Protein AF-0000000083134900 (afdb_homodimer)

InterPro domains:
  IPR003313 AraC-type arabinose-binding/dimerisation domain [PF02311] (45-95)
  IPR009057 Homedomain-like superfamily [SSF46689] (193-243)
  IPR009057 Homedomain-like superfamily [SSF46689] (245-295)
  IPR011051 RmlC-like cupin domain superfamily [SSF51182] (44-97)
  IPR014710 RmlC-like jelly roll fold [G3DSA:2.60.120.10] (5-107)
  IPR018060 AraC-like, DNA binding HTH domain [PF12833] (215-294)
  IPR018060 AraC-like, DNA binding HTH domain [PS01124] (196-294)
  IPR018060 AraC-like, DNA binding HTH domain [SM00342] (209-292)
  IPR018062 HTH domain AraC-type, conserved site [PS00041] (246-288)
  IPR020449 Transcription regulator HTH, AraC- type, HTH domain [PR00032] (261-276)
  IPR020449 Transcription regulator HTH, AraC- type, HTH domain [PR00032] (276-292)

Nearest PDB structures (foldseek):
  3oio-assembly1_A  TM=9.119E-01  e=5.820E-06  Chromobacterium violaceum
  6swi-assembly1_A  TM=9.126E-01  e=2.829E-05  Geobacillus stearothermophilus
  3w6v-assembly1_A  TM=9.199E-01  e=1.114E-04  Streptomyces griseus
  4fe7-assembly1_A-2  TM=6.561E-01  e=9.859E-06  Escherichia coli
  5u9e-assembly1_B  TM=6.621E-01  e=3.092E-06  Bacteria Latreille et al. 1825

Radius of gyration: 32.57 Å; Cα contacts (8 Å, |Δi|>4): 1014; chains: 2; bounding box: 52×99×67 Å

Sequence (600 aa):
MSFQNQFTKTTTDANLMETVHHGSAEYPFRYYYENIALFDFKCIDWHWHSELEFIYIESGNVVFDIGTVHFELNEGNGIMINSKILHRLQSSSDAIIPNFLFQPSFIAPQDSLIYKKYINPVISSSLEYLVFQPDIPWQKKALEIIKTIIAVQETEFNREIIVSMSVQQLWILLLENLTFDQFENMGAVISRTRLQLMMQYVHAHYSENITLEDIARTANISKSTALHLFQNNLKLTPVKYLINYRLKQAALLLINTEEKIATISNNTGFNNVDHFCRTFKKAYKMTPTDYRNQERAPVSMSFQNQFTKTTTDANLMETVHHGSAEYPFRYYYENIALFDFKCIDWHWHSELEFIYIESGNVVFDIGTVHFELNEGNGIMINSKILHRLQSSSDAIIPNFLFQPSFIAPQDSLIYKKYINPVISSSLEYLVFQPDIPWQKKALEIIKTIIAVQETEFNREIIVSMSVQQLWILLLENLTFDQFENMGAVISRTRLQLMMQYVHAHYSENITLEDIARTANISKSTALHLFQNNLKLTPVKYLINYRLKQAALLLINTEEKIATISNNTGFNNVDHFCRTFKKAYKMTPTDYRNQERAPVS

Organism: NCBI:txid40520

Structure (mmCIF, N/CA/C/O backbone):
data_AF-0000000083134900-model_v1
#
loop_
_entity.id
_entity.type
_entity.pdbx_description
1 polymer 'Arabinose operon regulatory protein'
#
loop_
_atom_site.group_PDB
_atom_site.id
_atom_site.type_symbol
_atom_site.label_atom_id
_atom_site.label_alt_id
_atom_site.label_comp_id
_atom_site.label_asym_id
_atom_site.label_entity_id
_atom_site.label_seq_id
_atom_site.pdbx_PDB_ins_code
_atom_site.Cartn_x
_atom_site.Cartn_y
_atom_site.Cartn_z
_atom_site.occupancy
_atom_site.B_iso_or_equiv
_atom_site.auth_seq_id
_atom_site.auth_comp_id
_atom_site.auth_asym_id
_atom_site.auth_atom_id
_atom_site.pdbx_PDB_model_num
ATOM 1 N N . MET A 1 1 ? 28.688 10.5 18.531 1 25.41 1 MET A N 1
ATOM 2 C CA . MET A 1 1 ? 28.375 11.492 17.5 1 25.41 1 MET A CA 1
ATOM 3 C C . MET A 1 1 ? 26.984 12.055 17.688 1 25.41 1 MET A C 1
ATOM 5 O O . MET A 1 1 ? 26 11.305 17.766 1 25.41 1 MET A O 1
ATOM 9 N N . SER A 1 2 ? 26.766 13.227 18.266 1 26.97 2 SER A N 1
ATOM 10 C CA . SER A 1 2 ? 25.609 13.992 18.703 1 26.97 2 SER A CA 1
ATOM 11 C C . SER A 1 2 ? 24.625 14.195 17.547 1 26.97 2 SER A C 1
ATOM 13 O O . SER A 1 2 ? 24.953 14.828 16.547 1 26.97 2 SER A O 1
ATOM 15 N N . PHE A 1 3 ? 23.859 13.234 17.156 1 31.75 3 PHE A N 1
ATOM 16 C CA . PHE A 1 3 ? 22.844 13.391 16.125 1 31.75 3 PHE A CA 1
ATOM 17 C C . PHE A 1 3 ? 22.062 14.68 16.312 1 31.75 3 PHE A C 1
ATOM 19 O O . PHE A 1 3 ? 21.297 14.812 17.281 1 31.75 3 PHE A O 1
ATOM 26 N N . GLN A 1 4 ? 22.641 15.773 16.094 1 31.69 4 GLN A N 1
ATOM 27 C CA . GLN A 1 4 ? 21.984 17.062 16.094 1 31.69 4 GLN A CA 1
ATOM 28 C C . GLN A 1 4 ? 20.703 17.031 15.25 1 31.69 4 GLN A C 1
ATOM 30 O O . GLN A 1 4 ? 20.766 16.891 14.023 1 31.69 4 GLN A O 1
ATOM 35 N N . ASN A 1 5 ? 19.672 16.422 15.664 1 36.53 5 ASN A N 1
ATOM 36 C CA . ASN A 1 5 ? 18.344 16.422 15.047 1 36.53 5 ASN A CA 1
ATOM 37 C C . ASN A 1 5 ? 17.984 17.797 14.484 1 36.53 5 ASN A C 1
ATOM 39 O O . ASN A 1 5 ? 17.844 18.75 15.234 1 36.53 5 ASN A O 1
ATOM 43 N N . GLN A 1 6 ? 18.5 18.188 13.375 1 36.44 6 GLN A N 1
ATOM 44 C CA . GLN A 1 6 ? 18.188 19.469 12.758 1 36.44 6 GLN A CA 1
ATOM 45 C C . GLN A 1 6 ? 16.688 19.672 12.648 1 36.44 6 GLN A C 1
ATOM 47 O O . GLN A 1 6 ? 15.969 18.797 12.172 1 36.44 6 GLN A O 1
ATOM 52 N N . PHE A 1 7 ? 16.156 20.594 13.422 1 41.47 7 PHE A N 1
ATOM 53 C CA . PHE A 1 7 ? 14.766 21.031 13.422 1 41.47 7 PHE A CA 1
ATOM 54 C C . PHE A 1 7 ? 14.328 21.422 12.016 1 41.47 7 PHE A C 1
ATOM 56 O O . PHE A 1 7 ? 15.07 22.078 11.289 1 41.47 7 PHE A O 1
ATOM 63 N N . THR A 1 8 ? 13.594 20.672 11.312 1 40.22 8 THR A N 1
ATOM 64 C CA . THR A 1 8 ? 13.016 21.062 10.031 1 40.22 8 THR A CA 1
ATOM 65 C C . THR A 1 8 ? 11.789 21.938 10.234 1 40.22 8 THR A C 1
ATOM 67 O O . THR A 1 8 ? 10.992 21.703 11.148 1 40.22 8 THR A O 1
ATOM 70 N N . LYS A 1 9 ? 11.914 23.266 9.867 1 43.84 9 LYS A N 1
ATOM 71 C CA . LYS A 1 9 ? 10.766 24.172 9.922 1 43.84 9 LYS A CA 1
ATOM 72 C C . LYS A 1 9 ? 9.852 23.953 8.719 1 43.84 9 LYS A C 1
ATOM 74 O O . LYS A 1 9 ? 10.305 23.984 7.574 1 43.84 9 LYS A O 1
ATOM 79 N N . THR A 1 10 ? 8.781 23.312 8.859 1 41.12 10 THR A N 1
ATOM 80 C CA . THR A 1 10 ? 7.781 23.266 7.801 1 41.12 10 THR A CA 1
ATOM 81 C C . THR A 1 10 ? 7.395 24.672 7.359 1 41.12 10 THR A C 1
ATOM 83 O O . THR A 1 10 ? 6.93 25.484 8.164 1 41.12 10 THR A O 1
ATOM 86 N N . THR A 1 11 ? 8.141 25.172 6.453 1 41.19 11 THR A N 1
ATOM 87 C CA . THR A 1 11 ? 7.727 26.469 5.961 1 41.19 11 THR A CA 1
ATOM 88 C C . THR A 1 11 ? 6.367 26.391 5.273 1 41.19 11 THR A C 1
ATOM 90 O O . THR A 1 11 ? 6.148 25.516 4.43 1 41.19 11 THR A O 1
ATOM 93 N N . THR A 1 12 ? 5.363 26.75 5.965 1 40.34 12 THR A N 1
ATOM 94 C CA . THR A 1 12 ? 4.078 26.953 5.309 1 40.34 12 THR A CA 1
ATOM 95 C C . THR A 1 12 ? 4.219 27.891 4.117 1 40.34 12 THR A C 1
ATOM 97 O O . THR A 1 12 ? 4.793 28.984 4.238 1 40.34 12 THR A O 1
ATOM 100 N N . ASP A 1 13 ? 4.273 27.422 2.959 1 39.12 13 ASP A N 1
ATOM 101 C CA . ASP A 1 13 ? 4.266 28.391 1.863 1 39.12 13 ASP A CA 1
ATOM 102 C C . ASP A 1 13 ? 3.16 29.422 2.049 1 39.12 13 ASP A C 1
ATOM 104 O O . ASP A 1 13 ? 2.223 29.203 2.82 1 39.12 13 ASP A O 1
ATOM 108 N N . ALA A 1 14 ? 3.189 30.5 1.349 1 38.66 14 ALA A N 1
ATOM 109 C CA . ALA A 1 14 ? 2.373 31.719 1.311 1 38.66 14 ALA A CA 1
ATOM 110 C C . ALA A 1 14 ? 0.886 31.375 1.331 1 38.66 14 ALA A C 1
ATOM 112 O O . ALA A 1 14 ? 0.051 32.219 1.646 1 38.66 14 ALA A O 1
ATOM 113 N N . ASN A 1 15 ? 0.392 30.391 0.705 1 39.44 15 ASN A N 1
ATOM 114 C CA . ASN A 1 15 ? -1.044 30.266 0.48 1 39.44 15 ASN A CA 1
ATOM 115 C C . ASN A 1 15 ? -1.718 29.469 1.597 1 39.44 15 ASN A C 1
ATOM 117 O O . ASN A 1 15 ? -2.828 28.969 1.422 1 39.44 15 ASN A O 1
ATOM 121 N N . LEU A 1 16 ? -1.245 29.391 2.734 1 43.44 16 LEU A N 1
ATOM 122 C CA . LEU A 1 16 ? -1.793 28.812 3.955 1 43.44 16 LEU A CA 1
ATOM 123 C C . LEU A 1 16 ? -2.334 27.406 3.693 1 43.44 16 LEU A C 1
ATOM 125 O O . LEU A 1 16 ? -3.07 26.859 4.516 1 43.44 16 LEU A O 1
ATOM 129 N N . MET A 1 17 ? -2.648 26.859 2.508 1 42.56 17 MET A N 1
ATOM 130 C CA . MET A 1 17 ? -2.447 25.484 2.074 1 42.56 17 MET A CA 1
ATOM 131 C C . MET A 1 17 ? -0.992 25.062 2.246 1 42.56 17 MET A C 1
ATOM 133 O O . MET A 1 17 ? -0.08 25.797 1.866 1 42.56 17 MET A O 1
ATOM 137 N N . GLU A 1 18 ? -0.617 24.469 3.184 1 48.31 18 GLU A N 1
ATOM 138 C CA . GLU A 1 18 ? 0.766 24.031 3.018 1 48.31 18 GLU A CA 1
ATOM 139 C C . GLU A 1 18 ? 1.054 23.656 1.568 1 48.31 18 GLU A C 1
ATOM 141 O O . GLU A 1 18 ? 0.483 22.703 1.048 1 48.31 18 GLU A O 1
ATOM 146 N N . THR A 1 19 ? 1.038 24.547 0.59 1 44.75 19 THR A N 1
ATOM 147 C CA . THR A 1 19 ? 1.377 24.266 -0.799 1 44.75 19 THR A CA 1
ATOM 148 C C . THR A 1 19 ? 2.531 23.266 -0.877 1 44.75 19 THR A C 1
ATOM 150 O O . THR A 1 19 ? 2.988 22.922 -1.969 1 44.75 19 THR A O 1
ATOM 153 N N . VAL A 1 20 ? 3.027 23.047 0.228 1 46.09 20 VAL A N 1
ATOM 154 C CA . VAL A 1 20 ? 4.141 22.109 0.057 1 46.09 20 VAL A CA 1
ATOM 155 C C . VAL A 1 20 ? 3.611 20.688 -0.121 1 46.09 20 VAL A C 1
ATOM 157 O O . VAL A 1 20 ? 2.871 20.188 0.728 1 46.09 20 VAL A O 1
ATOM 160 N N . HIS A 1 21 ? 3.416 20.453 -1.319 1 53.03 21 HIS A N 1
ATOM 161 C CA . HIS A 1 21 ? 3.242 19.031 -1.527 1 53.03 21 HIS A CA 1
ATOM 162 C C . HIS A 1 21 ? 4.223 18.219 -0.678 1 53.03 21 HIS A C 1
ATOM 164 O O . HIS A 1 21 ? 5.438 18.375 -0.817 1 53.03 21 HIS A O 1
ATOM 170 N N . HIS A 1 22 ? 3.605 17.781 0.464 1 66.69 22 HIS A N 1
ATOM 171 C CA . HIS A 1 22 ? 4.449 16.938 1.315 1 66.69 22 HIS A CA 1
ATOM 172 C C . HIS A 1 22 ? 4.781 15.617 0.636 1 66.69 22 HIS A C 1
ATOM 174 O O . HIS A 1 22 ? 3.893 14.797 0.391 1 66.69 22 HIS A O 1
ATOM 180 N N . GLY A 1 23 ? 6.008 15.531 0.423 1 74.19 23 GLY A N 1
ATOM 181 C CA . GLY A 1 23 ? 6.512 14.344 -0.257 1 74.19 23 GLY A CA 1
ATOM 182 C C . GLY A 1 23 ? 6.523 14.484 -1.768 1 74.19 23 GLY A C 1
ATOM 183 O O . GLY A 1 23 ? 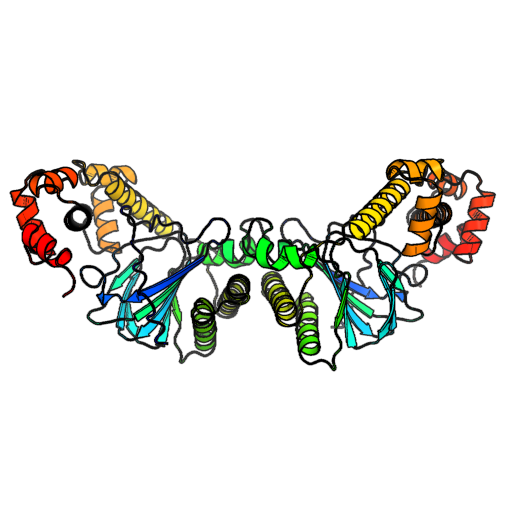6.406 15.594 -2.295 1 74.19 23 GLY A O 1
ATOM 184 N N . SER A 1 24 ? 6.855 13.531 -2.391 1 78.44 24 SER A N 1
ATOM 185 C CA . SER A 1 24 ? 6.883 13.453 -3.848 1 78.44 24 SER A CA 1
ATOM 186 C C . SER A 1 24 ? 5.75 12.586 -4.379 1 78.44 24 SER A C 1
ATOM 188 O O . SER A 1 24 ? 5.066 11.906 -3.609 1 78.44 24 SER A O 1
ATOM 190 N N . ALA A 1 25 ? 5.543 12.734 -5.617 1 82.56 25 ALA A N 1
ATOM 191 C CA . ALA A 1 25 ? 4.531 11.891 -6.25 1 82.56 25 ALA A CA 1
ATOM 192 C C . ALA A 1 25 ? 4.848 10.414 -6.055 1 82.56 25 ALA A C 1
ATOM 194 O O . ALA A 1 25 ? 3.943 9.594 -5.871 1 82.56 25 ALA A O 1
ATOM 195 N N . GLU A 1 26 ? 6.133 10.117 -5.945 1 91.38 26 GLU A N 1
ATOM 196 C CA . GLU A 1 26 ? 6.562 8.727 -5.828 1 91.38 26 GLU A CA 1
ATOM 197 C C . GLU A 1 26 ? 6.602 8.281 -4.367 1 91.38 26 GLU A C 1
ATOM 199 O O . GLU A 1 26 ? 6.676 7.09 -4.078 1 91.38 26 GLU A O 1
ATOM 204 N N . TYR A 1 27 ? 6.605 9.211 -3.514 1 95 27 TYR A N 1
ATOM 205 C CA . TYR A 1 27 ? 6.617 8.945 -2.08 1 95 27 TYR A CA 1
ATOM 206 C C . TYR A 1 27 ? 5.879 10.039 -1.317 1 95 27 TYR A C 1
ATOM 208 O O . TYR A 1 27 ? 6.504 10.898 -0.692 1 95 27 TYR A O 1
ATOM 216 N N . PRO A 1 28 ? 4.547 10.047 -1.315 1 94.94 28 PRO A N 1
ATOM 217 C CA . PRO A 1 28 ? 3.74 11.125 -0.75 1 94.94 28 PRO A CA 1
ATOM 218 C C . PRO A 1 28 ? 3.658 11.062 0.774 1 94.94 28 PRO A C 1
ATOM 220 O O . PRO A 1 28 ? 2.561 10.992 1.334 1 94.94 28 PRO A O 1
ATOM 223 N N . PHE A 1 29 ? 4.773 11.07 1.374 1 96.06 29 PHE A N 1
ATOM 224 C CA . PHE A 1 29 ? 4.992 11.07 2.814 1 96.06 29 PHE A CA 1
ATOM 225 C C . PHE A 1 29 ? 6.105 12.039 3.197 1 96.06 29 PHE A C 1
ATOM 227 O O . PHE A 1 29 ? 7.129 12.117 2.516 1 96.06 29 PHE A O 1
ATOM 234 N N . ARG A 1 30 ? 5.891 12.797 4.285 1 95.5 30 ARG A N 1
ATOM 235 C CA . ARG A 1 30 ? 6.922 13.727 4.75 1 95.5 30 ARG A CA 1
ATOM 236 C C . ARG A 1 30 ? 6.961 13.773 6.273 1 95.5 30 ARG A C 1
ATOM 238 O O . ARG A 1 30 ? 5.922 13.852 6.926 1 95.5 30 ARG A O 1
ATOM 245 N N . TYR A 1 31 ? 8.156 13.633 6.809 1 95.06 31 TYR A N 1
ATOM 246 C CA . TYR A 1 31 ? 8.391 13.695 8.242 1 95.06 31 TYR A CA 1
ATOM 247 C C . TYR A 1 31 ? 8.984 15.039 8.648 1 95.06 31 TYR A C 1
ATOM 249 O O . TYR A 1 31 ? 9.828 15.586 7.941 1 95.06 31 TYR A O 1
ATOM 257 N N . TYR A 1 32 ? 8.539 15.578 9.812 1 93.69 32 TYR A N 1
ATOM 258 C CA . TYR A 1 32 ? 9.062 16.812 10.383 1 93.69 32 TYR A CA 1
ATOM 259 C C . TYR A 1 32 ? 9.398 16.625 11.852 1 93.69 32 TYR A C 1
ATOM 261 O O . TYR A 1 32 ? 8.656 15.969 12.586 1 93.69 32 TYR A O 1
ATOM 269 N N . TYR A 1 33 ? 10.523 17.078 12.211 1 94.12 33 TYR A N 1
ATOM 270 C CA . TYR A 1 33 ? 10.883 17.234 13.617 1 94.12 33 TYR A CA 1
ATOM 271 C C . TYR A 1 33 ? 10.914 18.703 14.023 1 94.12 33 TYR A C 1
ATOM 273 O O . TYR A 1 33 ? 11.914 19.391 13.805 1 94.12 33 TYR A O 1
ATOM 281 N N . GLU A 1 34 ? 9.82 19.172 14.711 1 92.69 34 GLU A N 1
ATOM 282 C CA . GLU A 1 34 ? 9.625 20.625 14.844 1 92.69 34 GLU A CA 1
ATOM 283 C C . GLU A 1 34 ? 9.508 21.031 16.312 1 92.69 34 GLU A C 1
ATOM 285 O O . GLU A 1 34 ? 9.062 20.234 17.141 1 92.69 34 GLU A O 1
ATOM 290 N N . ASN A 1 35 ? 9.953 22.156 16.547 1 93.25 35 ASN A N 1
ATOM 291 C CA . ASN A 1 35 ? 9.742 22.875 17.797 1 93.25 35 ASN A CA 1
ATOM 292 C C . ASN A 1 35 ? 8.867 24.109 17.578 1 93.25 35 ASN A C 1
ATOM 294 O O . ASN A 1 35 ? 9.297 25.078 16.938 1 93.25 35 ASN A O 1
ATOM 298 N N . ILE A 1 36 ? 7.707 24.156 18.203 1 92.19 36 ILE A N 1
ATOM 299 C CA . ILE A 1 36 ? 6.727 25.203 17.953 1 92.19 36 ILE A CA 1
ATOM 300 C C . ILE A 1 36 ? 7.312 26.562 18.359 1 92.19 36 ILE A C 1
ATOM 302 O O . ILE A 1 36 ? 7.031 27.578 17.719 1 92.19 36 ILE A O 1
ATOM 306 N N . ALA A 1 37 ? 8.141 26.594 19.344 1 86.75 37 ALA A N 1
ATOM 307 C CA . ALA A 1 37 ? 8.734 27.812 19.875 1 86.75 37 ALA A CA 1
ATOM 308 C C . ALA A 1 37 ? 9.555 28.531 18.797 1 86.75 37 ALA A C 1
ATOM 310 O O . ALA A 1 37 ? 9.797 29.734 18.906 1 86.75 37 ALA A O 1
ATOM 311 N N . LEU A 1 38 ? 9.906 27.781 17.828 1 82.62 38 LEU A N 1
ATOM 312 C CA . LEU A 1 38 ? 10.797 28.344 16.812 1 82.62 38 LEU A CA 1
ATOM 313 C C . LEU A 1 38 ? 10 29.016 15.711 1 82.62 38 LEU A C 1
ATOM 315 O O . LEU A 1 38 ? 10.562 29.734 14.875 1 82.62 38 LEU A O 1
ATOM 319 N N . PHE A 1 39 ? 8.719 28.906 15.758 1 83 39 PHE A N 1
ATOM 320 C CA . PHE A 1 39 ? 7.855 29.578 14.789 1 83 39 PHE A CA 1
ATOM 321 C C . PHE A 1 39 ? 7.508 30.984 15.258 1 83 39 PHE A C 1
ATOM 323 O O . PHE A 1 39 ? 7.523 31.266 16.453 1 83 39 PHE A O 1
ATOM 330 N N . ASP A 1 40 ? 7.203 31.812 14.273 1 77.62 40 ASP A N 1
ATOM 331 C CA . ASP A 1 40 ? 6.742 33.156 14.625 1 77.62 40 ASP A CA 1
ATOM 332 C C . ASP A 1 40 ? 5.543 33.094 15.57 1 77.62 40 ASP A C 1
ATOM 334 O O . ASP A 1 40 ? 4.594 32.344 15.328 1 77.62 40 ASP A O 1
ATOM 338 N N . PHE A 1 41 ? 5.688 33.812 16.656 1 79.94 41 PHE A N 1
ATOM 339 C CA . PHE A 1 41 ? 4.633 33.938 17.656 1 79.94 41 PHE A CA 1
ATOM 340 C C . PHE A 1 41 ? 4.379 32.594 18.344 1 79.94 41 PHE A C 1
ATOM 342 O O . PHE A 1 41 ? 3.285 32.375 18.859 1 79.94 41 PHE A O 1
ATOM 349 N N . LYS A 1 42 ? 5.375 31.594 18.125 1 88.88 42 LYS A N 1
ATOM 350 C CA . LYS A 1 42 ? 5.262 30.25 18.719 1 88.88 42 LYS A CA 1
ATOM 351 C C . LYS A 1 42 ? 3.982 29.562 18.266 1 88.88 42 LYS A C 1
ATOM 353 O O . LYS A 1 42 ? 3.264 28.969 19.078 1 88.88 42 LYS A O 1
ATOM 358 N N . CYS A 1 43 ? 3.746 29.812 16.938 1 89.31 43 CYS A N 1
ATOM 359 C CA . CYS A 1 43 ? 2.461 29.359 16.422 1 89.31 43 CYS A CA 1
ATOM 360 C C . CYS A 1 43 ? 2.604 28.859 14.984 1 89.31 43 CYS A C 1
ATOM 362 O O . CYS A 1 43 ? 3.32 29.453 14.18 1 89.31 43 CYS A O 1
ATOM 364 N N . ILE A 1 44 ? 2.053 27.672 14.75 1 90.38 44 ILE A N 1
ATOM 365 C CA . ILE A 1 44 ? 1.763 27.266 13.383 1 90.38 44 ILE A CA 1
ATOM 366 C C . ILE A 1 44 ? 0.35 27.703 13 1 90.38 44 ILE A C 1
ATOM 368 O O . ILE A 1 44 ? -0.631 27.062 13.398 1 90.38 44 ILE A O 1
ATOM 372 N N . ASP A 1 45 ? 0.289 28.703 12.219 1 88.94 45 ASP A N 1
ATOM 373 C CA . ASP A 1 45 ? -0.953 29.438 12.023 1 88.94 45 ASP A CA 1
ATOM 374 C C . ASP A 1 45 ? -1.964 28.625 11.227 1 88.94 45 ASP A C 1
ATOM 376 O O . ASP A 1 45 ? -1.633 27.547 10.703 1 88.94 45 ASP A O 1
ATOM 380 N N . TRP A 1 46 ? -3.176 29.156 11.117 1 88.56 46 TRP A N 1
ATOM 381 C CA . TRP A 1 46 ? -4.297 28.484 10.453 1 88.56 46 TRP A CA 1
ATOM 382 C C . TRP A 1 46 ? -3.904 28.016 9.062 1 88.56 46 TRP A C 1
ATOM 384 O O . TRP A 1 46 ? -3.357 28.781 8.266 1 88.56 46 TRP A O 1
ATOM 394 N N . HIS A 1 47 ? -4.117 26.734 8.875 1 88.56 47 HIS A N 1
ATOM 395 C CA . HIS A 1 47 ? -3.842 26.141 7.57 1 88.56 47 HIS A CA 1
ATOM 396 C C . HIS A 1 47 ? -4.602 24.828 7.383 1 88.56 47 HIS A C 1
ATOM 398 O O . HIS A 1 47 ? -5.215 24.328 8.328 1 88.56 47 HIS A O 1
ATOM 404 N N . TRP A 1 48 ? -4.656 24.438 6.16 1 87.56 48 TRP A N 1
ATOM 405 C CA . TRP A 1 48 ? -5.219 23.141 5.824 1 87.56 48 TRP A CA 1
ATOM 406 C C . TRP A 1 48 ? -4.441 22.484 4.684 1 87.56 48 TRP A C 1
ATOM 408 O O . TRP A 1 48 ? -3.668 23.156 3.992 1 87.56 48 TRP A O 1
ATOM 418 N N . HIS A 1 49 ? -4.559 21.234 4.629 1 89.19 49 HIS A N 1
ATOM 419 C CA . HIS A 1 49 ? -3.938 20.453 3.559 1 89.19 49 HIS A CA 1
ATOM 420 C C . HIS A 1 49 ? -4.68 19.141 3.324 1 89.19 49 HIS A C 1
ATOM 422 O O . HIS A 1 49 ? -5.523 18.75 4.133 1 89.19 49 HIS A O 1
ATOM 428 N N . SER A 1 50 ? -4.398 18.562 2.152 1 91.56 50 SER A N 1
ATOM 429 C CA . SER A 1 50 ? -5.094 17.344 1.763 1 91.56 50 SER A CA 1
ATOM 430 C C . SER A 1 50 ? -4.496 16.125 2.451 1 91.56 50 SER A C 1
ATOM 432 O O . SER A 1 50 ? -5.113 15.055 2.486 1 91.56 50 SER A O 1
ATOM 434 N N . GLU A 1 51 ? -3.357 16.281 2.975 1 95.62 51 GLU A N 1
ATOM 435 C CA . GLU A 1 51 ? -2.689 15.172 3.654 1 95.62 51 GLU A CA 1
ATOM 436 C C . GLU A 1 51 ? -3.301 14.914 5.027 1 95.62 51 GLU A C 1
ATOM 438 O O . GLU A 1 51 ? -3.875 15.82 5.637 1 95.62 51 GLU A O 1
ATOM 443 N N . LEU A 1 52 ? -3.225 13.719 5.438 1 97.44 52 LEU A N 1
ATOM 444 C CA . LEU A 1 52 ? -3.426 13.383 6.844 1 97.44 52 LEU A CA 1
ATOM 445 C C . LEU A 1 52 ? -2.197 13.75 7.668 1 97.44 52 LEU A C 1
ATOM 447 O O . LEU A 1 52 ? -1.065 13.609 7.203 1 97.44 52 LEU A O 1
ATOM 451 N N . GLU A 1 53 ? -2.449 14.227 8.859 1 97.75 53 GLU A N 1
ATOM 452 C CA . GLU A 1 53 ? -1.329 14.633 9.703 1 97.75 53 GLU A CA 1
ATOM 453 C C . GLU A 1 53 ? -1.377 13.93 11.055 1 97.75 53 GLU A C 1
ATOM 455 O O . GLU A 1 53 ? -2.42 13.906 11.711 1 97.75 53 GLU A O 1
ATOM 460 N N . PHE A 1 54 ? -0.3 13.273 11.414 1 98.69 54 PHE A N 1
ATOM 461 C CA . PHE A 1 54 ? -0.116 12.695 12.734 1 98.69 54 PHE A CA 1
ATOM 462 C C . PHE A 1 54 ? 0.961 13.445 13.508 1 98.69 54 PHE A C 1
ATOM 464 O O . PHE A 1 54 ? 2.061 13.664 13 1 98.69 54 PHE A O 1
ATOM 471 N N . ILE A 1 55 ? 0.639 13.836 14.742 1 98.56 55 ILE A N 1
ATOM 472 C CA . ILE A 1 55 ? 1.547 14.609 15.578 1 98.56 55 ILE A CA 1
ATOM 473 C C . ILE A 1 55 ? 1.753 13.898 16.906 1 98.56 55 ILE A C 1
ATOM 475 O O . ILE A 1 55 ? 0.791 13.445 17.531 1 98.56 55 ILE A O 1
ATOM 479 N N . TYR A 1 56 ? 2.979 13.695 17.281 1 98.81 56 TYR A N 1
ATOM 480 C CA . TYR A 1 56 ? 3.34 13.203 18.609 1 98.81 56 TYR A CA 1
ATOM 481 C C . TYR A 1 56 ? 3.939 14.312 19.469 1 98.81 56 TYR A C 1
ATOM 483 O O . TYR A 1 56 ? 4.832 15.039 19.016 1 98.81 56 TYR A O 1
ATOM 491 N N . ILE A 1 57 ? 3.414 14.516 20.703 1 98.56 57 ILE A N 1
ATOM 492 C CA . ILE A 1 57 ? 3.975 15.516 21.594 1 98.56 57 ILE A CA 1
ATOM 493 C C . ILE A 1 57 ? 5.105 14.906 22.422 1 98.56 57 ILE A C 1
ATOM 495 O O . ILE A 1 57 ? 4.871 14.352 23.5 1 98.56 57 ILE A O 1
ATOM 499 N N . GLU A 1 58 ? 6.262 15.078 21.969 1 98.06 58 GLU A N 1
ATOM 500 C CA . GLU A 1 58 ? 7.434 14.5 22.625 1 98.06 58 GLU A CA 1
ATOM 501 C C . GLU A 1 58 ? 7.777 15.242 23.906 1 98.06 58 GLU A C 1
ATOM 503 O O . GLU A 1 58 ? 8.172 14.633 24.891 1 98.06 58 GLU A O 1
ATOM 508 N N . SER A 1 59 ? 7.629 16.578 23.812 1 97.75 59 SER A N 1
ATOM 509 C CA . SER A 1 59 ? 7.844 17.406 24.984 1 97.75 59 SER A CA 1
ATOM 510 C C . SER A 1 59 ? 7.02 18.688 24.922 1 97.75 59 SER A C 1
ATOM 512 O O . SER A 1 59 ? 6.762 19.219 23.844 1 97.75 59 SER A O 1
ATOM 514 N N . GLY A 1 60 ? 6.559 19.125 26.125 1 96.81 60 GLY A N 1
ATOM 515 C CA . GLY A 1 60 ? 5.844 20.391 26.234 1 96.81 60 GLY A CA 1
ATOM 516 C C . GLY A 1 60 ? 4.336 20.234 26.141 1 96.81 60 GLY A C 1
ATOM 517 O O . GLY A 1 60 ? 3.809 19.141 26.375 1 96.81 60 GLY A O 1
ATOM 518 N N . ASN A 1 61 ? 3.67 21.406 26.016 1 96.75 61 ASN A N 1
ATOM 519 C CA . ASN A 1 61 ? 2.223 21.484 25.859 1 96.75 61 ASN A CA 1
ATOM 520 C C . ASN A 1 61 ? 1.835 22.219 24.578 1 96.75 61 ASN A C 1
ATOM 522 O O . ASN A 1 61 ? 2.461 23.219 24.219 1 96.75 61 ASN A O 1
ATOM 526 N N . VAL A 1 62 ? 0.846 21.641 23.938 1 97.88 62 VAL A N 1
ATOM 527 C CA . VAL A 1 62 ? 0.441 22.219 22.656 1 97.88 62 VAL A CA 1
ATOM 528 C C . VAL A 1 62 ? -1.053 22.531 22.688 1 97.88 62 VAL A C 1
ATOM 530 O O . VAL A 1 62 ? -1.862 21.703 23.109 1 97.88 62 VAL A O 1
ATOM 533 N N . VAL A 1 63 ? -1.393 23.719 22.281 1 97.44 63 VAL A N 1
ATOM 534 C CA . VAL A 1 63 ? -2.787 24.125 22.141 1 97.44 63 VAL A CA 1
ATOM 535 C C . VAL A 1 63 ? -3.223 23.953 20.688 1 97.44 63 VAL A C 1
ATOM 537 O O . VAL A 1 63 ? -2.551 24.422 19.766 1 97.44 63 VAL A O 1
ATOM 540 N N . PHE A 1 64 ? -4.344 23.266 20.547 1 97.12 64 PHE A N 1
ATOM 541 C CA . PHE A 1 64 ? -4.879 23.016 19.219 1 97.12 64 PHE A CA 1
ATOM 542 C C . PHE A 1 64 ? -6.164 23.797 18.984 1 97.12 64 PHE A C 1
ATOM 544 O O . PHE A 1 64 ? -7.051 23.812 19.844 1 97.12 64 PHE A O 1
ATOM 551 N N . ASP A 1 65 ? -6.195 24.469 17.922 1 94.94 65 ASP A N 1
ATOM 552 C CA . ASP A 1 65 ? -7.441 24.969 17.344 1 94.94 65 ASP A CA 1
ATOM 553 C C . ASP A 1 65 ? -7.82 24.188 16.094 1 94.94 65 ASP A C 1
ATOM 555 O O . ASP A 1 65 ? -7.129 24.281 15.07 1 94.94 65 ASP A O 1
ATOM 559 N N . ILE A 1 66 ? -8.859 23.422 16.188 1 93.44 66 ILE A N 1
ATOM 560 C CA . ILE A 1 66 ? -9.328 22.625 15.055 1 93.44 66 ILE A CA 1
ATOM 561 C C . ILE A 1 66 ? -10.797 22.922 14.781 1 93.44 66 ILE A C 1
ATOM 563 O O . ILE A 1 66 ? -11.664 22.562 15.57 1 93.44 66 ILE A O 1
ATOM 567 N N . GLY A 1 67 ? -11.016 23.469 13.641 1 80.12 67 GLY A N 1
ATOM 568 C CA . GLY A 1 67 ? -12.367 23.969 13.445 1 80.12 67 GLY A CA 1
ATOM 569 C C . GLY A 1 67 ? -12.828 24.906 14.539 1 80.12 67 GLY A C 1
ATOM 570 O O . GLY A 1 67 ? -12.211 25.953 14.766 1 80.12 67 GLY A O 1
ATOM 571 N N . THR A 1 68 ? -13.883 24.406 15.305 1 81.88 68 THR A N 1
ATOM 572 C CA . THR A 1 68 ? -14.445 25.25 16.344 1 81.88 68 THR A CA 1
ATOM 573 C C . THR A 1 68 ? -13.977 24.812 17.719 1 81.88 68 THR A C 1
ATOM 575 O O . THR A 1 68 ? -14.359 25.406 18.734 1 81.88 68 THR A O 1
ATOM 578 N N . VAL A 1 69 ? -13.125 23.875 17.672 1 90.62 69 VAL A N 1
ATOM 579 C CA . VAL A 1 69 ? -12.719 23.297 18.953 1 90.62 69 VAL A CA 1
ATOM 580 C C . VAL A 1 69 ? -11.352 23.844 19.359 1 90.62 69 VAL A C 1
ATOM 582 O O . VAL A 1 69 ? -10.5 24.094 18.5 1 90.62 69 VAL A O 1
ATOM 585 N N . HIS A 1 70 ? -11.203 24.016 20.703 1 94.62 70 HIS A N 1
ATOM 586 C CA . HIS A 1 70 ? -9.984 24.531 21.328 1 94.62 70 HIS A CA 1
ATOM 587 C C . HIS A 1 70 ? -9.594 23.703 22.547 1 94.62 70 HIS A C 1
ATOM 589 O O . HIS A 1 70 ? -10.352 23.625 23.516 1 94.62 70 HIS A O 1
ATOM 595 N N . PHE A 1 71 ? -8.383 23.094 22.469 1 96.94 71 PHE A N 1
ATOM 596 C CA . PHE A 1 71 ? -7.984 22.25 23.594 1 96.94 71 PHE A CA 1
ATOM 597 C C . PHE A 1 71 ? -6.465 22.125 23.656 1 96.94 71 PHE A C 1
ATOM 599 O O . PHE A 1 71 ? -5.762 22.531 22.719 1 96.94 71 PHE A O 1
ATOM 606 N N . GLU A 1 72 ? -6.023 21.562 24.734 1 97.44 72 GLU A N 1
ATOM 607 C CA . GLU A 1 72 ? -4.59 21.406 24.969 1 97.44 72 GLU A CA 1
ATOM 608 C C . GLU A 1 72 ? -4.211 19.938 25.141 1 97.44 72 GLU A C 1
ATOM 610 O O . GLU A 1 72 ? -4.957 19.172 25.75 1 97.44 72 GLU A O 1
ATOM 615 N N . LEU A 1 73 ? -3.053 19.562 24.594 1 97.88 73 LEU A N 1
ATOM 616 C CA . LEU A 1 73 ? -2.475 18.234 24.812 1 97.88 73 LEU A CA 1
ATOM 617 C C . LEU A 1 73 ? -1.071 18.344 25.391 1 97.88 73 LEU A C 1
ATOM 619 O O . LEU A 1 73 ? -0.302 19.234 25.016 1 97.88 73 LEU A O 1
ATOM 623 N N . ASN A 1 74 ? -0.76 17.391 26.25 1 97.25 74 ASN A N 1
ATOM 624 C CA . ASN A 1 74 ? 0.536 17.391 26.922 1 97.25 74 ASN A CA 1
ATOM 625 C C . ASN A 1 74 ? 1.449 16.297 26.375 1 97.25 74 ASN A C 1
ATOM 627 O O . ASN A 1 74 ? 1.018 15.469 25.578 1 97.25 74 ASN A O 1
ATOM 631 N N . GLU A 1 75 ? 2.668 16.344 26.906 1 97.94 75 GLU A N 1
ATOM 632 C CA . GLU A 1 75 ? 3.689 15.367 26.547 1 97.94 75 GLU A CA 1
ATOM 633 C C . GLU A 1 75 ? 3.156 13.945 26.656 1 97.94 75 GLU A C 1
ATOM 635 O O . GLU A 1 75 ? 2.457 13.609 27.609 1 97.94 75 GLU A O 1
ATOM 640 N N . GLY A 1 76 ? 3.461 13.148 25.594 1 98.25 76 GLY A N 1
ATOM 641 C CA . GLY A 1 76 ? 3.08 11.742 25.609 1 98.25 76 GLY A CA 1
ATOM 642 C C . GLY A 1 76 ? 1.819 11.453 24.828 1 98.25 76 GLY A C 1
ATOM 643 O O . GLY A 1 76 ? 1.545 10.305 24.484 1 98.25 76 GLY A O 1
ATOM 644 N N . ASN A 1 77 ? 1.042 12.477 24.531 1 98.62 77 ASN A N 1
ATOM 645 C CA . ASN A 1 77 ? -0.161 12.312 23.734 1 98.62 77 ASN A CA 1
ATOM 646 C C . ASN A 1 77 ? 0.137 12.469 22.234 1 98.62 77 ASN A C 1
ATOM 648 O O . ASN A 1 77 ? 1.214 12.945 21.859 1 98.62 77 ASN A O 1
ATOM 652 N N . GLY A 1 78 ? -0.72 11.977 21.406 1 98.75 78 GLY A N 1
ATOM 653 C CA . GLY A 1 78 ? -0.678 12.188 19.969 1 98.75 78 GLY A CA 1
ATOM 654 C C . GLY A 1 78 ? -2.021 12.586 19.391 1 98.75 78 GLY A C 1
ATOM 655 O O . GLY A 1 78 ? -3.041 12.539 20.078 1 98.75 78 GLY A O 1
ATOM 656 N N . ILE A 1 79 ? -1.979 13.008 18.156 1 98.75 79 ILE A N 1
ATOM 657 C CA . ILE A 1 79 ? -3.229 13.414 17.516 1 98.75 79 ILE A CA 1
ATOM 658 C C . ILE A 1 79 ? -3.145 13.172 16.016 1 98.75 79 ILE A C 1
ATOM 660 O O . ILE A 1 79 ? -2.076 13.312 15.414 1 98.75 79 ILE A O 1
ATOM 664 N N . MET A 1 80 ? -4.207 12.719 15.414 1 98.75 80 MET A N 1
ATOM 665 C CA . MET A 1 80 ? -4.387 12.688 13.969 1 98.75 80 MET A CA 1
ATOM 666 C C . MET A 1 80 ? -5.34 13.789 13.516 1 98.75 80 MET A C 1
ATOM 668 O O . MET A 1 80 ? -6.434 13.93 14.055 1 98.75 80 MET A O 1
ATOM 672 N N . ILE A 1 81 ? -4.938 14.594 12.641 1 97.5 81 ILE A N 1
ATOM 673 C CA . ILE A 1 81 ? -5.805 15.586 12.008 1 97.5 81 ILE A CA 1
ATOM 674 C C . ILE A 1 81 ? -6.203 15.094 10.617 1 97.5 81 ILE A C 1
ATOM 676 O O . ILE A 1 81 ? -5.344 14.781 9.789 1 97.5 81 ILE A O 1
ATOM 680 N N . ASN A 1 82 ? -7.43 15 10.336 1 95.75 82 ASN A N 1
ATOM 681 C CA . ASN A 1 82 ? -7.961 14.461 9.094 1 95.75 82 ASN A CA 1
ATOM 682 C C . ASN A 1 82 ? -7.672 15.383 7.91 1 95.75 82 ASN A C 1
ATOM 684 O O . ASN A 1 82 ? -7.16 16.484 8.086 1 95.75 82 ASN A O 1
ATOM 688 N N . SER A 1 83 ? -7.863 14.883 6.75 1 93 83 SER A N 1
ATOM 689 C CA . SER A 1 83 ? -7.617 15.594 5.496 1 93 83 SER A CA 1
ATOM 690 C C . SER A 1 83 ? -8.516 16.812 5.367 1 93 83 SER A C 1
ATOM 692 O O . SER A 1 83 ? -9.695 16.766 5.73 1 93 83 SER A O 1
ATOM 694 N N . LYS A 1 84 ? -7.945 17.938 4.988 1 88.75 84 LYS A N 1
ATOM 695 C CA . LYS A 1 84 ? -8.625 19.172 4.617 1 88.75 84 LYS A CA 1
ATOM 696 C C . LYS A 1 84 ? -9.25 19.844 5.836 1 88.75 84 LYS A C 1
ATOM 698 O O . LYS A 1 84 ? -10.234 20.578 5.707 1 88.75 84 LYS A O 1
ATOM 703 N N . ILE A 1 85 ? -8.742 19.531 6.953 1 91.75 85 ILE A N 1
ATOM 704 C CA . ILE A 1 85 ? -9.25 20.125 8.188 1 91.75 85 ILE A CA 1
ATOM 705 C C . ILE A 1 85 ? -8.422 21.359 8.547 1 91.75 85 ILE A C 1
ATOM 707 O O . ILE A 1 85 ? -7.191 21.281 8.602 1 91.75 85 ILE A O 1
ATOM 711 N N . LEU A 1 86 ? -9.141 22.469 8.766 1 91.5 86 LEU A N 1
ATOM 712 C CA . LEU A 1 86 ? -8.492 23.703 9.195 1 91.5 86 LEU A CA 1
ATOM 713 C C . LEU A 1 86 ? -8.016 23.578 10.641 1 91.5 86 LEU A C 1
ATOM 715 O O . LEU A 1 86 ? -8.766 23.141 11.516 1 91.5 86 LEU A O 1
ATOM 719 N N . HIS A 1 87 ? -6.676 23.938 10.867 1 94 87 HIS A N 1
ATOM 720 C CA . HIS A 1 87 ? -6.168 23.797 12.227 1 94 87 HIS A CA 1
ATOM 721 C C . HIS A 1 87 ? -4.973 24.719 12.461 1 94 87 HIS A C 1
ATOM 723 O O . HIS A 1 87 ? -4.359 25.203 11.508 1 94 87 HIS A O 1
ATOM 729 N N . ARG A 1 88 ? -4.758 25.016 13.68 1 93.81 88 ARG A N 1
ATOM 730 C CA . ARG A 1 88 ? -3.682 25.859 14.188 1 93.81 88 ARG A CA 1
ATOM 731 C C . ARG A 1 88 ? -3.098 25.281 15.477 1 93.81 88 ARG A C 1
ATOM 733 O O . ARG A 1 88 ? -3.826 24.719 16.297 1 93.81 88 ARG A O 1
ATOM 740 N N . LEU A 1 89 ? -1.769 25.328 15.578 1 95.69 89 LEU A N 1
ATOM 741 C CA . LEU A 1 89 ? -1.067 24.875 16.766 1 95.69 89 LEU A CA 1
ATOM 742 C C . LEU A 1 89 ? -0.294 26.016 17.422 1 95.69 89 LEU A C 1
ATOM 744 O O . LEU A 1 89 ? 0.335 26.812 16.734 1 95.69 89 LEU A O 1
ATOM 748 N N . GLN A 1 90 ? -0.339 26.031 18.703 1 95.31 90 GLN A N 1
ATOM 749 C CA . GLN A 1 90 ? 0.414 27.031 19.453 1 95.31 90 GLN A CA 1
ATOM 750 C C . GLN A 1 90 ? 0.963 26.453 20.75 1 95.31 90 GLN A C 1
ATOM 752 O O . GLN A 1 90 ? 0.426 25.469 21.281 1 95.31 90 GLN A O 1
ATOM 757 N N . SER A 1 91 ? 2.008 26.984 21.188 1 95.06 91 SER A N 1
ATOM 758 C CA . SER A 1 91 ? 2.566 26.625 22.484 1 95.06 91 SER A CA 1
ATOM 759 C C . SER A 1 91 ? 3.201 27.828 23.156 1 95.06 91 SER A C 1
ATOM 761 O O . SER A 1 91 ? 3.846 28.656 22.5 1 95.06 91 SER A O 1
ATOM 763 N N . SER A 1 92 ? 3.006 27.953 24.484 1 90.06 92 SER A N 1
ATOM 764 C CA . SER A 1 92 ? 3.58 29.062 25.234 1 90.06 92 SER A CA 1
ATOM 765 C C . SER A 1 92 ? 5.039 28.797 25.594 1 90.06 92 SER A C 1
ATOM 767 O O . SER A 1 92 ? 5.773 29.703 25.969 1 90.06 92 SER A O 1
ATOM 769 N N . SER A 1 93 ? 5.395 27.594 25.484 1 89.5 93 SER A N 1
ATOM 770 C CA . SER A 1 93 ? 6.754 27.156 25.797 1 89.5 93 SER A CA 1
ATOM 771 C C . SER A 1 93 ? 7.305 26.234 24.719 1 89.5 93 SER A C 1
ATOM 773 O O . SER A 1 93 ? 6.664 26.031 23.688 1 89.5 93 SER A O 1
ATOM 775 N N . ASP A 1 94 ? 8.5 25.812 25 1 92 94 ASP A N 1
ATOM 776 C CA . ASP A 1 94 ? 9.086 24.844 24.078 1 92 94 ASP A CA 1
ATOM 777 C C . ASP A 1 94 ? 8.211 23.594 23.969 1 92 94 ASP A C 1
ATOM 779 O O . ASP A 1 94 ? 7.754 23.062 24.984 1 92 94 ASP A O 1
ATOM 783 N N . ALA A 1 95 ? 7.895 23.281 22.781 1 96.12 95 ALA A N 1
ATOM 784 C CA . ALA A 1 95 ? 7.145 22.062 22.484 1 96.12 95 ALA A CA 1
ATOM 785 C C . ALA A 1 95 ? 7.715 21.344 21.266 1 96.12 95 ALA A C 1
ATOM 787 O O . ALA A 1 95 ? 7.645 21.859 20.141 1 96.12 95 ALA A O 1
ATOM 788 N N . ILE A 1 96 ? 8.273 20.172 21.531 1 97.19 96 ILE A N 1
ATOM 789 C CA . ILE A 1 96 ? 8.836 19.375 20.453 1 97.19 96 ILE A CA 1
ATOM 790 C C . ILE A 1 96 ? 7.773 18.406 19.938 1 97.19 96 ILE A C 1
ATOM 792 O O . ILE A 1 96 ? 7.289 17.547 20.672 1 97.19 96 ILE A O 1
ATOM 796 N N . ILE A 1 97 ? 7.52 18.516 18.578 1 97.38 97 ILE A N 1
ATOM 797 C CA . ILE A 1 97 ? 6.398 17.75 18.047 1 97.38 97 ILE A CA 1
ATOM 798 C C . ILE A 1 97 ? 6.816 17.078 16.734 1 97.38 97 ILE A C 1
ATOM 800 O O . ILE A 1 97 ? 6.469 17.547 15.648 1 97.38 97 ILE A O 1
ATOM 804 N N . PRO A 1 98 ? 7.527 15.906 16.844 1 97.62 98 PRO A N 1
ATOM 805 C CA . PRO A 1 98 ? 7.645 15.141 15.609 1 97.62 98 PRO A CA 1
ATOM 806 C C . PRO A 1 98 ? 6.293 14.836 14.969 1 97.62 98 PRO A C 1
ATOM 808 O O . PRO A 1 98 ? 5.332 14.523 15.672 1 97.62 98 PRO A O 1
ATOM 811 N N . ASN A 1 99 ? 6.199 15.078 13.672 1 97.06 99 ASN A N 1
ATOM 812 C CA . ASN A 1 99 ? 4.945 14.844 12.969 1 97.06 99 ASN A CA 1
ATOM 813 C C . ASN A 1 99 ? 5.191 14.391 11.523 1 97.06 99 ASN A C 1
ATOM 815 O O . ASN A 1 99 ? 6.293 14.555 11 1 97.06 99 ASN A O 1
ATOM 819 N N . PHE A 1 100 ? 4.25 13.711 11.008 1 97.19 100 PHE A N 1
ATOM 820 C CA . PHE A 1 100 ? 4.359 13.281 9.617 1 97.19 100 PHE A CA 1
ATOM 821 C C . PHE A 1 100 ? 3.023 13.438 8.891 1 97.19 100 PHE A C 1
ATOM 823 O O . PHE A 1 100 ? 1.962 13.328 9.508 1 97.19 100 PHE A O 1
ATOM 830 N N . LEU A 1 101 ? 3.123 13.773 7.625 1 96.94 101 LEU A N 1
ATOM 831 C CA . LEU A 1 101 ? 1.989 13.969 6.73 1 96.94 101 LEU A CA 1
ATOM 832 C C . LEU A 1 101 ? 2.074 13.031 5.531 1 96.94 101 LEU A C 1
ATOM 834 O O . LEU A 1 101 ? 3.166 12.75 5.031 1 96.94 101 LEU A O 1
ATOM 838 N N . PHE A 1 102 ? 0.955 12.602 5.102 1 96.75 102 PHE A N 1
ATOM 839 C CA . PHE A 1 102 ? 0.917 11.805 3.879 1 96.75 102 PHE A CA 1
ATOM 840 C C . PHE A 1 102 ? -0.454 11.891 3.219 1 96.75 102 PHE A C 1
ATOM 842 O O . PHE A 1 102 ? -1.459 12.125 3.893 1 96.75 102 PHE A O 1
ATOM 849 N N . GLN A 1 103 ? -0.439 11.711 1.936 1 96.12 103 GLN A N 1
ATOM 850 C CA . GLN A 1 103 ? -1.704 11.625 1.213 1 96.12 103 GLN A CA 1
ATOM 851 C C . GLN A 1 103 ? -2.465 10.359 1.584 1 96.12 103 GLN A C 1
ATOM 853 O O . GLN A 1 103 ? -1.864 9.297 1.763 1 96.12 103 GLN A O 1
ATOM 858 N N . PRO A 1 104 ? -3.789 10.469 1.614 1 96.81 104 PRO A N 1
ATOM 859 C CA . PRO A 1 104 ? -4.559 9.25 1.871 1 96.81 104 PRO A CA 1
ATOM 860 C C . PRO A 1 104 ? -4.199 8.117 0.916 1 96.81 104 PRO A C 1
ATOM 862 O O . PRO A 1 104 ? -4.219 6.945 1.306 1 96.81 104 PRO A O 1
ATOM 865 N N . SER A 1 105 ? -3.789 8.43 -0.285 1 95.56 105 SER A N 1
ATOM 866 C CA . SER A 1 105 ? -3.457 7.426 -1.296 1 95.56 105 SER A CA 1
ATOM 867 C C . SER A 1 105 ? -2.158 6.703 -0.953 1 95.56 105 SER A C 1
ATOM 869 O O . SER A 1 105 ? -1.834 5.68 -1.559 1 95.56 105 SER A O 1
ATOM 871 N N . PHE A 1 106 ? -1.381 7.242 -0.037 1 97 106 PHE A N 1
ATOM 872 C CA . PHE A 1 106 ? -0.184 6.566 0.448 1 97 106 PHE A CA 1
ATOM 873 C C . PHE A 1 106 ? -0.549 5.289 1.197 1 97 106 PHE A C 1
ATOM 875 O O . PHE A 1 106 ? 0.239 4.344 1.243 1 97 106 PHE A O 1
ATOM 882 N N . ILE A 1 107 ? -1.769 5.27 1.825 1 97.69 107 ILE A N 1
ATOM 883 C CA . ILE A 1 107 ? -2.248 4.07 2.506 1 97.69 107 ILE A CA 1
ATOM 884 C C . ILE A 1 107 ? -2.582 2.992 1.478 1 97.69 107 ILE A C 1
ATOM 886 O O . ILE A 1 107 ? -2.193 1.832 1.639 1 97.69 107 ILE A O 1
ATOM 890 N N . ALA A 1 108 ? -3.281 3.365 0.517 1 96.88 108 ALA A N 1
ATOM 891 C CA . ALA A 1 108 ? -3.645 2.527 -0.623 1 96.88 108 ALA A CA 1
ATOM 892 C C . ALA A 1 108 ? -4.031 3.377 -1.829 1 96.88 108 ALA A C 1
ATOM 894 O O . ALA A 1 108 ? -4.555 4.484 -1.675 1 96.88 108 ALA A O 1
ATOM 895 N N . PRO A 1 109 ? -3.854 2.838 -3.012 1 94.44 109 PRO A N 1
ATOM 896 C CA . PRO A 1 109 ? -4.172 3.613 -4.215 1 94.44 109 PRO A CA 1
ATOM 897 C C . PRO A 1 109 ? -5.641 4.027 -4.277 1 94.44 109 PRO A C 1
ATOM 899 O O . PRO A 1 109 ? -6.523 3.248 -3.906 1 94.44 109 PRO A O 1
ATOM 902 N N . GLN A 1 110 ? -5.902 5.18 -4.785 1 93.56 110 GLN A N 1
ATOM 903 C CA . GLN A 1 110 ? -7.223 5.801 -4.773 1 93.56 110 GLN A CA 1
ATOM 904 C C . GLN A 1 110 ? -8.242 4.93 -5.504 1 93.56 110 GLN A C 1
ATOM 906 O O . GLN A 1 110 ? -9.414 4.883 -5.121 1 93.56 110 GLN A O 1
ATOM 911 N N . ASP A 1 111 ? -7.863 4.25 -6.512 1 93.38 111 ASP A N 1
ATOM 912 C CA . ASP A 1 111 ? -8.789 3.459 -7.32 1 93.38 111 ASP A CA 1
ATOM 913 C C . ASP A 1 111 ? -8.875 2.025 -6.805 1 93.38 111 ASP A C 1
ATOM 915 O O . ASP A 1 111 ? -9.555 1.187 -7.402 1 93.38 111 ASP A O 1
ATOM 919 N N . SER A 1 112 ? -8.289 1.749 -5.738 1 95.88 112 SER A N 1
ATOM 920 C CA . SER A 1 112 ? -8.273 0.393 -5.199 1 95.88 112 SER A CA 1
ATOM 921 C C . SER A 1 112 ? -9.5 0.127 -4.336 1 95.88 112 SER A C 1
ATOM 923 O O . SER A 1 112 ? -10.133 1.062 -3.838 1 95.88 112 SER A O 1
ATOM 925 N N . LEU A 1 113 ? -9.828 -1.119 -4.18 1 95.94 113 LEU A N 1
ATOM 926 C CA . LEU A 1 113 ? -10.891 -1.555 -3.283 1 95.94 113 LEU A CA 1
ATOM 927 C C . LEU A 1 113 ? -10.602 -1.124 -1.849 1 95.94 113 LEU A C 1
ATOM 929 O O . LEU A 1 113 ? -11.508 -0.688 -1.133 1 95.94 113 LEU A O 1
ATOM 933 N N . ILE A 1 114 ? -9.406 -1.209 -1.479 1 97.25 114 ILE A N 1
ATOM 934 C CA . ILE A 1 114 ? -9 -0.876 -0.119 1 97.25 114 ILE A CA 1
ATOM 935 C C . ILE A 1 114 ? -9.289 0.597 0.161 1 97.25 114 ILE A C 1
ATOM 937 O O . ILE A 1 114 ? -9.82 0.943 1.219 1 97.25 114 ILE A O 1
ATOM 941 N N . TYR A 1 115 ? -8.961 1.476 -0.76 1 97 115 TYR A N 1
ATOM 942 C CA . TYR A 1 115 ? -9.211 2.902 -0.591 1 97 115 TYR A CA 1
ATOM 943 C C . TYR A 1 115 ? -10.703 3.182 -0.444 1 97 115 TYR A C 1
ATOM 945 O O . TYR A 1 115 ? -11.125 3.875 0.487 1 97 115 TYR A O 1
ATOM 953 N N . LYS A 1 116 ? -11.492 2.604 -1.316 1 95 116 LYS A N 1
ATOM 954 C CA . LYS A 1 116 ? -12.93 2.85 -1.362 1 95 116 LYS A CA 1
ATOM 955 C C . LYS A 1 116 ? -13.617 2.328 -0.104 1 95 116 LYS A C 1
ATOM 957 O O . LYS A 1 116 ? -14.516 2.979 0.433 1 95 116 LYS A O 1
ATOM 962 N N . LYS A 1 117 ? -13.117 1.269 0.355 1 94.69 117 LYS A N 1
ATOM 963 C CA . LYS A 1 117 ? -13.805 0.578 1.44 1 94.69 117 LYS A CA 1
ATOM 964 C C . LYS A 1 117 ? -13.352 1.099 2.801 1 94.69 117 LYS A C 1
ATOM 966 O O . LYS A 1 117 ? -14.141 1.158 3.746 1 94.69 117 LYS A O 1
ATOM 971 N N . TYR A 1 118 ? -12.047 1.506 2.885 1 96.38 118 TYR A N 1
ATOM 972 C CA . TYR A 1 118 ? -11.523 1.687 4.234 1 96.38 118 TYR A CA 1
ATOM 973 C C . TYR A 1 118 ? -10.984 3.1 4.43 1 96.38 118 TYR A C 1
ATOM 975 O O . TYR A 1 118 ? -10.883 3.584 5.559 1 96.38 118 TYR A O 1
ATOM 983 N N . ILE A 1 119 ? -10.531 3.775 3.393 1 96.81 119 ILE A N 1
ATOM 984 C CA . ILE A 1 119 ? -9.867 5.066 3.535 1 96.81 119 ILE A CA 1
ATOM 985 C C . ILE A 1 119 ? -10.875 6.191 3.293 1 96.81 119 ILE A C 1
ATOM 987 O O . ILE A 1 119 ? -11.047 7.07 4.141 1 96.81 119 ILE A O 1
ATOM 991 N N . ASN A 1 120 ? -11.602 6.102 2.24 1 94.19 120 ASN A N 1
ATOM 992 C CA . ASN A 1 120 ? -12.539 7.145 1.837 1 94.19 120 ASN A CA 1
ATOM 993 C C . ASN A 1 120 ? -13.602 7.391 2.906 1 94.19 120 ASN A C 1
ATOM 995 O O . ASN A 1 120 ? -13.93 8.539 3.203 1 94.19 120 ASN A O 1
ATOM 999 N N . PRO A 1 121 ? -14.133 6.352 3.521 1 93.06 121 PRO A N 1
ATOM 1000 C CA . PRO A 1 121 ? -15.164 6.586 4.535 1 93.06 121 PRO A CA 1
ATOM 1001 C C . PRO A 1 121 ? -14.656 7.395 5.723 1 93.06 121 PRO A C 1
ATOM 1003 O O . PRO A 1 121 ? -15.422 8.125 6.355 1 93.06 121 PRO A O 1
ATOM 1006 N N . VAL A 1 122 ? -13.414 7.262 6.016 1 94.62 122 VAL A N 1
ATOM 1007 C CA . VAL A 1 122 ? -12.844 7.977 7.152 1 94.62 122 VAL A CA 1
ATOM 1008 C C . VAL A 1 122 ? -12.562 9.43 6.77 1 94.62 122 VAL A C 1
ATOM 1010 O O . VAL A 1 122 ? -12.961 10.352 7.484 1 94.62 122 VAL A O 1
ATOM 1013 N N . ILE A 1 123 ? -11.93 9.641 5.613 1 93.38 123 ILE A N 1
ATOM 1014 C CA . ILE A 1 123 ? -11.484 10.984 5.254 1 93.38 123 ILE A CA 1
ATOM 1015 C C . ILE A 1 123 ? -12.688 11.836 4.852 1 93.38 123 ILE A C 1
ATOM 1017 O O . ILE A 1 123 ? -12.617 13.07 4.875 1 93.38 123 ILE A O 1
ATOM 1021 N N . SER A 1 124 ? -13.797 11.188 4.488 1 89.81 124 SER A N 1
ATOM 1022 C CA . SER A 1 124 ? -15.008 11.898 4.102 1 89.81 124 SER A CA 1
ATOM 1023 C C . SER A 1 124 ? -15.992 11.992 5.262 1 89.81 124 SER A C 1
ATOM 1025 O O . SER A 1 124 ? -17.109 12.492 5.098 1 89.81 124 SER A O 1
ATOM 1027 N N . SER A 1 125 ? -15.609 11.438 6.348 1 90.81 125 SER A N 1
ATOM 1028 C CA . SER A 1 125 ? -16.5 11.461 7.508 1 90.81 125 SER A CA 1
ATOM 1029 C C . SER A 1 125 ? -16.469 12.82 8.203 1 90.81 125 SER A C 1
ATOM 1031 O O . SER A 1 125 ? -15.766 13.734 7.762 1 90.81 125 SER A O 1
ATOM 1033 N N . SER A 1 126 ? -17.25 12.938 9.32 1 88.44 126 SER A N 1
ATOM 1034 C CA . SER A 1 126 ? -17.281 14.164 10.109 1 88.44 126 SER A CA 1
ATOM 1035 C C . SER A 1 126 ? -16.125 14.211 11.102 1 88.44 126 SER A C 1
ATOM 1037 O O . SER A 1 126 ? -15.969 15.188 11.844 1 88.44 126 SER A O 1
ATOM 1039 N N . LEU A 1 127 ? -15.328 13.156 11.078 1 92 127 LEU A N 1
ATOM 1040 C CA . LEU A 1 127 ? -14.195 13.125 11.992 1 92 127 LEU A CA 1
ATOM 1041 C C . LEU A 1 127 ? -13.148 14.164 11.594 1 92 127 LEU A C 1
ATOM 1043 O O . LEU A 1 127 ? -12.555 14.07 10.516 1 92 127 LEU A O 1
ATOM 1047 N N . GLU A 1 128 ? -12.898 15.078 12.477 1 92.69 128 GLU A N 1
ATOM 1048 C CA . GLU A 1 128 ? -11.93 16.125 12.172 1 92.69 128 GLU A CA 1
ATOM 1049 C C . GLU A 1 128 ? -10.547 15.781 12.734 1 92.69 128 GLU A C 1
ATOM 1051 O O . GLU A 1 128 ? -9.531 16.094 12.117 1 92.69 128 GLU A O 1
ATOM 1056 N N . TYR A 1 129 ? -10.57 15.188 13.891 1 96.5 129 TYR A N 1
ATOM 1057 C CA . TYR A 1 129 ? -9.328 14.82 14.562 1 96.5 129 TYR A CA 1
ATOM 1058 C C . TYR A 1 129 ? -9.547 13.648 15.516 1 96.5 129 TYR A C 1
ATOM 1060 O O . TYR A 1 129 ? -10.688 13.273 15.789 1 96.5 129 TYR A O 1
ATOM 1068 N N . LEU A 1 130 ? -8.508 13.039 15.914 1 97.94 130 LEU A N 1
ATOM 1069 C CA . LEU A 1 130 ? -8.523 11.969 16.906 1 97.94 130 LEU A CA 1
ATOM 1070 C C . LEU A 1 130 ? -7.32 12.086 17.844 1 97.94 130 LEU A C 1
ATOM 1072 O O . LEU A 1 130 ? -6.176 12.133 17.375 1 97.94 130 LEU A O 1
ATOM 1076 N N . VAL A 1 131 ? -7.602 12.109 19.141 1 98.44 131 VAL A N 1
ATOM 1077 C CA . VAL A 1 131 ? -6.531 12.18 20.141 1 98.44 131 VAL A CA 1
ATOM 1078 C C . VAL A 1 131 ? -6.133 10.766 20.562 1 98.44 131 VAL A C 1
ATOM 1080 O O . VAL A 1 131 ? -6.992 9.891 20.734 1 98.44 131 VAL A O 1
ATOM 1083 N N . PHE A 1 132 ? -4.852 10.555 20.703 1 98.69 132 PHE A N 1
ATOM 1084 C CA . PHE A 1 132 ? -4.32 9.312 21.234 1 98.69 132 PHE A CA 1
ATOM 1085 C C . PHE A 1 132 ? -3.74 9.531 22.625 1 98.69 132 PHE A C 1
ATOM 1087 O O . PHE A 1 132 ? -2.779 10.281 22.797 1 98.69 132 PHE A O 1
ATOM 1094 N N . GLN A 1 133 ? -4.277 8.836 23.531 1 98.31 133 GLN A N 1
ATOM 1095 C CA . GLN A 1 133 ? -3.828 8.922 24.922 1 98.31 133 GLN A CA 1
ATOM 1096 C C . GLN A 1 133 ? -3.154 7.629 25.359 1 98.31 133 GLN A C 1
ATOM 1098 O O . GLN A 1 133 ? -3.59 6.535 24.984 1 98.31 133 GLN A O 1
ATOM 1103 N N . PRO A 1 134 ? -2.131 7.695 26.172 1 98 134 PRO A N 1
ATOM 1104 C CA . PRO A 1 134 ? -1.371 6.5 26.547 1 98 134 PRO A CA 1
ATOM 1105 C C . PRO A 1 134 ? -2.141 5.59 27.5 1 98 134 PRO A C 1
ATOM 1107 O O . PRO A 1 134 ? -1.79 4.418 27.656 1 98 134 PRO A O 1
ATOM 1110 N N . ASP A 1 135 ? -3.186 6.09 28.125 1 97.5 135 ASP A N 1
ATOM 1111 C CA . ASP A 1 135 ? -3.896 5.316 29.141 1 97.5 135 ASP A CA 1
ATOM 1112 C C . ASP A 1 135 ? -5.004 4.477 28.516 1 97.5 135 ASP A C 1
ATOM 1114 O O . ASP A 1 135 ? -5.586 3.613 29.172 1 97.5 135 ASP A O 1
ATOM 1118 N N . ILE A 1 136 ? -5.344 4.684 27.312 1 97.81 136 ILE A N 1
ATOM 1119 C CA . ILE A 1 136 ? -6.316 3.877 26.594 1 97.81 136 ILE A CA 1
ATOM 1120 C C . ILE A 1 136 ? -5.598 2.826 25.75 1 97.81 136 ILE A C 1
ATOM 1122 O O . ILE A 1 136 ? -4.816 3.164 24.859 1 97.81 136 ILE A O 1
ATOM 1126 N N . PRO A 1 137 ? -5.891 1.6 25.906 1 98 137 PRO A N 1
ATOM 1127 C CA . PRO A 1 137 ? -5.062 0.51 25.391 1 98 137 PRO A CA 1
ATOM 1128 C C . PRO A 1 137 ? -4.84 0.608 23.875 1 98 137 PRO A C 1
ATOM 1130 O O . PRO A 1 137 ? -3.695 0.575 23.422 1 98 137 PRO A O 1
ATOM 1133 N N . TRP A 1 138 ? -5.914 0.753 23.156 1 97.94 138 TRP A N 1
ATOM 1134 C CA . TRP A 1 138 ? -5.723 0.751 21.703 1 97.94 138 TRP A CA 1
ATOM 1135 C C . TRP A 1 138 ? -5.039 2.035 21.25 1 97.94 138 TRP A C 1
ATOM 1137 O O . TRP A 1 138 ? -4.316 2.037 20.25 1 97.94 138 TRP A O 1
ATOM 1147 N N . GLN A 1 139 ? -5.18 3.107 21.969 1 98.62 139 GLN A N 1
ATOM 1148 C CA . GLN A 1 139 ? -4.52 4.371 21.641 1 98.62 139 GLN A CA 1
ATOM 1149 C C . GLN A 1 139 ? -3.041 4.332 22.016 1 98.62 139 GLN A C 1
ATOM 1151 O O . GLN A 1 139 ? -2.205 4.934 21.344 1 98.62 139 GLN A O 1
ATOM 1156 N N . LYS A 1 140 ? -2.795 3.592 23.078 1 98.69 140 LYS A N 1
ATOM 1157 C CA . LYS A 1 140 ? -1.397 3.35 23.422 1 98.69 140 LYS A CA 1
ATOM 1158 C C . LYS A 1 140 ? -0.672 2.605 22.312 1 98.69 140 LYS A C 1
ATOM 1160 O O . LYS A 1 140 ? 0.469 2.934 21.984 1 98.69 140 LYS A O 1
ATOM 1165 N N . LYS A 1 141 ? -1.342 1.602 21.766 1 98.69 141 LYS A N 1
ATOM 1166 C CA . LYS A 1 141 ? -0.779 0.861 20.641 1 98.69 141 LYS A CA 1
ATOM 1167 C C . LYS A 1 141 ? -0.545 1.775 19.438 1 98.69 141 LYS A C 1
ATOM 1169 O O . LYS A 1 141 ? 0.483 1.676 18.766 1 98.69 141 LYS A O 1
ATOM 1174 N N . ALA A 1 142 ? -1.493 2.66 19.172 1 98.75 142 ALA A N 1
ATOM 1175 C CA . ALA A 1 142 ? -1.341 3.631 18.094 1 98.75 142 ALA A CA 1
ATOM 1176 C C . ALA A 1 142 ? -0.119 4.516 18.312 1 98.75 142 ALA A C 1
ATOM 1178 O O . ALA A 1 142 ? 0.659 4.762 17.391 1 98.75 142 ALA A O 1
ATOM 1179 N N . LEU A 1 143 ? 0.067 4.914 19.547 1 98.88 143 LEU A N 1
ATOM 1180 C CA . LEU A 1 143 ? 1.211 5.75 19.891 1 98.88 143 LEU A CA 1
ATOM 1181 C C . LEU A 1 143 ? 2.52 5 19.672 1 98.88 143 LEU A C 1
ATOM 1183 O O . LEU A 1 143 ? 3.51 5.586 19.234 1 98.88 143 LEU A O 1
ATOM 1187 N N . GLU A 1 144 ? 2.549 3.766 19.953 1 98.56 144 GLU A N 1
ATOM 1188 C CA . GLU A 1 144 ? 3.736 2.951 19.719 1 98.56 144 GLU A CA 1
ATOM 1189 C C . GLU A 1 144 ? 4.066 2.869 18.219 1 98.56 144 GLU A C 1
ATOM 1191 O O . GLU A 1 144 ? 5.234 2.928 17.844 1 98.56 144 GLU A O 1
ATOM 1196 N N . ILE A 1 145 ? 3.039 2.68 17.422 1 98.44 145 ILE A N 1
ATOM 1197 C CA . ILE A 1 145 ? 3.238 2.631 15.984 1 98.44 145 ILE A CA 1
ATOM 1198 C C . ILE A 1 145 ? 3.744 3.982 15.484 1 98.44 145 ILE A C 1
ATOM 1200 O O . ILE A 1 145 ? 4.668 4.047 14.672 1 98.44 145 ILE A O 1
ATOM 1204 N N . ILE A 1 146 ? 3.158 5.082 15.992 1 98.75 146 ILE A N 1
ATOM 1205 C CA . ILE A 1 146 ? 3.584 6.43 15.633 1 98.75 146 ILE A CA 1
ATOM 1206 C C . ILE A 1 146 ? 5.059 6.613 15.984 1 98.75 146 ILE A C 1
ATOM 1208 O O . ILE A 1 146 ? 5.84 7.102 15.164 1 98.75 146 ILE A O 1
ATOM 1212 N N . LYS A 1 147 ? 5.445 6.188 17.141 1 97.81 147 LYS A N 1
ATOM 1213 C CA . LYS A 1 147 ? 6.832 6.309 17.562 1 97.81 147 LYS A CA 1
ATOM 1214 C C . LYS A 1 147 ? 7.758 5.469 16.688 1 97.81 147 LYS A C 1
ATOM 1216 O O . LYS A 1 147 ? 8.898 5.855 16.438 1 97.81 147 LYS A O 1
ATOM 1221 N N . THR A 1 148 ? 7.281 4.344 16.281 1 96.19 148 THR A N 1
ATOM 1222 C CA . THR A 1 148 ? 8.055 3.512 15.367 1 96.19 148 THR A CA 1
ATOM 1223 C C . THR A 1 148 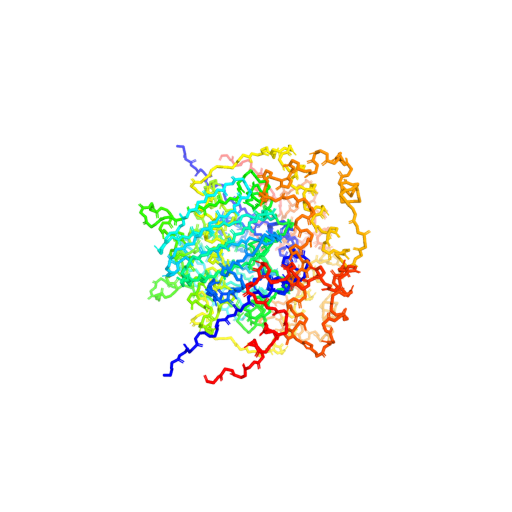? 8.297 4.238 14.047 1 96.19 148 THR A C 1
ATOM 1225 O O . THR A 1 148 ? 9.414 4.234 13.531 1 96.19 148 THR A O 1
ATOM 1228 N N . ILE A 1 149 ? 7.25 4.836 13.492 1 97.56 149 ILE A N 1
ATOM 1229 C CA . ILE A 1 149 ? 7.352 5.578 12.242 1 97.56 149 ILE A CA 1
ATOM 1230 C C . ILE A 1 149 ? 8.359 6.715 12.398 1 97.56 149 ILE A C 1
ATOM 1232 O O . ILE A 1 149 ? 9.18 6.953 11.508 1 97.56 149 ILE A O 1
ATOM 1236 N N . ILE A 1 150 ? 8.359 7.336 13.57 1 97 150 ILE A N 1
ATOM 1237 C CA . ILE A 1 150 ? 9.273 8.43 13.852 1 97 150 ILE A CA 1
ATOM 1238 C C . ILE A 1 150 ? 10.703 7.902 13.961 1 97 150 ILE A C 1
ATOM 1240 O O . ILE A 1 150 ? 11.625 8.453 13.359 1 97 150 ILE A O 1
ATOM 1244 N N . ALA A 1 151 ? 10.883 6.859 14.602 1 95.19 151 ALA A N 1
ATOM 1245 C CA . ALA A 1 151 ? 12.211 6.305 14.875 1 95.19 151 ALA A CA 1
ATOM 1246 C C . ALA A 1 151 ? 12.891 5.84 13.594 1 95.19 151 ALA A C 1
ATOM 1248 O O . ALA A 1 151 ? 14.102 5.996 13.43 1 95.19 151 ALA A O 1
ATOM 1249 N N . VAL A 1 152 ? 12.156 5.289 12.688 1 95 152 VAL A N 1
ATOM 1250 C CA . VAL A 1 152 ? 12.742 4.695 11.492 1 95 152 VAL A CA 1
ATOM 1251 C C . VAL A 1 152 ? 13.227 5.797 10.547 1 95 152 VAL A C 1
ATOM 1253 O O . VAL A 1 152 ? 13.977 5.531 9.609 1 95 152 VAL A O 1
ATOM 1256 N N . GLN A 1 153 ? 12.688 7.02 10.797 1 93.44 153 GLN A N 1
ATOM 1257 C CA . GLN A 1 153 ? 13.117 8.117 9.938 1 93.44 153 GLN A CA 1
ATOM 1258 C C . GLN A 1 153 ? 14.617 8.359 10.062 1 93.44 153 GLN A C 1
ATOM 1260 O O . GLN A 1 153 ? 15.25 8.883 9.133 1 93.44 153 GLN A O 1
ATOM 1265 N N . GLU A 1 154 ? 15.172 7.969 11.164 1 86.06 154 GLU A N 1
ATOM 1266 C CA . GLU A 1 154 ? 16.578 8.203 11.438 1 86.06 154 GLU A CA 1
ATOM 1267 C C . GLU A 1 154 ? 17.438 7.004 11.039 1 86.06 154 GLU A C 1
ATOM 1269 O O . GLU A 1 154 ? 18.656 7.047 11.133 1 86.06 154 GLU A O 1
ATOM 1274 N N . THR A 1 155 ? 16.75 5.953 10.773 1 77.75 155 THR A N 1
ATOM 1275 C CA . THR A 1 155 ? 17.516 4.754 10.453 1 77.75 155 THR A CA 1
ATOM 1276 C C . THR A 1 155 ? 17.328 4.367 8.984 1 77.75 155 THR A C 1
ATOM 1278 O O . THR A 1 155 ? 16.375 4.797 8.344 1 77.75 155 THR A O 1
ATOM 1281 N N . GLU A 1 156 ? 18.344 3.812 8.328 1 66.88 156 GLU A N 1
ATOM 1282 C CA . GLU A 1 156 ? 18.5 3.686 6.883 1 66.88 156 GLU A CA 1
ATOM 1283 C C . GLU A 1 156 ? 17.75 2.475 6.344 1 66.88 156 GLU A C 1
ATOM 1285 O O . GLU A 1 156 ? 17.047 2.57 5.332 1 66.88 156 GLU A O 1
ATOM 1290 N N . PHE A 1 157 ? 17.688 1.324 6.914 1 81.75 157 PHE A N 1
ATOM 1291 C CA . PHE A 1 157 ? 17.438 0.196 6.027 1 81.75 157 PHE A CA 1
ATOM 1292 C C . PHE A 1 157 ? 15.945 -0.08 5.914 1 81.75 157 PHE A C 1
ATOM 1294 O O . PHE A 1 157 ? 15.258 -0.231 6.93 1 81.75 157 PHE A O 1
ATOM 1301 N N . ASN A 1 158 ? 15.336 -0.021 4.809 1 91.19 158 ASN A N 1
ATOM 1302 C CA . ASN A 1 158 ? 13.969 -0.373 4.414 1 91.19 158 ASN A CA 1
ATOM 1303 C C . ASN A 1 158 ? 12.953 0.596 5.004 1 91.19 158 ASN A C 1
ATOM 1305 O O . ASN A 1 158 ? 11.852 0.191 5.379 1 91.19 158 ASN A O 1
ATOM 1309 N N . ARG A 1 159 ? 13.352 1.882 5.234 1 95.12 159 ARG A N 1
ATOM 1310 C CA . ARG A 1 159 ? 12.547 2.891 5.918 1 95.12 159 ARG A CA 1
ATOM 1311 C C . ARG A 1 159 ? 11.203 3.068 5.23 1 95.12 159 ARG A C 1
ATOM 1313 O O . ARG A 1 159 ? 10.156 2.949 5.871 1 95.12 159 ARG A O 1
ATOM 1320 N N . GLU A 1 160 ? 11.188 3.279 3.902 1 95.94 160 GLU A N 1
ATOM 1321 C CA . GLU A 1 160 ? 9.984 3.676 3.186 1 95.94 160 GLU A CA 1
ATOM 1322 C C . GLU A 1 160 ? 8.914 2.584 3.254 1 95.94 160 GLU A C 1
ATOM 1324 O O . GLU A 1 160 ? 7.738 2.873 3.463 1 95.94 160 GLU A O 1
ATOM 1329 N N . ILE A 1 161 ? 9.32 1.334 3.092 1 96.94 161 ILE A N 1
ATOM 1330 C CA . ILE A 1 161 ? 8.336 0.259 3.092 1 96.94 161 ILE A CA 1
ATOM 1331 C C . ILE A 1 161 ? 7.863 -0.006 4.52 1 96.94 161 ILE A C 1
ATOM 1333 O O . ILE A 1 161 ? 6.699 -0.347 4.742 1 96.94 161 ILE A O 1
ATOM 1337 N N . ILE A 1 162 ? 8.711 0.145 5.527 1 97 162 ILE A N 1
ATOM 1338 C CA . ILE A 1 162 ? 8.312 0.001 6.922 1 97 162 ILE A CA 1
ATOM 1339 C C . ILE A 1 162 ? 7.285 1.073 7.277 1 97 162 ILE A C 1
ATOM 1341 O O . ILE A 1 162 ? 6.293 0.792 7.957 1 97 162 ILE A O 1
ATOM 1345 N N . VAL A 1 163 ? 7.543 2.316 6.816 1 97.62 163 VAL A N 1
ATOM 1346 C CA . VAL A 1 163 ? 6.594 3.4 7.047 1 97.62 163 VAL A CA 1
ATOM 1347 C C . VAL A 1 163 ? 5.25 3.051 6.418 1 97.62 163 VAL A C 1
ATOM 1349 O O . VAL A 1 163 ? 4.203 3.197 7.055 1 97.62 163 VAL A O 1
ATOM 1352 N N . SER A 1 164 ? 5.23 2.57 5.188 1 97.69 164 SER A N 1
ATOM 1353 C CA . SER A 1 164 ? 4.008 2.201 4.484 1 97.69 164 SER A CA 1
ATOM 1354 C C . SER A 1 164 ? 3.225 1.144 5.254 1 97.69 164 SER A C 1
ATOM 1356 O O . SER A 1 164 ? 2.02 1.29 5.469 1 97.69 164 SER A O 1
ATOM 1358 N N . MET A 1 165 ? 3.914 0.154 5.684 1 97.44 165 MET A N 1
ATOM 1359 C CA . MET A 1 165 ? 3.293 -0.917 6.457 1 97.44 165 MET A CA 1
ATOM 1360 C C . MET A 1 165 ? 2.736 -0.385 7.773 1 97.44 165 MET A C 1
ATOM 1362 O O . MET A 1 165 ? 1.616 -0.725 8.156 1 97.44 165 MET A O 1
ATOM 1366 N N . SER A 1 166 ? 3.484 0.426 8.469 1 97.94 166 SER A N 1
ATOM 1367 C CA . SER A 1 166 ? 3.092 0.951 9.766 1 97.94 166 SER A CA 1
ATOM 1368 C C . SER A 1 166 ? 1.88 1.869 9.656 1 97.94 166 SER A C 1
ATOM 1370 O O . SER A 1 166 ? 1.025 1.893 10.539 1 97.94 166 SER A O 1
ATOM 1372 N N . VAL A 1 167 ? 1.816 2.639 8.602 1 98.44 167 VAL A N 1
ATOM 1373 C CA . VAL A 1 167 ? 0.669 3.508 8.367 1 98.44 167 VAL A CA 1
ATOM 1374 C C . VAL A 1 167 ? -0.592 2.666 8.195 1 98.44 167 VAL A C 1
ATOM 1376 O O . VAL A 1 167 ? -1.652 3.006 8.727 1 98.44 167 VAL A O 1
ATOM 1379 N N . GLN A 1 168 ? -0.498 1.57 7.445 1 98.31 168 GLN A N 1
ATOM 1380 C CA . GLN A 1 168 ? -1.645 0.677 7.316 1 98.31 168 GLN A CA 1
ATOM 1381 C C . GLN A 1 168 ? -2.021 0.067 8.664 1 98.31 168 GLN A C 1
ATOM 1383 O O . GLN A 1 168 ? -3.205 -0.094 8.969 1 98.31 168 GLN A O 1
ATOM 1388 N N . GLN A 1 169 ? -1.021 -0.274 9.422 1 97.62 169 GLN A N 1
ATOM 1389 C CA . GLN A 1 169 ? -1.274 -0.796 10.758 1 97.62 169 GLN A CA 1
ATOM 1390 C C . GLN A 1 169 ? -2.064 0.204 11.602 1 97.62 169 GLN A C 1
ATOM 1392 O O . GLN A 1 169 ? -3.02 -0.17 12.281 1 97.62 169 GLN A O 1
ATOM 1397 N N . LEU A 1 170 ? -1.682 1.484 11.539 1 98.06 170 LEU A N 1
ATOM 1398 C CA . LEU A 1 170 ? -2.385 2.545 12.258 1 98.06 170 LEU A CA 1
ATOM 1399 C C . LEU A 1 170 ? -3.838 2.635 11.797 1 98.06 170 LEU A C 1
ATOM 1401 O O . LEU A 1 170 ? -4.746 2.742 12.625 1 98.06 170 LEU A O 1
ATOM 1405 N N . TRP A 1 171 ? -4 2.557 10.5 1 98.31 171 TRP A N 1
ATOM 1406 C CA . TRP A 1 171 ? -5.34 2.703 9.938 1 98.31 171 TRP A CA 1
ATOM 1407 C C . TRP A 1 171 ? -6.238 1.547 10.367 1 98.31 171 TRP A C 1
ATOM 1409 O O . TRP A 1 171 ? -7.41 1.751 10.688 1 98.31 171 TRP A O 1
ATOM 1419 N N . ILE A 1 172 ? -5.703 0.359 10.398 1 97 172 ILE A N 1
ATOM 1420 C CA . ILE A 1 172 ? -6.453 -0.821 10.82 1 97 172 ILE A CA 1
ATOM 1421 C C . ILE A 1 172 ? -6.883 -0.668 12.281 1 97 172 ILE A C 1
ATOM 1423 O O . ILE A 1 172 ? -8.023 -0.968 12.625 1 97 172 ILE A O 1
ATOM 1427 N N . LEU A 1 173 ? -5.984 -0.19 13.102 1 97 173 LEU A N 1
ATOM 1428 C CA . LEU A 1 173 ? -6.305 0.042 14.508 1 97 173 LEU A CA 1
ATOM 1429 C C . LEU A 1 173 ? -7.465 1.021 14.641 1 97 173 LEU A C 1
ATOM 1431 O O . LEU A 1 173 ? -8.359 0.819 15.469 1 97 173 LEU A O 1
ATOM 1435 N N . LEU A 1 174 ? -7.461 2.074 13.852 1 96.88 174 LEU A N 1
ATOM 1436 C CA . LEU A 1 174 ? -8.555 3.043 13.852 1 96.88 174 LEU A CA 1
ATOM 1437 C C . LEU A 1 174 ? -9.875 2.377 13.477 1 96.88 174 LEU A C 1
ATOM 1439 O O . LEU A 1 174 ? -10.875 2.545 14.172 1 96.88 174 LEU A O 1
ATOM 1443 N N . LEU A 1 175 ? -9.852 1.595 12.414 1 96.06 175 LEU A N 1
ATOM 1444 C CA . LEU A 1 175 ? -11.055 0.953 11.898 1 96.06 175 LEU A CA 1
ATOM 1445 C C . LEU A 1 175 ? -11.625 -0.024 12.922 1 96.06 175 LEU A C 1
ATOM 1447 O O . LEU A 1 175 ? -12.844 -0.195 13.008 1 96.06 175 LEU A O 1
ATOM 1451 N N . GLU A 1 176 ? -10.797 -0.632 13.695 1 95.31 176 GLU A N 1
ATOM 1452 C CA . GLU A 1 176 ? -11.219 -1.644 14.664 1 95.31 176 GLU A CA 1
ATOM 1453 C C . GLU A 1 176 ? -11.859 -1.001 15.891 1 95.31 176 GLU A C 1
ATOM 1455 O O . GLU A 1 176 ? -12.586 -1.662 16.641 1 95.31 176 GLU A O 1
ATOM 1460 N N . ASN A 1 177 ? -11.594 0.268 16.109 1 96.38 177 ASN A N 1
ATOM 1461 C CA . ASN A 1 177 ? -11.969 0.836 17.406 1 96.38 177 ASN A CA 1
ATOM 1462 C C . ASN A 1 177 ? -12.93 2.01 17.25 1 96.38 177 ASN A C 1
ATOM 1464 O O . ASN A 1 177 ? -13.438 2.541 18.234 1 96.38 177 ASN A O 1
ATOM 1468 N N . LEU A 1 178 ? -13.172 2.393 15.969 1 93.5 178 LEU A N 1
ATOM 1469 C CA . LEU A 1 178 ? -14.039 3.541 15.727 1 93.5 178 LEU A CA 1
ATOM 1470 C C . LEU A 1 178 ? -15.109 3.211 14.688 1 93.5 178 LEU A C 1
ATOM 1472 O O . LEU A 1 178 ? -14.945 2.273 13.906 1 93.5 178 LEU A O 1
ATOM 1476 N N . THR A 1 179 ? -16.156 3.932 14.766 1 90.56 179 THR A N 1
ATOM 1477 C CA . THR A 1 179 ? -17.188 3.922 13.742 1 90.56 179 THR A CA 1
ATOM 1478 C C . THR A 1 179 ? -17.297 5.285 13.07 1 90.56 179 THR A C 1
ATOM 1480 O O . THR A 1 179 ? -17.156 6.32 13.719 1 90.56 179 THR A O 1
ATOM 1483 N N . PHE A 1 180 ? -17.5 5.195 11.828 1 86.5 180 PHE A N 1
ATOM 1484 C CA . PHE A 1 180 ? -17.531 6.445 11.078 1 86.5 180 PHE A CA 1
ATOM 1485 C C . PHE A 1 180 ? -18.891 6.645 10.422 1 86.5 180 PHE A C 1
ATOM 1487 O O . PHE A 1 180 ? -19.531 5.68 9.977 1 86.5 180 PHE A O 1
ATOM 1494 N N . ASP A 1 181 ? -19.375 7.824 10.602 1 79 181 ASP A N 1
ATOM 1495 C CA . ASP A 1 181 ? -20.656 8.148 9.984 1 79 181 ASP A CA 1
ATOM 1496 C C . ASP A 1 181 ? -20.547 8.188 8.461 1 79 181 ASP A C 1
ATOM 1498 O O . ASP A 1 181 ? -19.516 8.594 7.926 1 79 181 ASP A O 1
ATOM 1502 N N . GLN A 1 182 ? -21.453 7.461 7.785 1 67.75 182 GLN A N 1
ATOM 1503 C CA . GLN A 1 182 ? -21.453 7.402 6.324 1 67.75 182 GLN A CA 1
ATOM 1504 C C . GLN A 1 182 ? -21.984 8.703 5.723 1 67.75 182 GLN A C 1
ATOM 1506 O O . GLN A 1 182 ? -21.828 8.945 4.523 1 67.75 182 GLN A O 1
ATOM 1511 N N . PHE A 1 183 ? -22.547 9.555 6.617 1 63.41 183 PHE A N 1
ATOM 1512 C CA . PHE A 1 183 ? -23.172 10.734 6.027 1 63.41 183 PHE A CA 1
ATOM 1513 C C . PHE A 1 183 ? -22.344 11.984 6.301 1 63.41 183 PHE A C 1
ATOM 1515 O O . PHE A 1 183 ? -21.984 12.258 7.449 1 63.41 183 PHE A O 1
ATOM 1522 N N . GLU A 1 184 ? -21.875 12.422 5.219 1 66.06 184 GLU A N 1
ATOM 1523 C CA . GLU A 1 184 ? -21.172 13.695 5.305 1 66.06 184 GLU A CA 1
ATOM 1524 C C . GLU A 1 184 ? -22.109 14.82 5.738 1 66.06 184 GLU A C 1
ATOM 1526 O O . GLU A 1 184 ? -23.234 14.906 5.254 1 66.06 184 GLU A O 1
ATOM 1531 N N . ASN A 1 185 ? -21.812 15.391 6.863 1 74.94 185 ASN A N 1
ATOM 1532 C CA . ASN A 1 185 ? -22.547 16.625 7.145 1 74.94 185 ASN A CA 1
ATOM 1533 C C . ASN A 1 185 ? -22.344 17.656 6.043 1 74.94 185 ASN A C 1
ATOM 1535 O O . ASN A 1 185 ? -21.344 18.391 6.055 1 74.94 185 ASN A O 1
ATOM 1539 N N . MET A 1 186 ? -23.281 17.703 5.176 1 78.56 186 MET A N 1
ATOM 1540 C CA . MET A 1 186 ? -23.156 18.531 3.986 1 78.56 186 MET A CA 1
ATOM 1541 C C . MET A 1 186 ? -23 20 4.371 1 78.56 186 MET A C 1
ATOM 1543 O O . MET A 1 186 ? -22.25 20.75 3.723 1 78.56 186 MET A O 1
ATOM 1547 N N . GLY A 1 187 ? -23.719 20.422 5.379 1 82.19 187 GLY A N 1
ATOM 1548 C CA . GLY A 1 187 ? -23.609 21.797 5.836 1 82.19 187 GLY A CA 1
ATOM 1549 C C . GLY A 1 187 ? -22.203 22.156 6.305 1 82.19 187 GLY A C 1
ATOM 1550 O O . GLY A 1 187 ? -21.672 23.203 5.93 1 82.19 187 GLY A O 1
ATOM 1551 N N . ALA A 1 188 ? -21.719 21.281 6.992 1 82.44 188 ALA A N 1
ATOM 1552 C CA . ALA A 1 188 ? -20.375 21.516 7.508 1 82.44 188 ALA A CA 1
ATOM 1553 C C . ALA A 1 188 ? -19.344 21.5 6.379 1 82.44 188 ALA A C 1
ATOM 1555 O O . ALA A 1 188 ? -18.422 22.312 6.375 1 82.44 188 ALA A O 1
ATOM 1556 N N . VAL A 1 189 ? -19.547 20.672 5.469 1 83.81 189 VAL A N 1
ATOM 1557 C CA . VAL A 1 189 ? -18.641 20.562 4.336 1 83.81 189 VAL A CA 1
ATOM 1558 C C . VAL A 1 189 ? -18.703 21.844 3.496 1 83.81 189 VAL A C 1
ATOM 1560 O O . VAL A 1 189 ? -17.672 22.375 3.078 1 83.81 189 VAL A O 1
ATOM 1563 N N . ILE A 1 190 ? -19.891 22.297 3.34 1 87.88 190 ILE A N 1
ATOM 1564 C CA . ILE A 1 190 ? -20.094 23.5 2.539 1 87.88 190 ILE A CA 1
ATOM 1565 C C . ILE A 1 190 ? -19.438 24.703 3.227 1 87.88 190 ILE A C 1
ATOM 1567 O O . ILE A 1 190 ? -18.734 25.484 2.586 1 87.88 190 ILE A O 1
ATOM 1571 N N . SER A 1 191 ? -19.672 24.828 4.477 1 89.62 191 SER A N 1
ATOM 1572 C CA . SER A 1 191 ? -19.094 25.922 5.242 1 89.62 191 SER A CA 1
ATOM 1573 C C . SER A 1 191 ? -17.578 25.891 5.184 1 89.62 191 SER A C 1
ATOM 1575 O O . SER A 1 191 ? -16.938 26.938 4.984 1 89.62 191 SER A O 1
ATOM 1577 N N . ARG A 1 192 ? -17.047 24.766 5.32 1 88.5 192 ARG A N 1
ATOM 1578 C CA . ARG A 1 192 ? -15.602 24.594 5.281 1 88.5 192 ARG A CA 1
ATOM 1579 C C . ARG A 1 192 ? -15.055 24.953 3.904 1 88.5 192 ARG A C 1
ATOM 1581 O O . ARG A 1 192 ? -14.031 25.641 3.795 1 88.5 192 ARG A O 1
ATOM 1588 N N . THR A 1 193 ? -15.719 24.484 2.955 1 89.75 193 THR A N 1
ATOM 1589 C CA . THR A 1 193 ? -15.289 24.75 1.586 1 89.75 193 THR A CA 1
ATOM 1590 C C . THR A 1 193 ? -15.32 26.234 1.28 1 89.75 193 THR A C 1
ATOM 1592 O O . THR A 1 193 ? -14.406 26.781 0.649 1 89.75 193 THR A O 1
ATOM 1595 N N . ARG A 1 194 ? -16.328 26.844 1.722 1 94 194 ARG A N 1
ATOM 1596 C CA . ARG A 1 194 ? -16.469 28.281 1.501 1 94 194 ARG A CA 1
ATOM 1597 C C . ARG A 1 194 ? -15.359 29.047 2.211 1 94 194 ARG A C 1
ATOM 1599 O O . ARG A 1 194 ? -14.773 29.969 1.64 1 94 194 ARG A O 1
ATOM 1606 N N . LEU A 1 195 ? -15.164 28.688 3.398 1 93.81 195 LEU A N 1
ATOM 1607 C CA . LEU A 1 195 ? -14.094 29.328 4.16 1 93.81 195 LEU A CA 1
ATOM 1608 C C . LEU A 1 195 ? -12.75 29.141 3.473 1 93.81 195 LEU A C 1
ATOM 1610 O O . LEU A 1 195 ? -11.969 30.094 3.348 1 93.81 195 LEU A O 1
ATOM 1614 N N . GLN A 1 196 ? -12.516 27.969 3.029 1 91.06 196 GLN A N 1
ATOM 1615 C CA . GLN A 1 196 ? -11.25 27.656 2.363 1 91.06 196 GLN A CA 1
ATOM 1616 C C . GLN A 1 196 ? -11.102 28.469 1.072 1 91.06 196 GLN A C 1
ATOM 1618 O O . GLN A 1 196 ? -10.008 28.938 0.756 1 91.06 196 GLN A O 1
ATOM 1623 N N . LEU A 1 197 ? -12.148 28.625 0.373 1 93.56 197 LEU A N 1
ATOM 1624 C CA . LEU A 1 197 ? -12.133 29.422 -0.847 1 93.56 197 LEU A CA 1
ATOM 1625 C C . LEU A 1 197 ? -11.766 30.875 -0.541 1 93.56 197 LEU A C 1
ATOM 1627 O O . LEU A 1 197 ? -10.977 31.484 -1.261 1 93.56 197 LEU A O 1
ATOM 1631 N N . MET A 1 198 ? -12.359 31.359 0.442 1 95.25 198 MET A N 1
ATOM 1632 C CA . MET A 1 198 ? -12.094 32.75 0.829 1 95.25 198 MET A CA 1
ATOM 1633 C C . MET A 1 198 ? -10.648 32.906 1.284 1 95.25 198 MET A C 1
ATOM 1635 O O . MET A 1 198 ? -10 33.906 0.923 1 95.25 198 MET A O 1
ATOM 1639 N N . MET A 1 199 ? -10.242 31.984 2.025 1 94 199 MET A N 1
ATOM 1640 C CA . MET A 1 199 ? -8.852 32.031 2.475 1 94 199 MET A CA 1
ATOM 1641 C C . MET A 1 199 ? -7.895 31.984 1.29 1 94 199 MET A C 1
ATOM 1643 O O . MET A 1 199 ? -6.918 32.719 1.24 1 94 199 MET A O 1
ATOM 1647 N N . GLN A 1 200 ? -8.156 31.125 0.373 1 92.69 200 GLN A N 1
ATOM 1648 C CA . GLN A 1 200 ? -7.324 31 -0.821 1 92.69 200 GLN A CA 1
ATOM 1649 C C . GLN A 1 200 ? -7.297 32.312 -1.609 1 92.69 200 GLN A C 1
ATOM 1651 O O . GLN A 1 200 ? -6.254 32.688 -2.143 1 92.69 200 GLN A O 1
ATOM 1656 N N . TYR A 1 201 ? -8.398 32.906 -1.711 1 93.94 201 TYR A N 1
ATOM 1657 C CA . TYR A 1 201 ? -8.477 34.188 -2.391 1 93.94 201 TYR A CA 1
ATOM 1658 C C . TYR A 1 201 ? -7.594 35.219 -1.709 1 93.94 201 TYR A C 1
ATOM 1660 O O . TYR A 1 201 ? -6.867 35.969 -2.377 1 93.94 201 TYR A O 1
ATOM 1668 N N . VAL A 1 202 ? -7.699 35.281 -0.429 1 94.81 202 VAL A N 1
ATOM 1669 C CA . VAL A 1 202 ? -6.887 36.219 0.334 1 94.81 202 VAL A CA 1
ATOM 1670 C C . VAL A 1 202 ? -5.406 35.938 0.065 1 94.81 202 VAL A C 1
ATOM 1672 O O . VAL A 1 202 ? -4.641 36.875 -0.182 1 94.81 202 VAL A O 1
ATOM 1675 N N . HIS A 1 203 ? -5.062 34.75 0.038 1 92.56 203 HIS A N 1
ATOM 1676 C CA . HIS A 1 203 ? -3.66 34.406 -0.161 1 92.56 203 HIS A CA 1
ATOM 1677 C C . HIS A 1 203 ? -3.191 34.781 -1.563 1 92.56 203 HIS A C 1
ATOM 1679 O O . HIS A 1 203 ? -2.053 35.219 -1.745 1 92.56 203 HIS A O 1
ATOM 1685 N N . ALA A 1 204 ? -4.043 34.594 -2.445 1 92.94 204 ALA A N 1
ATOM 1686 C CA . ALA A 1 204 ? -3.699 34.875 -3.842 1 92.94 204 ALA A CA 1
ATOM 1687 C C . ALA A 1 204 ? -3.676 36.344 -4.141 1 92.94 204 ALA A C 1
ATOM 1689 O O . ALA A 1 204 ? -2.957 36.812 -5.035 1 92.94 204 ALA A O 1
ATOM 1690 N N . HIS A 1 205 ? -4.383 37.156 -3.355 1 95.62 205 HIS A N 1
ATOM 1691 C CA . HIS A 1 205 ? -4.594 38.531 -3.73 1 95.62 205 HIS A CA 1
ATOM 1692 C C . HIS A 1 205 ? -4.25 39.469 -2.58 1 95.62 205 HIS A C 1
ATOM 1694 O O . HIS A 1 205 ? -4.691 40.625 -2.559 1 95.62 205 HIS A O 1
ATOM 1700 N N . TYR A 1 206 ? -3.533 38.969 -1.645 1 95.44 206 TYR A N 1
ATOM 1701 C CA . TYR A 1 206 ? -3.277 39.719 -0.422 1 95.44 206 TYR A CA 1
ATOM 1702 C C . TYR A 1 206 ? -2.6 41.031 -0.732 1 95.44 206 TYR A C 1
ATOM 1704 O O . TYR A 1 206 ? -2.701 42 0.045 1 95.44 206 TYR A O 1
ATOM 1712 N N . SER A 1 207 ? -1.853 41.125 -1.83 1 96.12 207 SER A N 1
ATOM 1713 C CA . SER A 1 207 ? -1.075 42.312 -2.154 1 96.12 207 SER A CA 1
ATOM 1714 C C . SER A 1 207 ? -1.931 43.344 -2.865 1 96.12 207 SER A C 1
ATOM 1716 O O . SER A 1 207 ? -1.484 44.469 -3.096 1 96.12 207 SER A O 1
ATOM 1718 N N . GLU A 1 208 ? -3.088 43.031 -3.17 1 96.12 208 GLU A N 1
ATOM 1719 C CA . GLU A 1 208 ? -4.023 43.906 -3.863 1 96.12 208 GLU A CA 1
ATOM 1720 C C . GLU A 1 208 ? -4.988 44.562 -2.885 1 96.12 208 GLU A C 1
ATOM 1722 O O . GLU A 1 208 ? -4.977 44.25 -1.691 1 96.12 208 GLU A O 1
ATOM 1727 N N . ASN A 1 209 ? -5.688 45.625 -3.432 1 94.81 209 ASN A N 1
ATOM 1728 C CA . ASN A 1 209 ? -6.746 46.219 -2.639 1 94.81 209 ASN A CA 1
ATOM 1729 C C . ASN A 1 209 ? -8.031 45.406 -2.691 1 94.81 209 ASN A C 1
ATOM 1731 O O . ASN A 1 209 ? -8.891 45.656 -3.543 1 94.81 209 ASN A O 1
ATOM 1735 N N . ILE A 1 210 ? -8.172 44.531 -1.738 1 95.25 210 ILE A N 1
ATOM 1736 C CA . ILE A 1 210 ? -9.359 43.688 -1.722 1 95.25 210 ILE A CA 1
ATOM 1737 C C . ILE A 1 210 ? -10.227 44.031 -0.513 1 95.25 210 ILE A C 1
ATOM 1739 O O . ILE A 1 210 ? -9.703 44.406 0.542 1 95.25 210 ILE A O 1
ATOM 1743 N N . THR A 1 211 ? -11.539 43.938 -0.688 1 95.38 211 THR A N 1
ATOM 1744 C CA . THR A 1 211 ? -12.508 44.281 0.346 1 95.38 211 THR A CA 1
ATOM 1745 C C . THR A 1 211 ? -13.203 43.031 0.885 1 95.38 211 THR A C 1
ATOM 1747 O O . THR A 1 211 ? -13.031 41.938 0.34 1 95.38 211 THR A O 1
ATOM 1750 N N . LEU A 1 212 ? -13.945 43.25 1.947 1 96.69 212 LEU A N 1
ATOM 1751 C CA . LEU A 1 212 ? -14.781 42.188 2.488 1 96.69 212 LEU A CA 1
ATOM 1752 C C . LEU A 1 212 ? -15.742 41.656 1.43 1 96.69 212 LEU A C 1
ATOM 1754 O O . LEU A 1 212 ? -16.016 40.469 1.376 1 96.69 212 LEU A O 1
ATOM 1758 N N . GLU A 1 213 ? -16.203 42.562 0.618 1 96.56 213 GLU A N 1
ATOM 1759 C CA . GLU A 1 213 ? -17.109 42.156 -0.454 1 96.56 213 GLU A CA 1
ATOM 1760 C C . GLU A 1 213 ? -16.422 41.25 -1.468 1 96.56 213 GLU A C 1
ATOM 1762 O O . GLU A 1 213 ? -17.016 40.281 -1.928 1 96.56 213 GLU A O 1
ATOM 1767 N N . ASP A 1 214 ? -15.25 41.594 -1.804 1 96.81 214 ASP A N 1
ATOM 1768 C CA . ASP A 1 214 ? -14.477 40.781 -2.73 1 96.81 214 ASP A CA 1
ATOM 1769 C C . ASP A 1 214 ? -14.273 39.375 -2.17 1 96.81 214 ASP A C 1
ATOM 1771 O O . ASP A 1 214 ? -14.43 38.375 -2.889 1 96.81 214 ASP A O 1
ATOM 1775 N N . ILE A 1 215 ? -13.953 39.281 -0.909 1 97.12 215 ILE A N 1
ATOM 1776 C CA . ILE A 1 215 ? -13.695 38.031 -0.239 1 97.12 215 ILE A CA 1
ATOM 1777 C C . ILE A 1 215 ? -14.977 37.188 -0.194 1 97.12 215 ILE A C 1
ATOM 1779 O O . ILE A 1 215 ? -14.969 36.031 -0.558 1 97.12 215 ILE A O 1
ATOM 1783 N N . ALA A 1 216 ? -16.062 37.812 0.126 1 97.44 216 ALA A N 1
ATOM 1784 C CA . ALA A 1 216 ? -17.344 37.125 0.237 1 97.44 216 ALA A CA 1
ATOM 1785 C C . ALA A 1 216 ? -17.828 36.625 -1.127 1 97.44 216 ALA A C 1
ATOM 1787 O O . ALA A 1 216 ? -18.406 35.531 -1.235 1 97.44 216 ALA A O 1
ATOM 1788 N N . ARG A 1 217 ? -17.594 37.375 -2.111 1 96.75 217 ARG A N 1
ATOM 1789 C CA . ARG A 1 217 ? -18.031 37.062 -3.467 1 96.75 217 ARG A CA 1
ATOM 1790 C C . ARG A 1 217 ? -17.391 35.75 -3.967 1 96.75 217 ARG A C 1
ATOM 1792 O O . ARG A 1 217 ? -18.031 35 -4.695 1 96.75 217 ARG A O 1
ATOM 1799 N N . THR A 1 218 ? -16.266 35.5 -3.551 1 94.44 218 THR A N 1
ATOM 1800 C CA . THR A 1 218 ? -15.547 34.312 -3.998 1 94.44 218 THR A CA 1
ATOM 1801 C C . THR A 1 218 ? -16.281 33.031 -3.574 1 94.44 218 THR A C 1
ATOM 1803 O O . THR A 1 218 ? -16.25 32.031 -4.273 1 94.44 218 THR A O 1
ATOM 1806 N N . ALA A 1 219 ? -16.953 33.094 -2.479 1 95.94 219 ALA A N 1
ATOM 1807 C CA . ALA A 1 219 ? -17.688 31.953 -1.946 1 95.94 219 ALA A CA 1
ATOM 1808 C C . ALA A 1 219 ? -19.188 32.094 -2.213 1 95.94 219 ALA A C 1
ATOM 1810 O O . ALA A 1 219 ? -19.969 31.25 -1.752 1 95.94 219 ALA A O 1
ATOM 1811 N N . ASN A 1 220 ? -19.578 33.094 -2.926 1 96.56 220 ASN A N 1
ATOM 1812 C CA . ASN A 1 220 ? -20.969 33.375 -3.27 1 96.56 220 ASN A CA 1
ATOM 1813 C C . ASN A 1 220 ? -21.844 33.469 -2.025 1 96.56 220 ASN A C 1
ATOM 1815 O O . ASN A 1 220 ? -22.875 32.781 -1.938 1 96.56 220 ASN A O 1
ATOM 1819 N N . ILE A 1 221 ? -21.422 34.219 -1.077 1 96.81 221 ILE A N 1
ATOM 1820 C CA . ILE A 1 221 ? -22.172 34.406 0.157 1 96.81 221 ILE A CA 1
ATOM 1821 C C . ILE A 1 221 ? -22.203 35.875 0.519 1 96.81 221 ILE A C 1
ATOM 1823 O O . ILE A 1 221 ? -21.531 36.688 -0.115 1 96.81 221 ILE A O 1
ATOM 1827 N N . SER A 1 222 ? -23 36.25 1.561 1 97.06 222 SER A N 1
ATOM 1828 C CA . SER A 1 222 ? -23.094 37.625 2.029 1 97.06 222 SER A CA 1
ATOM 1829 C C . SER A 1 222 ? -21.891 38 2.902 1 97.06 222 SER A C 1
ATOM 1831 O O . SER A 1 222 ? -21.188 37.094 3.395 1 97.06 222 SER A O 1
ATOM 1833 N N . LYS A 1 223 ? -21.703 39.25 3.072 1 97.12 223 LYS A N 1
ATOM 1834 C CA . LYS A 1 223 ? -20.656 39.75 3.967 1 97.12 223 LYS A CA 1
ATOM 1835 C C . LYS A 1 223 ? -20.875 39.25 5.391 1 97.12 223 LYS A C 1
ATOM 1837 O O . LYS A 1 223 ? -19.922 38.875 6.082 1 97.12 223 LYS A O 1
ATOM 1842 N N . SER A 1 224 ? -22.125 39.25 5.707 1 97.25 224 SER A N 1
ATOM 1843 C CA . SER A 1 224 ? -22.469 38.812 7.055 1 97.25 224 SER A CA 1
ATOM 1844 C C . SER A 1 224 ? -22.109 37.344 7.258 1 97.25 224 SER A C 1
ATOM 1846 O O . SER A 1 224 ? -21.547 36.969 8.297 1 97.25 224 SER A O 1
ATOM 1848 N N . THR A 1 225 ? -22.422 36.562 6.266 1 96.62 225 THR A N 1
ATOM 1849 C CA . THR A 1 225 ? -22.094 35.156 6.336 1 96.62 225 THR A CA 1
ATOM 1850 C C . THR A 1 225 ? -20.594 34.938 6.355 1 96.62 225 THR A C 1
ATOM 1852 O O . THR A 1 225 ? -20.078 34.094 7.074 1 96.62 225 THR A O 1
ATOM 1855 N N . ALA A 1 226 ? -19.891 35.688 5.566 1 97.38 226 ALA A N 1
ATOM 1856 C CA . ALA A 1 226 ? -18.422 35.594 5.559 1 97.38 226 ALA A CA 1
ATOM 1857 C C . ALA A 1 226 ? -17.844 35.938 6.93 1 97.38 226 ALA A C 1
ATOM 1859 O O . ALA A 1 226 ? -16.969 35.219 7.434 1 97.38 226 ALA A O 1
ATOM 1860 N N . LEU A 1 227 ? -18.344 37 7.531 1 97.06 227 LEU A N 1
ATOM 1861 C CA . LEU A 1 227 ? -17.891 37.375 8.859 1 97.06 227 LEU A CA 1
ATOM 1862 C C . LEU A 1 227 ? -18.141 36.281 9.875 1 97.06 227 LEU A C 1
ATOM 1864 O O . LEU A 1 227 ? -17.266 35.969 10.695 1 97.06 227 LEU A O 1
ATOM 1868 N N . HIS A 1 228 ? -19.281 35.688 9.719 1 95.62 228 HIS A N 1
ATOM 1869 C CA . HIS A 1 228 ? -19.656 34.625 10.648 1 95.62 228 HIS A CA 1
ATOM 1870 C C . HIS A 1 228 ? -18.75 33.406 10.484 1 95.62 228 HIS A C 1
ATOM 1872 O O . HIS A 1 228 ? -18.312 32.812 11.477 1 95.62 228 HIS A O 1
ATOM 1878 N N . LEU A 1 229 ? -18.484 33.031 9.312 1 94.5 229 LEU A N 1
ATOM 1879 C CA . LEU A 1 229 ? -17.641 31.875 9.039 1 94.5 229 LEU A CA 1
ATOM 1880 C C . LEU A 1 229 ? -16.234 32.062 9.586 1 94.5 229 LEU A C 1
ATOM 1882 O O . LEU A 1 229 ? -15.672 31.188 10.234 1 94.5 229 LEU A O 1
ATOM 1886 N N . PHE A 1 230 ? -15.695 33.219 9.352 1 95.25 230 PHE A N 1
ATOM 1887 C CA . PHE A 1 230 ? -14.359 33.5 9.852 1 95.25 230 PHE A CA 1
ATOM 1888 C C . PHE A 1 230 ? -14.352 33.562 11.375 1 95.25 230 PHE A C 1
ATOM 1890 O O . PHE A 1 230 ? -13.477 32.969 12.008 1 95.25 230 PHE A O 1
ATOM 1897 N N . GLN A 1 231 ? -15.305 34.219 11.906 1 94 231 GLN A N 1
ATOM 1898 C CA . GLN A 1 231 ? -15.367 34.344 13.352 1 94 231 GLN A CA 1
ATOM 1899 C C . GLN A 1 231 ? -15.539 33 14.039 1 94 231 GLN A C 1
ATOM 1901 O O . GLN A 1 231 ? -14.891 32.719 15.039 1 94 231 GLN A O 1
ATOM 1906 N N . ASN A 1 232 ? -16.422 32.25 13.5 1 91 232 ASN A N 1
ATOM 1907 C CA . ASN A 1 232 ? -16.75 30.984 14.117 1 91 232 ASN A CA 1
ATOM 1908 C C . ASN A 1 232 ? -15.586 30 14.008 1 91 232 ASN A C 1
ATOM 1910 O O . ASN A 1 232 ? -15.391 29.156 14.891 1 91 232 ASN A O 1
ATOM 1914 N N . ASN A 1 233 ? -14.828 30.094 12.961 1 89.81 233 ASN A N 1
ATOM 1915 C CA . ASN A 1 233 ? -13.812 29.078 12.703 1 89.81 233 ASN A CA 1
ATOM 1916 C C . ASN A 1 233 ? -12.414 29.578 13.078 1 89.81 233 ASN A C 1
ATOM 1918 O O . ASN A 1 233 ? -11.602 28.812 13.602 1 89.81 233 ASN A O 1
ATOM 1922 N N . LEU A 1 234 ? -12.156 30.859 12.859 1 91.31 234 LEU A N 1
ATOM 1923 C CA . LEU A 1 234 ? -10.797 31.344 13.023 1 91.31 234 LEU A CA 1
ATOM 1924 C C . LEU A 1 234 ? -10.711 32.344 14.18 1 91.31 234 LEU A C 1
ATOM 1926 O O . LEU A 1 234 ? -9.617 32.75 14.586 1 91.31 234 LEU A O 1
ATOM 1930 N N . LYS A 1 235 ? -11.805 32.781 14.625 1 90.38 235 LYS A N 1
ATOM 1931 C CA . LYS A 1 235 ? -11.898 33.781 15.688 1 90.38 235 LYS A CA 1
ATOM 1932 C C . LYS A 1 235 ? -11.305 35.094 15.25 1 90.38 235 LYS A C 1
ATOM 1934 O O . LYS A 1 235 ? -10.688 35.812 16.062 1 90.38 235 LYS A O 1
ATOM 1939 N N . LEU A 1 236 ? -11.43 35.281 13.938 1 92.31 236 LEU A N 1
ATOM 1940 C CA . LEU A 1 236 ? -10.992 36.531 13.32 1 92.31 236 LEU A CA 1
ATOM 1941 C C . LEU A 1 236 ? -11.977 36.969 12.242 1 92.31 236 LEU A C 1
ATOM 1943 O O . LEU A 1 236 ? -12.75 36.188 11.727 1 92.31 236 LEU A O 1
ATOM 1947 N N . THR A 1 237 ? -11.914 38.25 11.898 1 95.25 237 THR A N 1
ATOM 1948 C CA . THR A 1 237 ? -12.648 38.719 10.727 1 95.25 237 THR A CA 1
ATOM 1949 C C . THR A 1 237 ? -11.836 38.5 9.453 1 95.25 237 THR A C 1
ATOM 1951 O O . THR A 1 237 ? -10.609 38.375 9.5 1 95.25 237 THR A O 1
ATOM 1954 N N . PRO A 1 238 ? -12.516 38.531 8.312 1 96.38 238 PRO A N 1
ATOM 1955 C CA . PRO A 1 238 ? -11.797 38.406 7.047 1 96.38 238 PRO A CA 1
ATOM 1956 C C . PRO A 1 238 ? -10.742 39.469 6.848 1 96.38 238 PRO A C 1
ATOM 1958 O O . PRO A 1 238 ? -9.641 39.188 6.363 1 96.38 238 PRO A O 1
ATOM 1961 N N . VAL A 1 239 ? -11.008 40.625 7.289 1 95 239 VAL A N 1
ATOM 1962 C CA . VAL A 1 239 ? -10.094 41.75 7.102 1 95 239 VAL A CA 1
ATOM 1963 C C . VAL A 1 239 ? -8.875 41.562 8.008 1 95 239 VAL A C 1
ATOM 1965 O O . VAL A 1 239 ? -7.742 41.812 7.594 1 95 239 VAL A O 1
ATOM 1968 N N . LYS A 1 240 ? -9.133 41.25 9.219 1 94.94 240 LYS A N 1
ATOM 1969 C CA . LYS A 1 240 ? -8.023 40.969 10.125 1 94.94 240 LYS A CA 1
ATOM 1970 C C . LYS A 1 240 ? -7.145 39.844 9.609 1 94.94 240 LYS A C 1
ATOM 1972 O O . LYS A 1 240 ? -5.918 39.906 9.727 1 94.94 240 LYS A O 1
ATOM 1977 N N . TYR A 1 241 ? -7.828 38.844 9.117 1 94.88 241 TYR A N 1
ATOM 1978 C CA . TYR A 1 241 ? -7.094 37.719 8.523 1 94.88 241 TYR A CA 1
ATOM 1979 C C . TYR A 1 241 ? -6.191 38.188 7.395 1 94.88 241 TYR A C 1
ATOM 1981 O O . TYR A 1 241 ? -5.027 37.812 7.309 1 94.88 241 TYR A O 1
ATOM 1989 N N . LEU A 1 242 ? -6.676 39.031 6.562 1 95.81 242 LEU A N 1
ATOM 1990 C CA . LEU A 1 242 ? -5.922 39.625 5.457 1 95.81 242 LEU A CA 1
ATOM 1991 C C . LEU A 1 242 ? -4.711 40.375 5.969 1 95.81 242 LEU A C 1
ATOM 1993 O O . LEU A 1 242 ? -3.594 40.188 5.484 1 95.81 242 LEU A O 1
ATOM 1997 N N . ILE A 1 243 ? -4.941 41.156 6.91 1 95.44 243 ILE A N 1
ATOM 1998 C CA . ILE A 1 243 ? -3.883 42 7.449 1 95.44 243 ILE A CA 1
ATOM 1999 C C . ILE A 1 243 ? -2.789 41.156 8.062 1 95.44 243 ILE A C 1
ATOM 2001 O O . ILE A 1 243 ? -1.6 41.375 7.832 1 95.44 243 ILE A O 1
ATOM 2005 N N . ASN A 1 244 ? -3.24 40.219 8.828 1 93.94 244 ASN A N 1
ATOM 2006 C CA . ASN A 1 244 ? -2.279 39.312 9.445 1 93.94 244 ASN A CA 1
ATOM 2007 C C . ASN A 1 244 ? -1.429 38.594 8.391 1 93.94 244 ASN A C 1
ATOM 2009 O O . ASN A 1 244 ? -0.223 38.406 8.578 1 93.94 244 ASN A O 1
ATOM 2013 N N . TYR A 1 245 ? -2.064 38.125 7.355 1 93.62 245 TYR A N 1
ATOM 2014 C CA . TYR A 1 245 ? -1.341 37.469 6.281 1 93.62 245 TYR A CA 1
ATOM 2015 C C . TYR A 1 245 ? -0.345 38.406 5.621 1 93.62 245 TYR A C 1
ATOM 2017 O O . TYR A 1 245 ? 0.787 38.031 5.324 1 93.62 245 TYR A O 1
ATOM 2025 N N . ARG A 1 246 ? -0.763 39.594 5.398 1 95.19 246 ARG A N 1
ATOM 2026 C CA . ARG A 1 246 ? 0.12 40.625 4.828 1 95.19 246 ARG A CA 1
ATOM 2027 C C . ARG A 1 246 ? 1.342 40.844 5.715 1 95.19 246 ARG A C 1
ATOM 2029 O O . ARG A 1 246 ? 2.463 40.938 5.219 1 95.19 246 ARG A O 1
ATOM 2036 N N . LEU A 1 247 ? 1.097 40.938 6.961 1 95.25 247 LEU A N 1
ATOM 2037 C CA . LEU A 1 247 ? 2.189 41.156 7.906 1 95.25 247 LEU A CA 1
ATOM 2038 C C . LEU A 1 247 ? 3.174 40 7.859 1 95.25 247 LEU A C 1
ATOM 2040 O O . LEU A 1 247 ? 4.391 40.188 7.918 1 95.25 247 LEU A O 1
ATOM 2044 N N . LYS A 1 248 ? 2.662 38.812 7.797 1 92.81 248 LYS A N 1
ATOM 2045 C CA . LYS A 1 248 ? 3.512 37.625 7.715 1 92.81 248 LYS A CA 1
ATOM 2046 C C . LYS A 1 248 ? 4.367 37.656 6.453 1 92.81 248 LYS A C 1
ATOM 2048 O O . LYS A 1 248 ? 5.551 37.312 6.492 1 92.81 248 LYS A O 1
ATOM 2053 N N . GLN A 1 249 ? 3.744 37.969 5.395 1 93.69 249 GLN A N 1
ATOM 2054 C CA . GLN A 1 249 ? 4.473 38.094 4.133 1 93.69 249 GLN A CA 1
ATOM 2055 C C . GLN A 1 249 ? 5.543 39.188 4.211 1 93.69 249 GLN A C 1
ATOM 2057 O O . GLN A 1 249 ? 6.648 39 3.691 1 93.69 249 GLN A O 1
ATOM 2062 N N . ALA A 1 250 ? 5.207 40.156 4.84 1 94.81 250 ALA A N 1
ATOM 2063 C CA . ALA A 1 250 ? 6.172 41.25 5.016 1 94.81 250 ALA A CA 1
ATOM 2064 C C . ALA A 1 250 ? 7.363 40.781 5.852 1 94.81 250 ALA A C 1
ATOM 2066 O O . ALA A 1 250 ? 8.516 41.094 5.531 1 94.81 250 ALA A O 1
ATOM 2067 N N . ALA A 1 251 ? 7.062 40.125 6.867 1 93 251 ALA A N 1
ATOM 2068 C CA . ALA A 1 251 ? 8.117 39.594 7.723 1 93 251 ALA A CA 1
ATOM 2069 C C . ALA A 1 251 ? 9.078 38.719 6.93 1 93 251 ALA A C 1
ATOM 2071 O O . ALA A 1 251 ? 10.297 38.781 7.121 1 93 251 ALA A O 1
ATOM 2072 N N . LEU A 1 252 ? 8.562 37.938 6.113 1 90.75 252 LEU A N 1
ATOM 2073 C CA . LEU A 1 252 ? 9.375 37.062 5.281 1 90.75 252 LEU A CA 1
ATOM 2074 C C . LEU A 1 252 ? 10.281 37.875 4.359 1 90.75 252 LEU A C 1
ATOM 2076 O O . LEU A 1 252 ? 11.453 37.531 4.184 1 90.75 252 LEU A O 1
ATOM 2080 N N . LEU A 1 253 ? 9.672 38.812 3.807 1 93.12 253 LEU A N 1
ATOM 2081 C CA . LEU A 1 253 ? 10.445 39.656 2.906 1 93.12 253 LEU A CA 1
ATOM 2082 C C . LEU A 1 253 ? 11.531 40.438 3.668 1 93.12 253 LEU A C 1
ATOM 2084 O O . LEU A 1 253 ? 12.625 40.656 3.143 1 93.12 253 LEU A O 1
ATOM 2088 N N . LEU A 1 254 ? 11.227 40.812 4.848 1 93.56 254 LEU A N 1
ATOM 2089 C CA . LEU A 1 254 ? 12.188 41.531 5.672 1 93.56 254 LEU A CA 1
ATOM 2090 C C . LEU A 1 254 ? 13.422 40.688 5.949 1 93.56 254 LEU A C 1
ATOM 2092 O O . LEU A 1 254 ? 14.539 41.219 5.965 1 93.56 254 LEU A O 1
ATOM 2096 N N . ILE A 1 255 ? 13.18 39.438 6.113 1 90.94 255 ILE A N 1
ATOM 2097 C CA . ILE A 1 255 ? 14.266 38.531 6.469 1 90.94 255 ILE A CA 1
ATOM 2098 C C . ILE A 1 255 ? 15.008 38.094 5.207 1 90.94 255 ILE A C 1
ATOM 2100 O O . ILE A 1 255 ? 16.219 37.906 5.227 1 90.94 255 ILE A O 1
ATOM 2104 N N . ASN A 1 256 ? 14.32 37.938 4.125 1 91.19 256 ASN A N 1
ATOM 2105 C CA . ASN A 1 256 ? 14.883 37.25 2.975 1 91.19 256 ASN A CA 1
ATOM 2106 C C . ASN A 1 256 ? 15.344 38.219 1.895 1 91.19 256 ASN A C 1
ATOM 2108 O O . ASN A 1 256 ? 15.969 37.812 0.914 1 91.19 256 ASN A O 1
ATOM 2112 N N . THR A 1 257 ? 15.008 39.5 2.072 1 92.56 257 THR A N 1
ATOM 2113 C CA . THR A 1 257 ? 15.383 40.469 1.053 1 92.56 257 THR A CA 1
ATOM 2114 C C . THR A 1 257 ? 16 41.719 1.691 1 92.56 257 THR A C 1
ATOM 2116 O O . THR A 1 257 ? 15.977 41.875 2.914 1 92.56 257 THR A O 1
ATOM 2119 N N . GLU A 1 258 ? 16.562 42.562 0.81 1 93.19 258 GLU A N 1
ATOM 2120 C CA . GLU A 1 258 ? 17.109 43.844 1.249 1 93.19 258 GLU A CA 1
ATOM 2121 C C . GLU A 1 258 ? 16.25 45.031 0.757 1 93.19 258 GLU A C 1
ATOM 2123 O O . GLU A 1 258 ? 16.703 46.156 0.695 1 93.19 258 GLU A O 1
ATOM 2128 N N . GLU A 1 259 ? 15.07 44.75 0.477 1 95.69 259 GLU A N 1
ATOM 2129 C CA . GLU A 1 259 ? 14.18 45.781 -0.043 1 95.69 259 GLU A CA 1
ATOM 2130 C C . GLU A 1 259 ? 13.883 46.844 1.015 1 95.69 259 GLU A C 1
ATOM 2132 O O . GLU A 1 259 ? 13.891 46.531 2.213 1 95.69 259 GLU A O 1
ATOM 2137 N N . LYS A 1 260 ? 13.633 48.062 0.5 1 96.94 260 LYS A N 1
ATOM 2138 C CA . LYS A 1 260 ? 13.273 49.156 1.42 1 96.94 260 LYS A CA 1
ATOM 2139 C C . LYS A 1 260 ? 11.945 48.844 2.113 1 96.94 260 LYS A C 1
ATOM 2141 O O . LYS A 1 260 ? 11.07 48.188 1.539 1 96.94 260 LYS A O 1
ATOM 2146 N N . ILE A 1 261 ? 11.773 49.344 3.289 1 96.69 261 ILE A N 1
ATOM 2147 C CA . ILE A 1 261 ? 10.57 49.125 4.094 1 96.69 261 ILE A CA 1
ATOM 2148 C C . ILE A 1 261 ? 9.344 49.594 3.309 1 96.69 261 ILE A C 1
ATOM 2150 O O . ILE A 1 261 ? 8.305 48.906 3.322 1 96.69 261 ILE A O 1
ATOM 2154 N N . ALA A 1 262 ? 9.484 50.688 2.627 1 96.12 262 ALA A N 1
ATOM 2155 C CA . ALA A 1 262 ? 8.375 51.25 1.85 1 96.12 262 ALA A CA 1
ATOM 2156 C C . ALA A 1 262 ? 7.98 50.281 0.723 1 96.12 262 ALA A C 1
ATOM 2158 O O . ALA A 1 262 ? 6.793 50.125 0.427 1 96.12 262 ALA A O 1
ATOM 2159 N N . THR A 1 263 ? 8.938 49.719 0.121 1 96.81 263 THR A N 1
ATOM 2160 C CA . THR A 1 263 ? 8.703 48.781 -0.964 1 96.81 263 THR A CA 1
ATOM 2161 C C . THR A 1 263 ? 7.988 47.531 -0.448 1 96.81 263 THR A C 1
ATOM 2163 O O . THR A 1 263 ? 7.031 47.062 -1.063 1 96.81 263 THR A O 1
ATOM 2166 N N . ILE A 1 264 ? 8.414 47.062 0.653 1 97.12 264 ILE A N 1
ATOM 2167 C CA . ILE A 1 264 ? 7.816 45.875 1.264 1 97.12 264 ILE A CA 1
ATOM 2168 C C . ILE A 1 264 ? 6.371 46.188 1.652 1 97.12 264 ILE A C 1
ATOM 2170 O O . ILE A 1 264 ? 5.477 45.344 1.424 1 97.12 264 ILE A O 1
ATOM 2174 N N . SER A 1 265 ? 6.172 47.344 2.221 1 96.88 265 SER A N 1
ATOM 2175 C CA . SER A 1 265 ? 4.828 47.75 2.588 1 96.88 265 SER A CA 1
ATOM 2176 C C . SER A 1 265 ? 3.887 47.719 1.389 1 96.88 265 SER A C 1
ATOM 2178 O O . SER A 1 265 ? 2.814 47.125 1.456 1 96.88 265 SER A O 1
ATOM 2180 N N . ASN A 1 266 ? 4.375 48.312 0.316 1 95.56 266 ASN A N 1
ATOM 2181 C CA . ASN A 1 266 ? 3.561 48.375 -0.894 1 95.56 266 ASN A CA 1
ATOM 2182 C C . ASN A 1 266 ? 3.357 47 -1.51 1 95.56 266 ASN A C 1
ATOM 2184 O O . ASN A 1 266 ? 2.254 46.656 -1.942 1 95.56 266 ASN A O 1
ATOM 2188 N N . ASN A 1 267 ? 4.352 46.219 -1.494 1 95.62 267 ASN A N 1
ATOM 2189 C CA . ASN A 1 267 ? 4.316 44.906 -2.113 1 95.62 267 ASN A CA 1
ATOM 2190 C C . ASN A 1 267 ? 3.42 43.938 -1.34 1 95.62 267 ASN A C 1
ATOM 2192 O O . ASN A 1 267 ? 2.979 42.906 -1.879 1 95.62 267 ASN A O 1
ATOM 2196 N N . THR A 1 268 ? 3.186 44.281 -0.117 1 96.69 268 THR A N 1
ATOM 2197 C CA . THR A 1 268 ? 2.387 43.344 0.698 1 96.69 268 THR A CA 1
ATOM 2198 C C . THR A 1 268 ? 0.969 43.906 0.874 1 96.69 268 THR A C 1
ATOM 2200 O O . THR A 1 268 ? 0.175 43.344 1.63 1 96.69 268 THR A O 1
ATOM 2203 N N . GLY A 1 269 ? 0.667 44.969 0.2 1 96.19 269 GLY A N 1
ATOM 2204 C CA . GLY A 1 269 ? -0.717 45.375 0.087 1 96.19 269 GLY A CA 1
ATOM 2205 C C . GLY A 1 269 ? -1.071 46.5 1.041 1 96.19 269 GLY A C 1
ATOM 2206 O O . GLY A 1 269 ? -2.236 46.906 1.143 1 96.19 269 GLY A O 1
ATOM 2207 N N . PHE A 1 270 ? -0.053 47.031 1.731 1 95 270 PHE A N 1
ATOM 2208 C CA . PHE A 1 270 ? -0.3 48.188 2.562 1 95 270 PHE A CA 1
ATOM 2209 C C . PHE A 1 270 ? -0.218 49.469 1.735 1 95 270 PHE A C 1
ATOM 2211 O O . PHE A 1 270 ? 0.687 49.625 0.912 1 95 270 PHE A O 1
ATOM 2218 N N . ASN A 1 271 ? -1.207 50.281 1.789 1 87.81 271 ASN A N 1
ATOM 2219 C CA . ASN A 1 271 ? -1.226 51.5 0.992 1 87.81 271 ASN A CA 1
ATOM 2220 C C . ASN A 1 271 ? -0.578 52.656 1.734 1 87.81 271 ASN A C 1
ATOM 2222 O O . ASN A 1 271 ? -0.409 53.75 1.172 1 87.81 271 ASN A O 1
ATOM 2226 N N . ASN A 1 272 ? -0.213 52.5 2.887 1 93.5 272 ASN A N 1
ATOM 2227 C CA . ASN A 1 272 ? 0.4 53.5 3.734 1 93.5 272 ASN A CA 1
ATOM 2228 C C . ASN A 1 272 ? 1.509 52.906 4.602 1 93.5 272 ASN A C 1
ATOM 2230 O O . ASN A 1 272 ? 1.246 52.094 5.473 1 93.5 272 ASN A O 1
ATOM 2234 N N . VAL A 1 273 ? 2.746 53.438 4.414 1 95.69 273 VAL A N 1
ATOM 2235 C CA . VAL A 1 273 ? 3.92 52.906 5.094 1 95.69 273 VAL A CA 1
ATOM 2236 C C . VAL A 1 273 ? 3.793 53.156 6.598 1 95.69 273 VAL A C 1
ATOM 2238 O O . VAL A 1 273 ? 4.215 52.312 7.398 1 95.69 273 VAL A O 1
ATOM 2241 N N . ASP A 1 274 ? 3.207 54.25 6.918 1 95.88 274 ASP A N 1
ATOM 2242 C CA . ASP A 1 274 ? 3.02 54.562 8.336 1 95.88 274 ASP A CA 1
ATOM 2243 C C . ASP A 1 274 ? 2.068 53.562 8.984 1 95.88 274 ASP A C 1
ATOM 2245 O O . ASP A 1 274 ? 2.316 53.062 10.094 1 95.88 274 ASP A O 1
ATOM 2249 N N . HIS A 1 275 ? 1.028 53.312 8.25 1 95.5 275 HIS A N 1
ATOM 2250 C CA . HIS A 1 275 ? 0.072 52.312 8.727 1 95.5 275 HIS A CA 1
ATOM 2251 C C . HIS A 1 275 ? 0.715 50.938 8.836 1 95.5 275 HIS A C 1
ATOM 2253 O O . HIS A 1 275 ? 0.473 50.219 9.797 1 95.5 275 HIS A O 1
ATOM 2259 N N . PHE A 1 276 ? 1.525 50.625 7.848 1 97.06 276 PHE A N 1
ATOM 2260 C CA . PHE A 1 276 ? 2.256 49.375 7.863 1 97.06 276 PHE A CA 1
ATOM 2261 C C . PHE A 1 276 ? 3.148 49.281 9.094 1 97.06 276 PHE A C 1
ATOM 2263 O O . PHE A 1 276 ? 3.092 48.281 9.836 1 97.06 276 PHE A O 1
ATOM 2270 N N . CYS A 1 277 ? 3.916 50.25 9.344 1 96.88 277 CYS A N 1
ATOM 2271 C CA . CYS A 1 277 ? 4.875 50.25 10.445 1 96.88 277 CYS A CA 1
ATOM 2272 C C . CYS A 1 277 ? 4.164 50.125 11.789 1 96.88 277 CYS A C 1
ATOM 2274 O O . CYS A 1 277 ? 4.598 49.406 12.672 1 96.88 277 CYS A O 1
ATOM 2276 N N . ARG A 1 278 ? 3.094 50.844 11.914 1 96.75 278 ARG A N 1
ATOM 2277 C CA . ARG A 1 278 ? 2.332 50.812 13.156 1 96.75 278 ARG A CA 1
ATOM 2278 C C . ARG A 1 278 ? 1.717 49.438 13.391 1 96.75 278 ARG A C 1
ATOM 2280 O O . ARG A 1 278 ? 1.766 48.906 14.5 1 96.75 278 ARG A O 1
ATOM 2287 N N . THR A 1 279 ? 1.117 48.969 12.359 1 96.62 279 THR A N 1
ATOM 2288 C CA . THR A 1 279 ? 0.466 47.656 12.445 1 96.62 279 THR A CA 1
ATOM 2289 C C . THR A 1 279 ? 1.49 46.562 12.703 1 96.62 279 THR A C 1
ATOM 2291 O O . THR A 1 279 ? 1.23 45.625 13.477 1 96.62 279 THR A O 1
ATOM 2294 N N . PHE A 1 280 ? 2.637 46.656 12.039 1 97.12 280 PHE A N 1
ATOM 2295 C CA . PHE A 1 280 ? 3.711 45.688 12.242 1 97.12 280 PHE A CA 1
ATOM 2296 C C . PHE A 1 280 ? 4.215 45.719 13.68 1 97.12 280 PHE A C 1
ATOM 2298 O O . PHE A 1 280 ? 4.371 44.688 14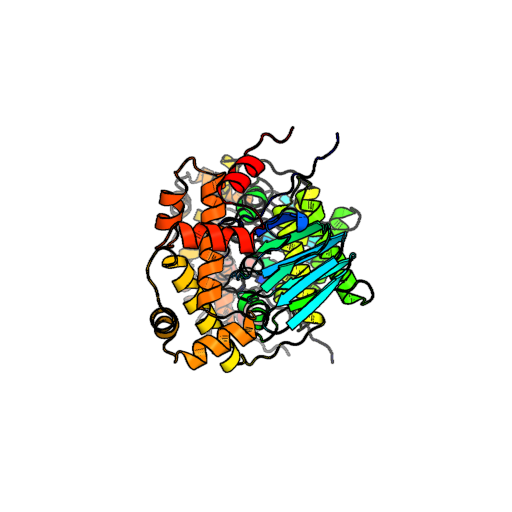.312 1 97.12 280 PHE A O 1
ATOM 2305 N N . LYS A 1 281 ? 4.406 46.844 14.172 1 96.62 281 LYS A N 1
ATOM 2306 C CA . LYS A 1 281 ? 4.887 47 15.547 1 96.62 281 LYS A CA 1
ATOM 2307 C C . LYS A 1 281 ? 3.877 46.469 16.547 1 96.62 281 LYS A C 1
ATOM 2309 O O . LYS A 1 281 ? 4.258 45.844 17.547 1 96.62 281 LYS A O 1
ATOM 2314 N N . LYS A 1 282 ? 2.662 46.75 16.281 1 95.88 282 LYS A N 1
ATOM 2315 C CA . LYS A 1 282 ? 1.615 46.25 17.156 1 95.88 282 LYS A CA 1
ATOM 2316 C C . LYS A 1 282 ? 1.629 44.719 17.203 1 95.88 282 LYS A C 1
ATOM 2318 O O . LYS A 1 282 ? 1.468 44.125 18.266 1 95.88 282 LYS A O 1
ATOM 2323 N N . ALA A 1 283 ? 1.825 44.125 16.094 1 92.81 283 ALA A N 1
ATOM 2324 C CA . ALA A 1 283 ? 1.755 42.688 15.969 1 92.81 283 ALA A CA 1
ATOM 2325 C C . ALA A 1 283 ? 3.057 42.031 16.422 1 92.81 283 ALA A C 1
ATOM 2327 O O . ALA A 1 283 ? 3.039 41.031 17.156 1 92.81 283 ALA A O 1
ATOM 2328 N N . TYR A 1 284 ? 4.219 42.531 16.062 1 93.69 284 TYR A N 1
ATOM 2329 C CA . TYR A 1 284 ? 5.512 41.875 16.281 1 93.69 284 TYR A CA 1
ATOM 2330 C C . TYR A 1 284 ? 6.242 42.5 17.453 1 93.69 284 TYR A C 1
ATOM 2332 O O . TYR A 1 284 ? 7.309 42.031 17.859 1 93.69 284 TYR A O 1
ATOM 2340 N N . LYS A 1 285 ? 5.703 43.562 17.953 1 93.44 285 LYS A N 1
ATOM 2341 C CA . LYS A 1 285 ? 6.203 44.25 19.141 1 93.44 285 LYS A CA 1
ATOM 2342 C C . LYS A 1 285 ? 7.562 44.906 18.875 1 93.44 285 LYS A C 1
ATOM 2344 O O . LYS A 1 285 ? 8.32 45.156 19.812 1 93.44 285 LYS A O 1
ATOM 2349 N N . MET A 1 286 ? 7.875 45.094 17.625 1 93.69 286 MET A N 1
ATOM 2350 C CA . MET A 1 286 ? 9.055 45.812 17.172 1 93.69 286 MET A CA 1
ATOM 2351 C C . MET A 1 286 ? 8.836 46.375 15.781 1 93.69 286 MET A C 1
ATOM 2353 O O . MET A 1 286 ? 7.945 45.938 15.055 1 93.69 286 MET A O 1
ATOM 2357 N N . THR A 1 287 ? 9.648 47.344 15.453 1 95.69 287 THR A N 1
ATOM 2358 C CA . THR A 1 287 ? 9.523 47.938 14.133 1 95.69 287 THR A CA 1
ATOM 2359 C C . THR A 1 287 ? 10.031 47 13.047 1 95.69 287 THR A C 1
ATOM 2361 O O . THR A 1 287 ? 10.805 46.094 13.328 1 95.69 287 THR A O 1
ATOM 2364 N N . PRO A 1 288 ? 9.578 47.25 11.797 1 96.62 288 PRO A N 1
ATOM 2365 C CA . PRO A 1 288 ? 10.086 46.438 10.695 1 96.62 288 PRO A CA 1
ATOM 2366 C C . PRO A 1 288 ? 11.609 46.438 10.602 1 96.62 288 PRO A C 1
ATOM 2368 O O . PRO A 1 288 ? 12.227 45.375 10.391 1 96.62 288 PRO A O 1
ATOM 2371 N N . THR A 1 289 ? 12.164 47.531 10.781 1 95 289 THR A N 1
ATOM 2372 C CA . THR A 1 289 ? 13.617 47.688 10.703 1 95 289 THR A CA 1
ATOM 2373 C C . THR A 1 289 ? 14.289 46.875 11.812 1 95 289 THR A C 1
ATOM 2375 O O . THR A 1 289 ? 15.273 46.156 11.562 1 95 289 THR A O 1
ATOM 2378 N N . ASP A 1 290 ? 13.773 47 12.984 1 95.06 290 ASP A N 1
ATOM 2379 C CA . ASP A 1 290 ? 14.32 46.281 14.109 1 95.06 290 ASP A CA 1
ATOM 2380 C C . ASP A 1 290 ? 14.195 44.75 13.891 1 95.06 290 ASP A C 1
ATOM 2382 O O . ASP A 1 290 ? 15.102 44 14.234 1 95.06 290 ASP A O 1
ATOM 2386 N N . TYR A 1 291 ? 13.07 44.375 13.406 1 94.06 291 TYR A N 1
ATOM 2387 C CA . TYR A 1 291 ? 12.82 42.969 13.125 1 94.06 291 TYR A CA 1
ATOM 2388 C C . TYR A 1 291 ? 13.844 42.406 12.133 1 94.06 291 TYR A C 1
ATOM 2390 O O . TYR A 1 291 ? 14.406 41.344 12.336 1 94.06 291 TYR A O 1
ATOM 2398 N N . ARG A 1 292 ? 14.062 43.062 11.023 1 93.38 292 ARG A N 1
ATOM 2399 C CA . ARG A 1 292 ? 15.055 42.688 10.023 1 93.38 292 ARG A CA 1
ATOM 2400 C C . ARG A 1 292 ? 16.438 42.531 10.648 1 93.38 292 ARG A C 1
ATOM 2402 O O . ARG A 1 292 ? 17.125 41.562 10.414 1 93.38 292 ARG A O 1
ATOM 2409 N N . ASN A 1 293 ? 16.812 43.531 11.445 1 92.06 293 ASN A N 1
ATOM 2410 C CA . ASN A 1 293 ? 18.141 43.531 12.055 1 92.06 293 ASN A CA 1
ATOM 2411 C C . ASN A 1 293 ? 18.312 42.375 13.016 1 92.06 293 ASN A C 1
ATOM 2413 O O . ASN A 1 293 ? 19.391 41.781 13.086 1 92.06 293 ASN A O 1
ATOM 2417 N N . GLN A 1 294 ? 17.312 42.156 13.719 1 89.31 294 GLN A N 1
ATOM 2418 C CA . GLN A 1 294 ? 17.359 41.062 14.703 1 89.31 294 GLN A CA 1
ATOM 2419 C C . GLN A 1 294 ? 17.422 39.719 14.031 1 89.31 294 GLN A C 1
ATOM 2421 O O . GLN A 1 294 ? 18.188 38.844 14.453 1 89.31 294 GLN A O 1
ATOM 2426 N N . GLU A 1 295 ? 16.641 39.469 13.047 1 84.5 295 GLU A N 1
ATOM 2427 C CA . GLU A 1 295 ? 16.516 38.156 12.414 1 84.5 295 GLU A CA 1
ATOM 2428 C C . GLU A 1 295 ? 17.688 37.906 11.469 1 84.5 295 GLU A C 1
ATOM 2430 O O . GLU A 1 295 ? 18.016 36.75 11.203 1 84.5 295 GLU A O 1
ATOM 2435 N N . ARG A 1 296 ? 18.234 38.875 10.969 1 80.81 296 ARG A N 1
ATOM 2436 C CA . ARG A 1 296 ? 19.375 38.688 10.078 1 80.81 296 ARG A CA 1
ATOM 2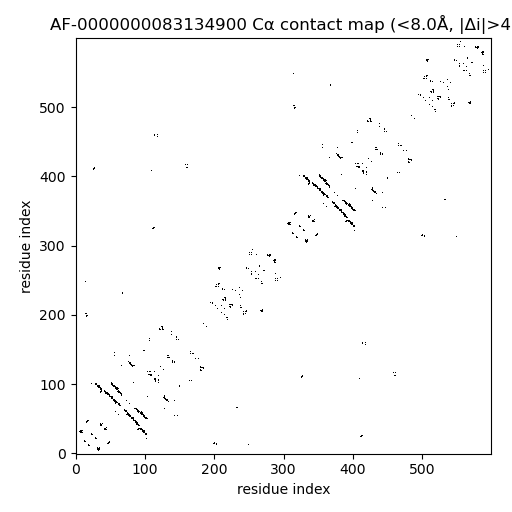437 C C . ARG A 1 296 ? 20.688 38.719 10.859 1 80.81 296 ARG A C 1
ATOM 2439 O O . ARG A 1 296 ? 21.75 38.406 10.305 1 80.81 296 ARG A O 1
ATOM 2446 N N . ALA A 1 297 ? 20.641 39.219 12.023 1 71.75 297 ALA A N 1
ATOM 2447 C CA . ALA A 1 297 ? 21.875 39.219 12.797 1 71.75 297 ALA A CA 1
ATOM 2448 C C . ALA A 1 297 ? 22.438 37.812 12.953 1 71.75 297 ALA A C 1
ATOM 2450 O O . ALA A 1 297 ? 21.672 36.844 13.109 1 71.75 297 ALA A O 1
ATOM 2451 N N . PRO A 1 298 ? 23.672 37.562 12.461 1 60.41 298 PRO A N 1
ATOM 2452 C CA . PRO A 1 298 ? 24.297 36.25 12.633 1 60.41 298 PRO A CA 1
ATOM 2453 C C . PRO A 1 298 ? 24.062 35.688 14.023 1 60.41 298 PRO A C 1
ATOM 2455 O O . PRO A 1 298 ? 23.969 36.406 15.008 1 60.41 298 PRO A O 1
ATOM 2458 N N . VAL A 1 299 ? 23.359 34.688 14.109 1 50.97 299 VAL A N 1
ATOM 2459 C CA . VAL A 1 299 ? 23.375 33.969 15.391 1 50.97 299 VAL A CA 1
ATOM 2460 C C . VAL A 1 299 ? 24.781 34 15.977 1 50.97 299 VAL A C 1
ATOM 2462 O O . VAL A 1 299 ? 25.719 33.5 15.352 1 50.97 299 VAL A O 1
ATOM 2465 N N . SER A 1 300 ? 25.125 35.062 16.891 1 37.88 300 SER A N 1
ATOM 2466 C CA . SER A 1 300 ? 26.422 34.938 17.562 1 37.88 300 SER A CA 1
ATOM 2467 C C . SER A 1 300 ? 26.484 33.656 18.391 1 37.88 300 SER A C 1
ATOM 2469 O O . SER A 1 300 ? 25.484 33.219 18.969 1 37.88 300 SER A O 1
ATOM 2471 N N . MET B 1 1 ? -21.828 -25.047 12.68 1 25.53 1 MET B N 1
ATOM 2472 C CA . MET B 1 1 ? -22.047 -24.984 11.242 1 25.53 1 MET B CA 1
ATOM 2473 C C . MET B 1 1 ? -20.75 -25.25 10.477 1 25.53 1 MET B C 1
ATOM 2475 O O . MET B 1 1 ? -19.734 -24.594 10.719 1 25.53 1 MET B O 1
ATOM 2479 N N . SER B 1 2 ? -20.484 -26.438 9.945 1 27.22 2 SER B N 1
ATOM 2480 C CA . SER B 1 2 ? -19.344 -27.062 9.289 1 27.22 2 SER B CA 1
ATOM 2481 C C . SER B 1 2 ? -18.875 -26.234 8.094 1 27.22 2 SER B C 1
ATOM 2483 O O . SER B 1 2 ? -19.625 -26.047 7.137 1 27.22 2 SER B O 1
ATOM 2485 N N . PHE B 1 3 ? -18.219 -25.125 8.258 1 31.47 3 PHE B N 1
ATOM 2486 C CA . PHE B 1 3 ? -17.688 -24.328 7.164 1 31.47 3 PHE B CA 1
ATOM 2487 C C . PHE B 1 3 ? -17.031 -25.203 6.113 1 31.47 3 PHE B C 1
ATOM 2489 O O . PHE B 1 3 ? -15.977 -25.797 6.359 1 31.47 3 PHE B O 1
ATOM 2496 N N . GLN B 1 4 ? -17.75 -25.969 5.371 1 31.89 4 GLN B N 1
ATOM 2497 C CA . GLN B 1 4 ? -17.266 -26.734 4.227 1 31.89 4 GLN B CA 1
ATOM 2498 C C . GLN B 1 4 ? -16.391 -25.891 3.312 1 31.89 4 GLN B C 1
ATOM 2500 O O . GLN B 1 4 ? -16.875 -24.953 2.678 1 31.89 4 GLN B O 1
ATOM 2505 N N . ASN B 1 5 ? -15.203 -25.594 3.666 1 36.75 5 ASN B N 1
ATOM 2506 C CA . ASN B 1 5 ? -14.203 -24.922 2.844 1 36.75 5 ASN B CA 1
ATOM 2507 C C . ASN B 1 5 ? -14.266 -25.391 1.392 1 36.75 5 ASN B C 1
ATOM 2509 O O . ASN B 1 5 ? -14.008 -26.547 1.1 1 36.75 5 ASN B O 1
ATOM 2513 N N . GLN B 1 6 ? -15.18 -24.938 0.611 1 36.16 6 GLN B N 1
ATOM 2514 C CA . GLN B 1 6 ? -15.281 -25.328 -0.794 1 36.16 6 GLN B CA 1
ATOM 2515 C C . GLN B 1 6 ? -13.945 -25.156 -1.512 1 36.16 6 GLN B C 1
ATOM 2517 O O . GLN B 1 6 ? -13.297 -24.109 -1.396 1 36.16 6 GLN B O 1
ATOM 2522 N N . PHE B 1 7 ? -13.344 -26.266 -1.871 1 40.84 7 PHE B N 1
ATOM 2523 C CA . PHE B 1 7 ? -12.109 -26.344 -2.648 1 40.84 7 PHE B CA 1
ATOM 2524 C C . PHE B 1 7 ? -12.227 -25.516 -3.928 1 40.84 7 PHE B C 1
ATOM 2526 O O . PHE B 1 7 ? -13.266 -25.547 -4.594 1 40.84 7 PHE B O 1
ATOM 2533 N N . THR B 1 8 ? -11.688 -24.391 -4.055 1 40.09 8 THR B N 1
ATOM 2534 C CA . THR B 1 8 ? -11.633 -23.625 -5.293 1 40.09 8 THR B CA 1
ATOM 2535 C C . THR B 1 8 ? -10.562 -24.172 -6.227 1 40.09 8 THR B C 1
ATOM 2537 O O . THR B 1 8 ? -9.477 -24.547 -5.777 1 40.09 8 THR B O 1
ATOM 2540 N N . LYS B 1 9 ? -11.008 -24.828 -7.34 1 43 9 LYS B N 1
ATOM 2541 C CA . LYS B 1 9 ? -10.055 -25.297 -8.344 1 43 9 LYS B CA 1
ATOM 2542 C C . LYS B 1 9 ? -9.562 -24.141 -9.203 1 43 9 LYS B C 1
ATOM 2544 O O . LYS B 1 9 ? -10.359 -23.375 -9.75 1 43 9 LYS B O 1
ATOM 2549 N N . THR B 1 10 ? -8.414 -23.656 -8.984 1 40.91 10 THR B N 1
ATOM 2550 C CA . THR B 1 10 ? -7.816 -22.703 -9.914 1 40.91 10 THR B CA 1
ATOM 2551 C C . THR B 1 10 ? -7.816 -23.266 -11.336 1 40.91 10 THR B C 1
ATOM 2553 O O . THR B 1 10 ? -7.246 -24.328 -11.586 1 40.91 10 THR B O 1
ATOM 2556 N N . THR B 1 11 ? -8.891 -23.047 -12 1 41.28 11 THR B N 1
ATOM 2557 C CA . THR B 1 11 ? -8.859 -23.5 -13.383 1 41.28 11 THR B CA 1
ATOM 2558 C C . THR B 1 11 ? -7.805 -22.734 -14.18 1 41.28 11 THR B C 1
ATOM 2560 O O . THR B 1 11 ? -7.746 -21.5 -14.117 1 41.28 11 THR B O 1
ATOM 2563 N N . THR B 1 12 ? -6.676 -23.312 -14.352 1 40.66 12 THR B N 1
ATOM 2564 C CA . THR B 1 12 ? -5.73 -22.766 -15.32 1 40.66 12 THR B CA 1
ATOM 2565 C C . THR B 1 12 ? -6.406 -22.547 -16.672 1 40.66 12 THR B C 1
ATOM 2567 O O . THR B 1 12 ? -7.051 -23.453 -17.203 1 40.66 12 THR B O 1
ATOM 2570 N N . ASP B 1 13 ? -6.785 -21.391 -16.984 1 39.69 13 ASP B N 1
ATOM 2571 C CA . ASP B 1 13 ? -7.297 -21.234 -18.344 1 39.69 13 ASP B CA 1
ATOM 2572 C C . ASP B 1 13 ? -6.371 -21.906 -19.359 1 39.69 13 ASP B C 1
ATOM 2574 O O . ASP B 1 13 ? -5.207 -22.172 -19.062 1 39.69 13 ASP B O 1
ATOM 2578 N N . ALA B 1 14 ? -6.816 -22.141 -20.547 1 38.75 14 ALA B N 1
ATOM 2579 C CA . ALA B 1 14 ? -6.258 -22.797 -21.719 1 38.75 14 ALA B CA 1
ATOM 2580 C C . ALA B 1 14 ? -4.828 -22.344 -21.984 1 38.75 14 ALA B C 1
ATOM 2582 O O . ALA B 1 14 ? -4.07 -23.016 -22.688 1 38.75 14 ALA B O 1
ATOM 2583 N N . ASN B 1 15 ? -4.434 -21.141 -21.797 1 39.66 15 ASN B N 1
ATOM 2584 C CA . ASN B 1 15 ? -3.164 -20.672 -22.344 1 39.66 15 ASN B CA 1
ATOM 2585 C C . ASN B 1 15 ? -2.025 -20.859 -21.344 1 39.66 15 ASN B C 1
ATOM 2587 O O . ASN B 1 15 ? -0.973 -20.234 -21.469 1 39.66 15 ASN B O 1
ATOM 2591 N N . LEU B 1 16 ? -2.053 -21.703 -20.438 1 44.12 16 LEU B N 1
ATOM 2592 C CA . LEU B 1 16 ? -1.025 -22.125 -19.5 1 44.12 16 LEU B CA 1
ATOM 2593 C C . LEU B 1 16 ? -0.385 -20.922 -18.812 1 44.12 16 LEU B C 1
ATOM 2595 O O . LEU B 1 16 ? 0.677 -21.047 -18.203 1 44.12 16 LEU B O 1
ATOM 2599 N N . MET B 1 17 ? -0.413 -19.641 -19.188 1 43.16 17 MET B N 1
ATOM 2600 C CA . MET B 1 17 ? -0.525 -18.438 -18.375 1 43.16 17 MET B CA 1
ATOM 2601 C C . MET B 1 17 ? -1.757 -18.5 -17.469 1 43.16 17 MET B C 1
ATOM 2603 O O . MET B 1 17 ? -2.844 -18.859 -17.938 1 43.16 17 MET B O 1
ATOM 2607 N N . GLU B 1 18 ? -1.703 -18.859 -16.359 1 48.56 18 GLU B N 1
ATOM 2608 C CA . GLU B 1 18 ? -2.977 -18.641 -15.672 1 48.56 18 GLU B CA 1
ATOM 2609 C C . GLU B 1 18 ? -3.668 -17.375 -16.172 1 48.56 18 GLU B C 1
ATOM 2611 O O . GLU B 1 18 ? -3.168 -16.266 -15.953 1 48.56 18 GLU B O 1
ATOM 2616 N N . THR B 1 19 ? -4.062 -17.234 -17.422 1 44.81 19 THR B N 1
ATOM 2617 C CA . THR B 1 19 ? -4.781 -16.078 -17.922 1 44.81 19 THR B CA 1
ATOM 2618 C C . THR B 1 19 ? -5.746 -15.531 -16.875 1 44.81 19 THR B C 1
ATOM 2620 O O . THR B 1 19 ? -6.473 -14.57 -17.141 1 44.81 19 THR B O 1
ATOM 2623 N N . VAL B 1 20 ? -5.82 -16.25 -15.883 1 46.53 20 VAL B N 1
ATOM 2624 C CA . VAL B 1 20 ? -6.781 -15.688 -14.938 1 46.53 20 VAL B CA 1
ATOM 2625 C C . VAL B 1 20 ? -6.141 -14.531 -14.188 1 46.53 20 VAL B C 1
ATOM 2627 O O . VAL B 1 20 ? -5.094 -14.688 -13.562 1 46.53 20 VAL B O 1
ATOM 2630 N N . HIS B 1 21 ? -6.332 -13.469 -14.797 1 53.16 21 HIS B N 1
ATOM 2631 C CA . HIS B 1 21 ? -6.031 -12.336 -13.93 1 53.16 21 HIS B CA 1
ATOM 2632 C C . HIS B 1 21 ? -6.539 -12.562 -12.516 1 53.16 21 HIS B C 1
ATOM 2634 O O . HIS B 1 21 ? -7.742 -12.75 -12.305 1 53.16 21 HIS B O 1
ATOM 2640 N N . HIS B 1 22 ? -5.52 -13.008 -11.703 1 66.5 22 HIS B N 1
ATOM 2641 C CA . HIS B 1 22 ? -5.895 -13.203 -10.305 1 66.5 22 HIS B CA 1
ATOM 2642 C C . HIS B 1 22 ? -6.234 -11.875 -9.641 1 66.5 22 HIS B C 1
ATOM 2644 O O . HIS B 1 22 ? -5.371 -11.016 -9.492 1 66.5 22 HIS B O 1
ATOM 2650 N N . GLY B 1 23 ? -7.43 -11.852 -9.281 1 74.31 23 GLY B N 1
ATOM 2651 C CA . GLY B 1 23 ? -7.949 -10.641 -8.656 1 74.31 23 GLY B CA 1
ATOM 2652 C C . GLY B 1 23 ? -8.484 -9.641 -9.664 1 74.31 23 GLY B C 1
ATOM 2653 O O . GLY B 1 23 ? -8.727 -9.984 -10.82 1 74.31 23 GLY B O 1
ATOM 2654 N N . SER B 1 24 ? -8.852 -8.594 -9.227 1 78.25 24 SER B N 1
ATOM 2655 C CA . SER B 1 24 ? -9.352 -7.488 -10.039 1 78.25 24 SER B CA 1
ATOM 2656 C C . SER B 1 24 ? -8.344 -6.34 -10.094 1 78.25 24 SER B C 1
ATOM 2658 O O . SER B 1 24 ? -7.352 -6.348 -9.367 1 78.25 24 SER B O 1
ATOM 2660 N N . ALA B 1 25 ? -8.578 -5.508 -11.016 1 82.69 25 ALA B N 1
ATOM 2661 C CA . ALA B 1 25 ? -7.723 -4.328 -11.117 1 82.69 25 ALA B CA 1
ATOM 2662 C C . ALA B 1 25 ? -7.727 -3.533 -9.82 1 82.69 25 ALA B C 1
ATOM 2664 O O . ALA B 1 25 ? -6.703 -2.982 -9.414 1 82.69 25 ALA B O 1
ATOM 2665 N N . GLU B 1 26 ? -8.836 -3.621 -9.109 1 91.44 26 GLU B N 1
ATOM 2666 C CA . GLU B 1 26 ? -8.984 -2.846 -7.883 1 91.44 26 GLU B CA 1
ATOM 2667 C C . GLU B 1 26 ? -8.477 -3.623 -6.676 1 91.44 26 GLU B C 1
ATOM 2669 O O . GLU B 1 26 ? -8.266 -3.049 -5.602 1 91.44 26 GLU B O 1
ATOM 2674 N N . TYR B 1 27 ? -8.344 -4.855 -6.828 1 94.94 27 TYR B N 1
ATOM 2675 C CA . TYR B 1 27 ? -7.836 -5.723 -5.773 1 94.94 27 TYR B CA 1
ATOM 2676 C C . TYR B 1 27 ? -7.062 -6.898 -6.359 1 94.94 27 TYR B C 1
ATOM 2678 O O . TYR B 1 27 ? -7.566 -8.023 -6.402 1 94.94 27 TYR B O 1
ATOM 2686 N N . PRO B 1 28 ? -5.816 -6.699 -6.812 1 94.88 28 PRO B N 1
ATOM 2687 C CA . PRO B 1 28 ? -5.039 -7.715 -7.527 1 94.88 28 PRO B CA 1
ATOM 2688 C C . PRO B 1 28 ? -4.449 -8.773 -6.598 1 94.88 28 PRO B C 1
ATOM 2690 O O . PRO B 1 28 ? -3.23 -8.961 -6.566 1 94.88 28 PRO B O 1
ATOM 2693 N N . PHE B 1 29 ? -5.289 -9.383 -5.879 1 96 29 PHE B N 1
ATOM 2694 C CA . PHE B 1 29 ? -5.016 -10.469 -4.938 1 96 29 PHE B CA 1
ATOM 2695 C C . PHE B 1 29 ? -6.07 -11.562 -5.051 1 96 29 PHE B C 1
ATOM 2697 O O . PHE B 1 29 ? -7.262 -11.273 -5.176 1 96 29 PHE B O 1
ATOM 2704 N N . ARG B 1 30 ? -5.625 -12.828 -5.016 1 95.44 30 ARG B N 1
ATOM 2705 C CA . ARG B 1 30 ? -6.57 -13.938 -5.074 1 95.44 30 ARG B CA 1
ATOM 2706 C C . ARG B 1 30 ? -6.113 -15.086 -4.188 1 95.44 30 ARG B C 1
ATOM 2708 O O . ARG B 1 30 ? -4.938 -15.461 -4.199 1 95.44 30 ARG B O 1
ATOM 2715 N N . TYR B 1 31 ? -7.031 -15.562 -3.369 1 95 31 TYR B N 1
ATOM 2716 C CA . TYR B 1 31 ? -6.781 -16.688 -2.475 1 95 31 TYR B CA 1
ATOM 2717 C C . TYR B 1 31 ? -7.398 -17.969 -3.021 1 95 31 TYR B C 1
ATOM 2719 O O . TYR B 1 31 ? -8.508 -17.953 -3.562 1 95 31 TYR B O 1
ATOM 2727 N N . TYR B 1 32 ? -6.684 -19.109 -2.859 1 93.69 32 TYR B N 1
ATOM 2728 C CA . TYR B 1 32 ? -7.164 -20.422 -3.246 1 93.69 32 TYR B CA 1
ATOM 2729 C C . TYR B 1 32 ? -6.965 -21.438 -2.121 1 93.69 32 TYR B C 1
ATOM 2731 O O . TYR B 1 32 ? -5.938 -21.406 -1.439 1 93.69 32 TYR B O 1
ATOM 2739 N N . TYR B 1 33 ? -7.957 -22.188 -1.871 1 94 33 TYR B N 1
ATOM 2740 C CA . TYR B 1 33 ? -7.859 -23.359 -1.014 1 94 33 TYR B CA 1
ATOM 2741 C C . TYR B 1 33 ? -7.98 -24.641 -1.829 1 94 33 TYR B C 1
ATOM 2743 O O . TYR B 1 33 ? -9.086 -25.078 -2.135 1 94 33 TYR B O 1
ATOM 2751 N N . GLU B 1 34 ? -6.809 -25.297 -2.123 1 92.69 34 GLU B N 1
ATOM 2752 C CA . GLU B 1 34 ? -6.801 -26.328 -3.158 1 92.69 34 GLU B CA 1
ATOM 2753 C C . GLU B 1 34 ? -6.27 -27.656 -2.617 1 92.69 34 GLU B C 1
ATOM 2755 O O . GLU B 1 34 ? -5.457 -27.672 -1.688 1 92.69 34 GLU B O 1
ATOM 2760 N N . ASN B 1 35 ? -6.777 -28.656 -3.15 1 93.25 35 ASN B N 1
ATOM 2761 C CA . ASN B 1 35 ? -6.27 -30.016 -3.002 1 93.25 35 ASN B CA 1
ATOM 2762 C C . ASN B 1 35 ? -5.715 -30.547 -4.316 1 93.25 35 ASN B C 1
ATOM 2764 O O . ASN B 1 35 ? -6.469 -30.781 -5.266 1 93.25 35 ASN B O 1
ATOM 2768 N N . ILE B 1 36 ? -4.43 -30.859 -4.367 1 92.31 36 ILE B N 1
ATOM 2769 C CA . ILE B 1 36 ? -3.756 -31.234 -5.605 1 92.31 36 ILE B CA 1
ATOM 2770 C C . ILE B 1 36 ? -4.367 -32.531 -6.152 1 92.31 36 ILE B C 1
ATOM 2772 O O . ILE B 1 36 ? -4.473 -32.688 -7.367 1 92.31 36 ILE B O 1
ATOM 2776 N N . ALA B 1 37 ? -4.816 -33.375 -5.305 1 87.19 37 ALA B N 1
ATOM 2777 C CA . ALA B 1 37 ? -5.367 -34.656 -5.68 1 87.19 37 ALA B CA 1
ATOM 2778 C C . ALA B 1 37 ? -6.602 -34.5 -6.566 1 87.19 37 ALA B C 1
ATOM 2780 O O . ALA B 1 37 ? -6.973 -35.406 -7.301 1 87.19 37 ALA B O 1
ATOM 2781 N N . LEU B 1 38 ? -7.148 -33.344 -6.5 1 82.81 38 LEU B N 1
ATOM 2782 C CA . LEU B 1 38 ? -8.398 -33.125 -7.223 1 82.81 38 LEU B CA 1
ATOM 2783 C C . LEU B 1 38 ? -8.125 -32.656 -8.648 1 82.81 38 LEU B C 1
ATOM 2785 O O . LEU B 1 38 ? -9.039 -32.625 -9.477 1 82.81 38 LEU B O 1
ATOM 2789 N N . PHE B 1 39 ? -6.902 -32.406 -8.945 1 83.06 39 PHE B N 1
ATOM 2790 C CA . PHE B 1 39 ? -6.527 -32.031 -10.297 1 83.06 39 PHE B CA 1
ATOM 2791 C C . PHE B 1 39 ? -6.258 -33.25 -11.164 1 83.06 39 PHE B C 1
ATOM 2793 O O . PHE B 1 39 ? -5.918 -34.312 -10.641 1 83.06 39 PHE B O 1
ATOM 2800 N N . ASP B 1 40 ? -6.426 -33.031 -12.461 1 77.75 40 ASP B N 1
ATOM 2801 C CA . ASP B 1 40 ? -6.082 -34.125 -13.375 1 77.75 40 ASP B CA 1
ATOM 2802 C C . ASP B 1 40 ? -4.641 -34.562 -13.164 1 77.75 40 ASP B C 1
ATOM 2804 O O . ASP B 1 40 ? -3.727 -33.75 -13.07 1 77.75 40 ASP B O 1
ATOM 2808 N N . PHE B 1 41 ? -4.531 -35.906 -12.992 1 80 41 PHE B N 1
ATOM 2809 C CA . PHE B 1 41 ? -3.232 -36.562 -12.836 1 80 41 PHE B CA 1
ATOM 2810 C C . PHE B 1 41 ? -2.568 -36.125 -11.531 1 80 41 PHE B C 1
ATOM 2812 O O . PHE B 1 41 ? -1.342 -36.156 -11.406 1 80 41 PHE B O 1
ATOM 2819 N N . LYS B 1 42 ? -3.408 -35.406 -10.586 1 89 42 LYS B N 1
ATOM 2820 C CA . LYS B 1 42 ? -2.906 -34.938 -9.305 1 89 42 LYS B CA 1
ATOM 2821 C C . LYS B 1 42 ? -1.763 -33.938 -9.492 1 89 42 LYS B C 1
ATOM 2823 O O . LYS B 1 42 ? -0.738 -34.031 -8.812 1 89 42 LYS B O 1
ATOM 2828 N N . CYS B 1 43 ? -2.016 -33.094 -10.539 1 89.31 43 CYS B N 1
ATOM 2829 C CA . CYS B 1 43 ? -0.926 -32.25 -10.961 1 89.31 43 CYS B CA 1
ATOM 2830 C C . CYS B 1 43 ? -1.455 -30.875 -11.406 1 89.31 43 CYS B C 1
ATOM 2832 O O . CYS B 1 43 ? -2.477 -30.797 -12.094 1 89.31 43 CYS B O 1
ATOM 2834 N N . ILE B 1 44 ? -0.851 -29.828 -10.867 1 90.31 44 ILE B N 1
ATOM 2835 C CA . ILE B 1 44 ? -0.971 -28.516 -11.477 1 90.31 44 ILE B CA 1
ATOM 2836 C C . ILE B 1 44 ? 0.155 -28.312 -12.492 1 90.31 44 ILE B C 1
ATOM 2838 O O . ILE B 1 44 ? 1.295 -28.031 -12.109 1 90.31 44 ILE B O 1
ATOM 2842 N N . ASP B 1 45 ? -0.194 -28.406 -13.711 1 88.94 45 ASP B N 1
ATOM 2843 C CA . ASP B 1 45 ? 0.788 -28.562 -14.781 1 88.94 45 ASP B CA 1
ATOM 2844 C C . ASP B 1 45 ? 1.585 -27.281 -15 1 88.94 45 ASP B C 1
ATOM 2846 O O . ASP B 1 45 ? 1.268 -26.25 -14.414 1 88.94 45 ASP B O 1
ATOM 2850 N N . TRP B 1 46 ? 2.602 -27.375 -15.859 1 88.44 46 TRP B N 1
ATOM 2851 C CA . TRP B 1 46 ? 3.527 -26.281 -16.141 1 88.44 46 TRP B CA 1
ATOM 2852 C C . TRP B 1 46 ? 2.771 -25 -16.5 1 88.44 46 TRP B C 1
ATOM 2854 O O . TRP B 1 46 ? 1.885 -25.031 -17.359 1 88.44 46 TRP B O 1
ATOM 2864 N N . HIS B 1 47 ? 3.102 -23.969 -15.742 1 88.38 47 HIS B N 1
ATOM 2865 C CA . HIS B 1 47 ? 2.502 -22.672 -16 1 88.38 47 HIS B CA 1
ATOM 2866 C C . HIS B 1 47 ? 3.344 -21.547 -15.414 1 88.38 47 HIS B C 1
ATOM 2868 O O . HIS B 1 47 ? 4.305 -21.797 -14.68 1 88.38 47 HIS B O 1
ATOM 2874 N N . TRP B 1 48 ? 3.047 -20.391 -15.883 1 87.31 48 TRP B N 1
ATOM 2875 C CA . TRP B 1 48 ? 3.656 -19.188 -15.32 1 87.31 48 TRP B CA 1
ATOM 2876 C C . TRP B 1 48 ? 2.65 -18.047 -15.266 1 87.31 48 TRP B C 1
ATOM 2878 O O . TRP B 1 48 ? 1.599 -18.094 -15.906 1 87.31 48 TRP B O 1
ATOM 2888 N N . HIS B 1 49 ? 2.934 -17.141 -14.422 1 89.06 49 HIS B N 1
ATOM 2889 C CA . HIS B 1 49 ? 2.117 -15.93 -14.289 1 89.06 49 HIS B CA 1
ATOM 2890 C C . HIS B 1 49 ? 2.928 -14.773 -13.719 1 89.06 49 HIS B C 1
ATOM 2892 O O . HIS B 1 49 ? 4.043 -14.977 -13.234 1 89.06 49 HIS B O 1
ATOM 2898 N N . SER B 1 50 ? 2.371 -13.57 -13.906 1 91.44 50 SER B N 1
ATOM 2899 C CA . SER B 1 50 ? 3.076 -12.359 -13.477 1 91.44 50 SER B CA 1
ATOM 2900 C C . SER B 1 50 ? 2.932 -12.141 -11.977 1 91.44 50 SER B C 1
ATOM 2902 O O . SER B 1 50 ? 3.678 -11.359 -11.383 1 91.44 50 SER B O 1
ATOM 2904 N N . GLU B 1 51 ? 2.025 -12.805 -11.398 1 95.56 51 GLU B N 1
ATOM 2905 C CA . GLU B 1 51 ? 1.794 -12.664 -9.961 1 95.56 51 GLU B CA 1
ATOM 2906 C C . GLU B 1 51 ? 2.857 -13.406 -9.156 1 95.56 51 GLU B C 1
ATOM 2908 O O . GLU B 1 51 ? 3.465 -14.359 -9.648 1 95.56 51 GLU B O 1
ATOM 2913 N N . LEU B 1 52 ? 3.098 -12.914 -8.023 1 97.38 52 LEU B N 1
ATOM 2914 C CA . LEU B 1 52 ? 3.803 -13.688 -7.004 1 97.38 52 LEU B CA 1
ATOM 2915 C C . LEU B 1 52 ? 2.877 -14.719 -6.367 1 97.38 52 LEU B C 1
ATOM 2917 O O . LEU B 1 52 ? 1.689 -14.461 -6.168 1 97.38 52 LEU B O 1
ATOM 2921 N N . GLU B 1 53 ? 3.438 -15.867 -6.082 1 97.75 53 GLU B N 1
ATOM 2922 C CA . GLU B 1 53 ? 2.615 -16.922 -5.5 1 97.75 53 GLU B CA 1
ATOM 2923 C C . GLU B 1 53 ? 3.215 -17.438 -4.191 1 97.75 53 GLU B C 1
ATOM 2925 O O . GLU B 1 53 ? 4.406 -17.734 -4.129 1 97.75 53 GLU B O 1
ATOM 2930 N N . PHE B 1 54 ? 2.424 -17.422 -3.146 1 98.69 54 PHE B N 1
ATOM 2931 C CA . PHE B 1 54 ? 2.781 -18.031 -1.868 1 98.69 54 PHE B CA 1
ATOM 2932 C C . PHE B 1 54 ? 1.921 -19.25 -1.591 1 98.69 54 PHE B C 1
ATOM 2934 O O . PHE B 1 54 ? 0.693 -19.188 -1.687 1 98.69 54 PHE B O 1
ATOM 2941 N N . ILE B 1 55 ? 2.572 -20.359 -1.249 1 98.56 55 ILE B N 1
ATOM 2942 C CA . ILE B 1 55 ? 1.885 -21.625 -1.011 1 98.56 55 ILE B CA 1
ATOM 2943 C C . ILE B 1 55 ? 2.242 -22.156 0.376 1 98.56 55 ILE B C 1
ATOM 2945 O O . ILE B 1 55 ? 3.416 -22.172 0.759 1 98.56 55 ILE B O 1
ATOM 2949 N N . TYR B 1 56 ? 1.256 -22.469 1.147 1 98.81 56 TYR B N 1
ATOM 2950 C CA . TYR B 1 56 ? 1.436 -23.172 2.42 1 98.81 56 TYR B CA 1
ATOM 2951 C C . TYR B 1 56 ? 0.989 -24.625 2.318 1 98.81 56 TYR B C 1
ATOM 2953 O O . TYR B 1 56 ? -0.1 -24.906 1.815 1 98.81 56 TYR B O 1
ATOM 2961 N N . ILE B 1 57 ? 1.855 -25.578 2.738 1 98.56 57 ILE B N 1
ATOM 2962 C CA . ILE B 1 57 ? 1.479 -26.984 2.729 1 98.56 57 ILE B CA 1
ATOM 2963 C C . ILE B 1 57 ? 0.791 -27.344 4.043 1 98.56 57 ILE B C 1
ATOM 2965 O O . ILE B 1 57 ? 1.451 -27.719 5.016 1 98.56 57 ILE B O 1
ATOM 2969 N N . GLU B 1 58 ? -0.467 -27.312 4.027 1 98.06 58 GLU B N 1
ATOM 2970 C CA . GLU B 1 58 ? -1.256 -27.578 5.23 1 98.06 58 GLU B CA 1
ATOM 2971 C C . GLU B 1 58 ? -1.264 -29.062 5.57 1 98.06 58 GLU B C 1
ATOM 2973 O O . GLU B 1 58 ? -1.209 -29.438 6.746 1 98.06 58 GLU B O 1
ATOM 2978 N N . SER B 1 59 ? -1.355 -29.859 4.5 1 97.75 59 SER B N 1
ATOM 2979 C CA . SER B 1 59 ? -1.288 -31.297 4.68 1 97.75 59 SER B CA 1
ATOM 2980 C C . SER B 1 59 ? -0.737 -31.984 3.434 1 97.75 59 SER B C 1
ATOM 2982 O O . SER B 1 59 ? -0.941 -31.516 2.314 1 97.75 59 SER B O 1
ATOM 2984 N N . GLY B 1 60 ? 0.029 -33.094 3.68 1 96.88 60 GLY B N 1
ATOM 2985 C CA . GLY B 1 60 ? 0.536 -33.906 2.58 1 96.88 60 GLY B CA 1
ATOM 2986 C C . GLY B 1 60 ? 1.931 -33.5 2.139 1 96.88 60 GLY B C 1
ATOM 2987 O O . GLY B 1 60 ? 2.664 -32.844 2.893 1 96.88 60 GLY B O 1
ATOM 2988 N N . ASN B 1 61 ? 2.338 -34.094 0.986 1 96.75 61 ASN B N 1
ATOM 2989 C CA . ASN B 1 61 ? 3.623 -33.812 0.354 1 96.75 61 ASN B CA 1
ATOM 2990 C C . ASN B 1 61 ? 3.447 -33.312 -1.077 1 96.75 61 ASN B C 1
ATOM 2992 O O . ASN B 1 61 ? 2.596 -33.812 -1.813 1 96.75 61 ASN B O 1
ATOM 2996 N N . VAL B 1 62 ? 4.234 -32.312 -1.365 1 97.94 62 VAL B N 1
ATOM 2997 C CA . VAL B 1 62 ? 4.102 -31.703 -2.686 1 97.94 62 VAL B CA 1
ATOM 2998 C C . VAL B 1 62 ? 5.453 -31.703 -3.396 1 97.94 62 VAL B C 1
ATOM 3000 O O . VAL B 1 62 ? 6.469 -31.328 -2.809 1 97.94 62 VAL B O 1
ATOM 3003 N N . VAL B 1 63 ? 5.469 -32.156 -4.613 1 97.5 63 VAL B N 1
ATOM 3004 C CA . VAL B 1 63 ? 6.656 -32.094 -5.461 1 97.5 63 VAL B CA 1
ATOM 3005 C C . VAL B 1 63 ? 6.605 -30.859 -6.355 1 97.5 63 VAL B C 1
ATOM 3007 O O . VAL B 1 63 ? 5.605 -30.625 -7.031 1 97.5 63 VAL B O 1
ATOM 3010 N N . PHE B 1 64 ? 7.699 -30.141 -6.297 1 97.12 64 PHE B N 1
ATOM 3011 C CA . PHE B 1 64 ? 7.797 -28.922 -7.082 1 97.12 64 PHE B CA 1
ATOM 3012 C C . PHE B 1 64 ? 8.797 -29.078 -8.219 1 97.12 64 PHE B C 1
ATOM 3014 O O . PHE B 1 64 ? 9.906 -29.578 -8.016 1 97.12 64 PHE B O 1
ATOM 3021 N N . ASP B 1 65 ? 8.383 -28.734 -9.359 1 94.94 65 ASP B N 1
ATOM 3022 C CA . ASP B 1 65 ? 9.273 -28.469 -10.484 1 94.94 65 ASP B CA 1
ATOM 3023 C C . ASP B 1 65 ? 9.328 -26.969 -10.797 1 94.94 65 ASP B C 1
ATOM 3025 O O . ASP B 1 65 ? 8.336 -26.391 -11.242 1 94.94 65 ASP B O 1
ATOM 3029 N N . ILE B 1 66 ? 10.438 -26.375 -10.523 1 93.44 66 ILE B N 1
ATOM 3030 C CA . ILE B 1 66 ? 10.617 -24.953 -10.773 1 93.44 66 ILE B CA 1
ATOM 3031 C C . ILE B 1 66 ? 11.852 -24.719 -11.641 1 93.44 66 ILE B C 1
ATOM 3033 O O . ILE B 1 66 ? 12.984 -24.938 -11.188 1 93.44 66 ILE B O 1
ATOM 3037 N N . GLY B 1 67 ? 11.594 -24.219 -12.789 1 80.25 67 GLY B N 1
ATOM 3038 C CA . GLY B 1 67 ? 12.719 -24.188 -13.711 1 80.25 67 GLY B CA 1
ATOM 3039 C C . GLY B 1 67 ? 13.367 -25.547 -13.906 1 80.25 67 GLY B C 1
ATOM 3040 O O . GLY B 1 67 ? 12.711 -26.5 -14.328 1 80.25 67 GLY B O 1
ATOM 3041 N N . THR B 1 68 ? 14.688 -25.609 -13.422 1 82 68 THR B N 1
ATOM 3042 C CA . THR B 1 68 ? 15.422 -26.844 -13.617 1 82 68 THR B CA 1
ATOM 3043 C C . THR B 1 68 ? 15.516 -27.641 -12.312 1 82 68 THR B C 1
ATOM 3045 O O . THR B 1 68 ? 16.109 -28.703 -12.266 1 82 68 THR B O 1
ATOM 3048 N N . VAL B 1 69 ? 14.836 -27.109 -11.367 1 90.75 69 VAL B N 1
ATOM 3049 C CA . VAL B 1 69 ? 14.969 -27.719 -10.055 1 90.75 69 VAL B CA 1
ATOM 3050 C C . VAL B 1 69 ? 13.742 -28.594 -9.758 1 90.75 69 VAL B C 1
ATOM 3052 O O . VAL B 1 69 ? 12.633 -28.266 -10.18 1 90.75 69 VAL B O 1
ATOM 3055 N N . HIS B 1 70 ? 14.031 -29.719 -9.031 1 94.62 70 HIS B N 1
ATOM 3056 C CA . HIS B 1 70 ? 13.031 -30.703 -8.641 1 94.62 70 HIS B CA 1
ATOM 3057 C C . HIS B 1 70 ? 13.188 -31.094 -7.172 1 94.62 70 HIS B C 1
ATOM 3059 O O . HIS B 1 70 ? 14.234 -31.625 -6.781 1 94.62 70 HIS B O 1
ATOM 3065 N N . PHE B 1 71 ? 12.133 -30.812 -6.367 1 96.94 71 PHE B N 1
ATOM 3066 C CA . PHE B 1 71 ? 12.258 -31.125 -4.949 1 96.94 71 PHE B CA 1
ATOM 3067 C C . PHE B 1 71 ? 10.883 -31.312 -4.316 1 96.94 71 PHE B C 1
ATOM 3069 O O . PHE B 1 71 ? 9.859 -31.031 -4.941 1 96.94 71 PHE B O 1
ATOM 3076 N N . GLU B 1 72 ? 10.922 -31.797 -3.104 1 97.44 72 GLU B N 1
ATOM 3077 C CA . GLU B 1 72 ? 9.688 -32.094 -2.377 1 97.44 72 GLU B CA 1
ATOM 3078 C C . GLU B 1 72 ? 9.609 -31.297 -1.079 1 97.44 72 GLU B C 1
ATOM 3080 O O . GLU B 1 72 ? 10.625 -31.109 -0.398 1 97.44 72 GLU B O 1
ATOM 3085 N N . LEU B 1 73 ? 8.414 -30.812 -0.748 1 97.88 73 LEU B N 1
ATOM 3086 C CA . LEU B 1 73 ? 8.141 -30.172 0.536 1 97.88 73 LEU B CA 1
ATOM 3087 C C . LEU B 1 73 ? 7.016 -30.875 1.273 1 97.88 73 LEU B C 1
ATOM 3089 O O . LEU B 1 73 ? 6.035 -31.312 0.656 1 97.88 73 LEU B O 1
ATOM 3093 N N . ASN B 1 74 ? 7.152 -30.922 2.58 1 97.31 74 ASN B N 1
ATOM 3094 C CA . ASN B 1 74 ? 6.172 -31.594 3.418 1 97.31 74 ASN B CA 1
ATOM 3095 C C . ASN B 1 74 ? 5.301 -30.609 4.184 1 97.31 74 ASN B C 1
ATOM 3097 O O . ASN B 1 74 ? 5.566 -29.406 4.172 1 97.31 74 ASN B O 1
ATOM 3101 N N . GLU B 1 75 ? 4.344 -31.219 4.871 1 97.94 75 GLU B N 1
ATOM 3102 C CA . GLU B 1 75 ? 3.418 -30.453 5.703 1 97.94 75 GLU B CA 1
ATOM 3103 C C . GLU B 1 75 ? 4.168 -29.5 6.633 1 97.94 75 GLU B C 1
ATOM 3105 O O . GLU B 1 75 ? 5.191 -29.875 7.211 1 97.94 75 GLU B O 1
ATOM 3110 N N . GLY B 1 76 ? 3.641 -28.25 6.684 1 98.25 76 GLY B N 1
ATOM 3111 C CA . GLY B 1 76 ? 4.219 -27.266 7.598 1 98.25 76 GLY B CA 1
ATOM 3112 C C . GLY B 1 76 ? 5.176 -26.312 6.922 1 98.25 76 GLY B C 1
ATOM 3113 O O . GLY B 1 76 ? 5.496 -25.25 7.469 1 98.25 76 GLY B O 1
ATOM 3114 N N . ASN B 1 77 ? 5.645 -26.656 5.742 1 98.62 77 ASN B N 1
ATOM 3115 C CA . ASN B 1 77 ? 6.52 -25.781 4.977 1 98.62 77 ASN B CA 1
ATOM 3116 C C . ASN B 1 77 ? 5.723 -24.844 4.07 1 98.62 77 ASN B C 1
ATOM 3118 O O . ASN B 1 77 ? 4.523 -25.047 3.861 1 98.62 77 ASN B O 1
ATOM 3122 N N . GLY B 1 78 ? 6.32 -23.781 3.645 1 98.75 78 GLY B N 1
ATOM 3123 C CA . GLY B 1 78 ? 5.773 -22.875 2.646 1 98.75 78 GLY B CA 1
ATOM 3124 C C . GLY B 1 78 ? 6.77 -22.516 1.561 1 98.75 78 GLY B C 1
ATOM 3125 O O . GLY B 1 78 ? 7.953 -22.844 1.664 1 98.75 78 GLY B O 1
ATOM 3126 N N . ILE B 1 79 ? 6.258 -21.906 0.53 1 98.75 79 ILE B N 1
ATOM 3127 C CA . ILE B 1 79 ? 7.148 -21.516 -0.561 1 98.75 79 ILE B CA 1
ATOM 3128 C C . ILE B 1 79 ? 6.609 -20.266 -1.258 1 98.75 79 ILE B C 1
ATOM 3130 O O . ILE B 1 79 ? 5.395 -20.094 -1.371 1 98.75 79 ILE B O 1
ATOM 3134 N N . MET B 1 80 ? 7.465 -19.391 -1.631 1 98.75 80 MET B N 1
ATOM 3135 C CA . MET B 1 80 ? 7.16 -18.281 -2.533 1 98.75 80 MET B CA 1
ATOM 3136 C C . MET B 1 80 ? 7.73 -18.531 -3.924 1 98.75 80 MET B C 1
ATOM 3138 O O . MET B 1 80 ? 8.906 -18.859 -4.062 1 98.75 80 MET B O 1
ATOM 3142 N N . ILE B 1 81 ? 6.953 -18.484 -4.906 1 97.5 81 ILE B N 1
ATOM 3143 C CA . ILE B 1 81 ? 7.402 -18.547 -6.293 1 97.5 81 ILE B CA 1
ATOM 3144 C C . ILE B 1 81 ? 7.387 -17.156 -6.902 1 97.5 81 ILE B C 1
ATOM 3146 O O . ILE B 1 81 ? 6.359 -16.469 -6.883 1 97.5 81 ILE B O 1
ATOM 3150 N N . ASN B 1 82 ? 8.453 -16.719 -7.41 1 95.75 82 ASN B N 1
ATOM 3151 C CA . ASN B 1 82 ? 8.617 -15.359 -7.934 1 95.75 82 ASN B CA 1
ATOM 3152 C C . ASN B 1 82 ? 7.812 -15.156 -9.219 1 95.75 82 ASN B C 1
ATOM 3154 O O . ASN B 1 82 ? 7.227 -16.109 -9.742 1 95.75 82 ASN B O 1
ATOM 3158 N N . SER B 1 83 ? 7.688 -13.953 -9.625 1 92.94 83 SER B N 1
ATOM 3159 C CA . SER B 1 83 ? 6.938 -13.547 -10.805 1 92.94 83 SER B CA 1
ATOM 3160 C C . SER B 1 83 ? 7.547 -14.133 -12.078 1 92.94 83 SER B C 1
ATOM 3162 O O . SER B 1 83 ? 8.773 -14.188 -12.211 1 92.94 83 SER B O 1
ATOM 3164 N N . LYS B 1 84 ? 6.723 -14.68 -12.922 1 88.69 84 LYS B N 1
ATOM 3165 C CA . LYS B 1 84 ? 7.043 -15.133 -14.273 1 88.69 84 LYS B CA 1
ATOM 3166 C C . LYS B 1 84 ? 7.938 -16.375 -14.242 1 88.69 84 LYS B C 1
ATOM 3168 O O . LYS B 1 84 ? 8.711 -16.609 -15.172 1 88.69 84 LYS B O 1
ATOM 3173 N N . ILE B 1 85 ? 7.867 -17.062 -13.18 1 91.62 85 ILE B N 1
ATOM 3174 C CA . ILE B 1 85 ? 8.664 -18.281 -13.047 1 91.62 85 ILE B CA 1
ATOM 3175 C C . ILE B 1 85 ? 7.82 -19.484 -13.453 1 91.62 85 ILE B C 1
ATOM 3177 O O . ILE B 1 85 ? 6.707 -19.672 -12.953 1 91.62 85 ILE B O 1
ATOM 3181 N N . LEU B 1 86 ? 8.398 -20.281 -14.367 1 91.5 86 LEU B N 1
ATOM 3182 C CA . LEU B 1 86 ? 7.754 -21.516 -14.789 1 91.5 86 LEU B CA 1
ATOM 3183 C C . LEU B 1 86 ? 7.801 -22.562 -13.688 1 91.5 86 LEU B C 1
ATOM 3185 O O . LEU B 1 86 ? 8.852 -22.797 -13.094 1 91.5 86 LEU B O 1
ATOM 3189 N N . HIS B 1 87 ? 6.574 -23.172 -13.359 1 93.94 87 HIS B N 1
ATOM 3190 C CA . HIS B 1 87 ? 6.574 -24.156 -12.281 1 93.94 87 HIS B CA 1
ATOM 3191 C C . HIS B 1 87 ? 5.398 -25.109 -12.414 1 93.94 87 HIS B C 1
ATOM 3193 O O . HIS B 1 87 ? 4.441 -24.828 -13.141 1 93.94 87 HIS B O 1
ATOM 3199 N N . ARG B 1 88 ? 5.555 -26.219 -11.82 1 93.75 88 ARG B N 1
ATOM 3200 C CA . ARG B 1 88 ? 4.598 -27.312 -11.773 1 93.75 88 ARG B CA 1
ATOM 3201 C C . ARG B 1 88 ? 4.562 -27.953 -10.391 1 93.75 88 ARG B C 1
ATOM 3203 O O . ARG B 1 88 ? 5.598 -28.062 -9.727 1 93.75 88 ARG B O 1
ATOM 3210 N N . LEU B 1 89 ? 3.344 -28.297 -9.93 1 95.75 89 LEU B N 1
ATOM 3211 C CA . LEU B 1 89 ? 3.156 -28.953 -8.648 1 95.75 89 LEU B CA 1
ATOM 3212 C C . LEU B 1 89 ? 2.482 -30.312 -8.828 1 95.75 89 LEU B C 1
ATOM 3214 O O . LEU B 1 89 ? 1.547 -30.438 -9.617 1 95.75 89 LEU B O 1
ATOM 3218 N N . GLN B 1 90 ? 2.949 -31.25 -8.086 1 95.31 90 GLN B N 1
ATOM 3219 C CA . GLN B 1 90 ? 2.344 -32.562 -8.117 1 95.31 90 GLN B CA 1
ATOM 3220 C C . GLN B 1 90 ? 2.35 -33.219 -6.73 1 95.31 90 GLN B C 1
ATOM 3222 O O . GLN B 1 90 ? 3.168 -32.844 -5.883 1 95.31 90 GLN B O 1
ATOM 3227 N N . SER B 1 91 ? 1.436 -34.031 -6.52 1 95.12 91 SER B N 1
ATOM 3228 C CA . SER B 1 91 ? 1.401 -34.844 -5.297 1 95.12 91 SER B CA 1
ATOM 3229 C C . SER B 1 91 ? 0.856 -36.25 -5.559 1 95.12 91 SER B C 1
ATOM 3231 O O . SER B 1 91 ? -0.084 -36.406 -6.34 1 95.12 91 SER B O 1
ATOM 3233 N N . SER B 1 92 ? 1.455 -37.25 -4.914 1 90.38 92 SER B N 1
ATOM 3234 C CA . SER B 1 92 ? 1.006 -38.625 -5.074 1 90.38 92 SER B CA 1
ATOM 3235 C C . SER B 1 92 ? -0.197 -38.938 -4.184 1 90.38 92 SER B C 1
ATOM 3237 O O . SER B 1 92 ? -0.887 -39.938 -4.379 1 90.38 92 SER B O 1
ATOM 3239 N N . SER B 1 93 ? -0.379 -38.094 -3.252 1 89.94 93 SER B N 1
ATOM 3240 C CA . SER B 1 93 ? -1.478 -38.25 -2.303 1 89.94 93 SER B CA 1
ATOM 3241 C C . SER B 1 93 ? -2.205 -36.938 -2.092 1 89.94 93 SER B C 1
ATOM 3243 O O . SER B 1 93 ? -1.917 -35.938 -2.77 1 89.94 93 SER B O 1
ATOM 3245 N N . ASP B 1 94 ? -3.178 -37.031 -1.222 1 92.19 94 ASP B N 1
ATOM 3246 C CA . ASP B 1 94 ? -3.879 -35.781 -0.869 1 92.19 94 ASP B CA 1
ATOM 3247 C C . ASP B 1 94 ? -2.91 -34.75 -0.316 1 92.19 94 ASP B C 1
ATOM 3249 O O . ASP B 1 94 ? -2.068 -35.062 0.528 1 92.19 94 ASP B O 1
ATOM 3253 N N . ALA B 1 95 ? -2.961 -33.625 -0.915 1 96.19 95 ALA B N 1
ATOM 3254 C CA . ALA B 1 95 ? -2.17 -32.469 -0.454 1 96.19 95 ALA B CA 1
ATOM 3255 C C . ALA B 1 95 ? -2.996 -31.203 -0.47 1 96.19 95 ALA B C 1
ATOM 3257 O O . ALA B 1 95 ? -3.379 -30.719 -1.537 1 96.19 95 ALA B O 1
ATOM 3258 N N . ILE B 1 96 ? -3.256 -30.688 0.732 1 97.19 96 ILE B N 1
ATOM 3259 C CA . ILE B 1 96 ? -4.016 -29.453 0.855 1 97.19 96 ILE B CA 1
ATOM 3260 C C . ILE B 1 96 ? -3.059 -28.266 0.901 1 97.19 96 ILE B C 1
ATOM 3262 O O . ILE B 1 96 ? -2.234 -28.156 1.812 1 97.19 96 ILE B O 1
ATOM 3266 N N . ILE B 1 97 ? -3.289 -27.328 -0.08 1 97.38 97 ILE B N 1
ATOM 3267 C CA . ILE B 1 97 ? -2.312 -26.25 -0.214 1 97.38 97 ILE B CA 1
ATOM 3268 C C . ILE B 1 97 ? -3.035 -24.922 -0.369 1 97.38 97 ILE B C 1
ATOM 3270 O O . ILE B 1 97 ? -3.15 -24.391 -1.479 1 97.38 97 ILE B O 1
ATOM 3274 N N . PRO B 1 98 ? -3.471 -24.312 0.791 1 97.56 98 PRO B N 1
ATOM 3275 C CA . PRO B 1 98 ? -3.875 -22.922 0.647 1 97.56 98 PRO B CA 1
ATOM 3276 C C . PRO B 1 98 ? -2.779 -22.047 0.037 1 97.56 98 PRO B C 1
ATOM 3278 O O . PRO B 1 98 ? -1.602 -22.203 0.372 1 97.56 98 PRO B O 1
ATOM 3281 N N . ASN B 1 99 ? -3.152 -21.25 -0.954 1 97.06 99 ASN B N 1
ATOM 3282 C CA . ASN B 1 99 ? -2.182 -20.391 -1.618 1 97.06 99 ASN B CA 1
ATOM 3283 C C . ASN B 1 99 ? -2.818 -19.078 -2.078 1 97.06 99 ASN B C 1
ATOM 3285 O O . ASN B 1 99 ? -4.043 -18.969 -2.146 1 97.06 99 ASN B O 1
ATOM 3289 N N . PHE B 1 100 ? -2.012 -18.094 -2.203 1 97.06 100 PHE B N 1
ATOM 3290 C CA . PHE B 1 100 ? -2.512 -16.812 -2.688 1 97.06 100 PHE B CA 1
ATOM 3291 C C . PHE B 1 100 ? -1.53 -16.203 -3.674 1 97.06 100 PHE B C 1
ATOM 3293 O O . PHE B 1 100 ? -0.321 -16.422 -3.578 1 97.06 100 PHE B O 1
ATOM 3300 N N . LEU B 1 101 ? -2.092 -15.508 -4.641 1 96.88 101 LEU B N 1
ATOM 3301 C CA . LEU B 1 101 ? -1.361 -14.812 -5.699 1 96.88 101 LEU B CA 1
ATOM 3302 C C . LEU B 1 101 ? -1.696 -13.32 -5.699 1 96.88 101 LEU B C 1
ATOM 3304 O O . LEU B 1 101 ? -2.836 -12.938 -5.434 1 96.88 101 LEU B O 1
ATOM 3308 N N . PHE B 1 102 ? -0.733 -12.555 -6.023 1 96.69 102 PHE B N 1
ATOM 3309 C CA . PHE B 1 102 ? -0.983 -11.133 -6.184 1 96.69 102 PHE B CA 1
ATOM 3310 C C . PHE B 1 102 ? 0.063 -10.5 -7.094 1 96.69 102 PHE B C 1
ATOM 3312 O O . PHE B 1 102 ? 1.187 -10.992 -7.195 1 96.69 102 PHE B O 1
ATOM 3319 N N . GLN B 1 103 ? -0.35 -9.438 -7.73 1 96.06 103 GLN B N 1
ATOM 3320 C CA . GLN B 1 103 ? 0.601 -8.656 -8.523 1 96.06 103 GLN B CA 1
ATOM 3321 C C . GLN B 1 103 ? 1.621 -7.965 -7.621 1 96.06 103 GLN B C 1
ATOM 3323 O O . GLN B 1 103 ? 1.278 -7.477 -6.543 1 96.06 103 GLN B O 1
ATOM 3328 N N . PRO B 1 104 ? 2.848 -7.867 -8.125 1 96.75 104 PRO B N 1
ATOM 3329 C CA . PRO B 1 104 ? 3.83 -7.121 -7.332 1 96.75 104 PRO B CA 1
ATOM 3330 C C . PRO B 1 104 ? 3.35 -5.723 -6.957 1 96.75 104 PRO B C 1
ATOM 3332 O O . PRO B 1 104 ? 3.674 -5.223 -5.879 1 96.75 104 PRO B O 1
ATOM 3335 N N . SER B 1 105 ? 2.529 -5.113 -7.773 1 95.5 105 SER B N 1
ATOM 3336 C CA . SER B 1 105 ? 2.031 -3.762 -7.543 1 95.5 105 SER B CA 1
ATOM 3337 C C . SER B 1 105 ? 1.049 -3.725 -6.375 1 95.5 105 SER B C 1
ATOM 3339 O O . SER B 1 105 ? 0.698 -2.65 -5.887 1 95.5 105 SER B O 1
ATOM 3341 N N . PHE B 1 106 ? 0.553 -4.875 -5.953 1 97 106 PHE B N 1
ATOM 3342 C CA . PHE B 1 106 ? -0.301 -4.957 -4.773 1 97 106 PHE B CA 1
ATOM 3343 C C . PHE B 1 106 ? 0.479 -4.598 -3.516 1 97 106 PHE B C 1
ATOM 3345 O O . PHE B 1 106 ? -0.099 -4.125 -2.535 1 97 106 PHE B O 1
ATOM 3352 N N . ILE B 1 107 ? 1.815 -4.852 -3.531 1 97.69 107 ILE B N 1
ATOM 3353 C CA . ILE B 1 107 ? 2.67 -4.473 -2.41 1 97.69 107 ILE B CA 1
ATOM 3354 C C . ILE B 1 107 ? 2.803 -2.953 -2.352 1 97.69 107 ILE B C 1
ATOM 3356 O O . ILE B 1 107 ? 2.666 -2.354 -1.283 1 97.69 107 ILE B O 1
ATOM 3360 N N . ALA B 1 108 ? 3.086 -2.404 -3.438 1 96.88 108 ALA B N 1
ATOM 3361 C CA . ALA B 1 108 ? 3.18 -0.96 -3.631 1 96.88 108 ALA B CA 1
ATOM 3362 C C . ALA B 1 108 ? 3.012 -0.591 -5.102 1 96.88 108 ALA B C 1
ATOM 3364 O O . ALA B 1 108 ? 3.385 -1.362 -5.988 1 96.88 108 ALA B O 1
ATOM 3365 N N . PRO B 1 109 ? 2.537 0.605 -5.355 1 94.44 109 PRO B N 1
ATOM 3366 C CA . PRO B 1 109 ? 2.324 1.013 -6.746 1 94.44 109 PRO B CA 1
ATOM 3367 C C . PRO B 1 109 ? 3.611 1.007 -7.566 1 94.44 109 PRO B C 1
ATOM 3369 O O . PRO B 1 109 ? 4.672 1.387 -7.062 1 94.44 109 PRO B O 1
ATOM 3372 N N . GLN B 1 110 ? 3.512 0.642 -8.812 1 93.62 110 GLN B N 1
ATOM 3373 C CA . GLN B 1 110 ? 4.656 0.423 -9.688 1 93.62 110 GLN B CA 1
ATOM 3374 C C . GLN B 1 110 ? 5.492 1.692 -9.828 1 93.62 110 GLN B C 1
ATOM 3376 O O . GLN B 1 110 ? 6.719 1.625 -9.945 1 93.62 110 GLN B O 1
ATOM 3381 N N . ASP B 1 111 ? 4.906 2.824 -9.805 1 93.44 111 ASP B N 1
ATOM 3382 C CA . ASP B 1 111 ? 5.617 4.082 -10.016 1 93.44 111 ASP B CA 1
ATOM 3383 C C . ASP B 1 111 ? 6.086 4.676 -8.688 1 93.44 111 ASP B C 1
ATOM 3385 O O . ASP B 1 111 ? 6.648 5.773 -8.656 1 93.44 111 ASP B O 1
ATOM 3389 N N . SER B 1 112 ? 5.934 3.998 -7.656 1 95.94 112 SER B N 1
ATOM 3390 C CA . SER B 1 112 ? 6.301 4.508 -6.34 1 95.94 112 SER B CA 1
ATOM 3391 C C . SER B 1 112 ? 7.77 4.238 -6.035 1 95.94 112 SER B C 1
ATOM 3393 O O . SER B 1 112 ? 8.375 3.34 -6.621 1 95.94 112 SER B O 1
ATOM 3395 N N . LEU B 1 113 ? 8.32 5.008 -5.137 1 96 113 LEU B N 1
ATOM 3396 C CA . LEU B 1 113 ? 9.672 4.805 -4.633 1 96 113 LEU B CA 1
ATOM 3397 C C . LEU B 1 113 ? 9.812 3.428 -3.994 1 96 113 LEU B C 1
ATOM 3399 O O . LEU B 1 113 ? 10.828 2.752 -4.18 1 96 113 LEU B O 1
ATOM 3403 N N . ILE B 1 114 ? 8.836 3.029 -3.316 1 97.25 114 ILE B N 1
ATOM 3404 C CA . ILE B 1 114 ? 8.852 1.753 -2.607 1 97.25 114 ILE B CA 1
ATOM 3405 C C . ILE B 1 114 ? 8.984 0.608 -3.609 1 97.25 114 ILE B C 1
ATOM 3407 O O . ILE B 1 114 ? 9.781 -0.313 -3.404 1 97.25 114 ILE B O 1
ATOM 3411 N N . TYR B 1 115 ? 8.242 0.651 -4.695 1 97 115 TYR B N 1
ATOM 3412 C CA . TYR B 1 115 ? 8.312 -0.39 -5.715 1 97 115 TYR B CA 1
ATOM 3413 C C . TYR B 1 115 ? 9.711 -0.461 -6.324 1 97 115 TYR B C 1
ATOM 3415 O O . TYR B 1 115 ? 10.305 -1.538 -6.406 1 97 115 TYR B O 1
ATOM 3423 N N . LYS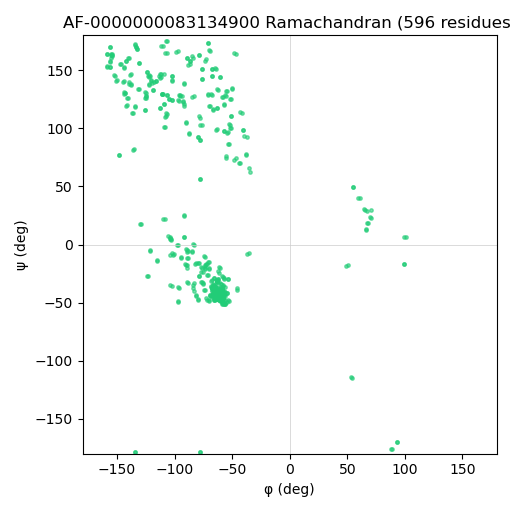 B 1 116 ? 10.242 0.674 -6.691 1 94.94 116 LYS B N 1
ATOM 3424 C CA . LYS B 1 116 ? 11.531 0.758 -7.375 1 94.94 116 LYS B CA 1
ATOM 3425 C C . LYS B 1 116 ? 12.664 0.293 -6.465 1 94.94 116 LYS B C 1
ATOM 3427 O O . LYS B 1 116 ? 13.578 -0.399 -6.914 1 94.94 116 LYS B O 1
ATOM 3432 N N . LYS B 1 117 ? 12.5 0.594 -5.25 1 94.62 117 LYS B N 1
ATOM 3433 C CA . LYS B 1 117 ? 13.609 0.37 -4.324 1 94.62 117 LYS B CA 1
ATOM 3434 C C . LYS B 1 117 ? 13.555 -1.037 -3.734 1 94.62 117 LYS B C 1
ATOM 3436 O O . LYS B 1 117 ? 14.594 -1.645 -3.471 1 94.62 117 LYS B O 1
ATOM 3441 N N . TYR B 1 118 ? 12.312 -1.567 -3.562 1 96.38 118 TYR B N 1
ATOM 3442 C CA . TYR B 1 118 ? 12.242 -2.75 -2.713 1 96.38 118 TYR B CA 1
ATOM 3443 C C . TYR B 1 118 ? 11.594 -3.916 -3.447 1 96.38 118 TYR B C 1
ATOM 3445 O O . TYR B 1 118 ? 11.797 -5.078 -3.082 1 96.38 118 TYR B O 1
ATOM 3453 N N . ILE B 1 119 ? 10.734 -3.689 -4.406 1 96.75 119 ILE B N 1
ATOM 3454 C CA . ILE B 1 119 ? 9.969 -4.758 -5.043 1 96.75 119 ILE B CA 1
ATOM 3455 C C . ILE B 1 119 ? 10.656 -5.18 -6.34 1 96.75 119 ILE B C 1
ATOM 3457 O O . ILE B 1 119 ? 10.953 -6.359 -6.531 1 96.75 119 ILE B O 1
ATOM 3461 N N . ASN B 1 120 ? 10.992 -4.234 -7.148 1 94.19 120 ASN B N 1
ATOM 3462 C CA . ASN B 1 120 ? 11.578 -4.496 -8.461 1 94.19 120 ASN B CA 1
ATOM 3463 C C . ASN B 1 120 ? 12.883 -5.281 -8.352 1 94.19 120 ASN B C 1
ATOM 3465 O O . ASN B 1 120 ? 13.109 -6.223 -9.117 1 94.19 120 ASN B O 1
ATOM 3469 N N . PRO B 1 121 ? 13.742 -4.953 -7.402 1 93.06 121 PRO B N 1
ATOM 3470 C CA . PRO B 1 121 ? 15 -5.695 -7.309 1 93.06 121 PRO B CA 1
ATOM 3471 C C . PRO B 1 121 ? 14.797 -7.18 -7.016 1 93.06 121 PRO B C 1
ATOM 3473 O O . PRO B 1 121 ? 15.609 -8.016 -7.422 1 93.06 121 PRO B O 1
ATOM 3476 N N . VAL B 1 122 ? 13.75 -7.496 -6.336 1 94.62 122 VAL B N 1
ATOM 3477 C CA . VAL B 1 122 ? 13.484 -8.891 -5.984 1 94.62 122 VAL B CA 1
ATOM 3478 C C . VAL B 1 122 ? 12.883 -9.617 -7.184 1 94.62 122 VAL B C 1
ATOM 3480 O O . VAL B 1 122 ? 13.352 -10.695 -7.562 1 94.62 122 VAL B O 1
ATOM 3483 N N . ILE B 1 123 ? 11.875 -9.008 -7.82 1 93.38 123 ILE B N 1
ATOM 3484 C CA . ILE B 1 123 ? 11.141 -9.711 -8.867 1 93.38 123 ILE B CA 1
ATOM 3485 C C . ILE B 1 123 ? 12 -9.805 -10.125 1 93.38 123 ILE B C 1
ATOM 3487 O O . ILE B 1 123 ? 11.758 -10.656 -10.984 1 93.38 123 ILE B O 1
ATOM 3491 N N . SER B 1 124 ? 13 -8.93 -10.242 1 89.81 124 SER B N 1
ATOM 3492 C CA . SER B 1 124 ? 13.898 -8.945 -11.398 1 89.81 124 SER B CA 1
ATOM 3493 C C . SER B 1 124 ? 15.188 -9.703 -11.094 1 89.81 124 SER B C 1
ATOM 3495 O O . SER B 1 124 ? 16.094 -9.75 -11.93 1 89.81 124 SER B O 1
ATOM 3497 N N . SER B 1 125 ? 15.273 -10.18 -9.914 1 90.81 125 SER B N 1
ATOM 3498 C CA . SER B 1 125 ? 16.484 -10.898 -9.523 1 90.81 125 SER B CA 1
ATOM 3499 C C . SER B 1 125 ? 16.484 -12.32 -10.086 1 90.81 125 SER B C 1
ATOM 3501 O O . SER B 1 125 ? 15.547 -12.711 -10.789 1 90.81 125 SER B O 1
ATOM 3503 N N . SER B 1 126 ? 17.562 -13.102 -9.75 1 88.5 126 SER B N 1
ATOM 3504 C CA . SER B 1 126 ? 17.672 -14.492 -10.18 1 88.5 126 SER B CA 1
ATOM 3505 C C . SER B 1 126 ? 16.922 -15.422 -9.234 1 88.5 126 SER B C 1
ATOM 3507 O O . SER B 1 126 ? 16.875 -16.641 -9.453 1 88.5 126 SER B O 1
ATOM 3509 N N . LEU B 1 127 ? 16.312 -14.82 -8.234 1 92 127 LEU B N 1
ATOM 3510 C CA . LEU B 1 127 ? 15.562 -15.641 -7.293 1 92 127 LEU B CA 1
ATOM 3511 C C . LEU B 1 127 ? 14.305 -16.203 -7.945 1 92 127 LEU B C 1
ATOM 3513 O O . LEU B 1 127 ? 13.406 -15.445 -8.328 1 92 127 LEU B O 1
ATOM 3517 N N . GLU B 1 128 ? 14.234 -17.484 -7.996 1 92.75 128 GLU B N 1
ATOM 3518 C CA . GLU B 1 128 ? 13.07 -18.109 -8.617 1 92.75 128 GLU B CA 1
ATOM 3519 C C . GLU B 1 128 ? 12.023 -18.516 -7.578 1 92.75 128 GLU B C 1
ATOM 3521 O O . GLU B 1 128 ? 10.82 -18.422 -7.828 1 92.75 128 GLU B O 1
ATOM 3526 N N . TYR B 1 129 ? 12.523 -18.953 -6.453 1 96.5 129 TYR B N 1
ATOM 3527 C CA . TYR B 1 129 ? 11.641 -19.391 -5.371 1 96.5 129 TYR B CA 1
ATOM 3528 C C . TYR B 1 129 ? 12.344 -19.266 -4.023 1 96.5 129 TYR B C 1
ATOM 3530 O O . TYR B 1 129 ? 13.555 -19.047 -3.961 1 96.5 129 TYR B O 1
ATOM 3538 N N . LEU B 1 130 ? 11.594 -19.312 -3 1 97.94 130 LEU B N 1
ATOM 3539 C CA . LEU B 1 130 ? 12.102 -19.312 -1.631 1 97.94 130 LEU B CA 1
ATOM 3540 C C . LEU B 1 130 ? 11.273 -20.25 -0.753 1 97.94 130 LEU B C 1
ATOM 3542 O O . LEU B 1 130 ? 10.055 -20.125 -0.682 1 97.94 130 LEU B O 1
ATOM 3546 N N . VAL B 1 131 ? 11.961 -21.172 -0.09 1 98.44 131 VAL B N 1
ATOM 3547 C CA . VAL B 1 131 ? 11.289 -22.109 0.81 1 98.44 131 VAL B CA 1
ATOM 3548 C C . VAL B 1 131 ? 11.273 -21.531 2.227 1 98.44 131 VAL B C 1
ATOM 3550 O O . VAL B 1 131 ? 12.258 -20.938 2.676 1 98.44 131 VAL B O 1
ATOM 3553 N N . PHE B 1 132 ? 10.156 -21.688 2.889 1 98.69 132 PHE B N 1
ATOM 3554 C CA . PHE B 1 132 ? 10.023 -21.328 4.297 1 98.69 132 PHE B CA 1
ATOM 3555 C C . PHE B 1 132 ? 9.914 -22.578 5.164 1 98.69 132 PHE B C 1
ATOM 3557 O O . PHE B 1 132 ? 8.961 -23.359 5.027 1 98.69 132 PHE B O 1
ATOM 3564 N N . GLN B 1 133 ? 10.812 -22.688 6.039 1 98.31 133 GLN B N 1
ATOM 3565 C CA . GLN B 1 133 ? 10.844 -23.828 6.953 1 98.31 133 GLN B CA 1
ATOM 3566 C C . GLN B 1 133 ? 10.562 -23.391 8.391 1 98.31 133 GLN B C 1
ATOM 3568 O O . GLN B 1 133 ? 11.008 -22.328 8.82 1 98.31 133 GLN B O 1
ATOM 3573 N N . PRO B 1 134 ? 9.859 -24.188 9.156 1 98 134 PRO B N 1
ATOM 3574 C CA . PRO B 1 134 ? 9.461 -23.781 10.5 1 98 134 PRO B CA 1
ATOM 3575 C C . PRO B 1 134 ? 10.633 -23.75 11.484 1 98 134 PRO B C 1
ATOM 3577 O O . PRO B 1 134 ? 10.539 -23.141 12.547 1 98 134 PRO B O 1
ATOM 3580 N N . ASP B 1 135 ? 11.734 -24.391 11.148 1 97.5 135 ASP B N 1
ATOM 3581 C CA . ASP B 1 135 ? 12.852 -24.5 12.078 1 97.5 135 ASP B CA 1
ATOM 3582 C C . ASP B 1 135 ? 13.805 -23.312 11.945 1 97.5 135 ASP B C 1
ATOM 3584 O O . ASP B 1 135 ? 14.695 -23.141 12.773 1 97.5 135 ASP B O 1
ATOM 3588 N N . ILE B 1 136 ? 13.688 -22.531 10.961 1 97.88 136 ILE B N 1
ATOM 3589 C CA . ILE B 1 136 ? 14.477 -21.312 10.789 1 97.88 136 ILE B CA 1
ATOM 3590 C C . ILE B 1 136 ? 13.695 -20.109 11.289 1 97.88 136 ILE B C 1
ATOM 3592 O O . ILE B 1 136 ? 12.617 -19.797 10.773 1 97.88 136 ILE B O 1
ATOM 3596 N N . PRO B 1 137 ? 14.203 -19.359 12.18 1 98 137 PRO B N 1
ATOM 3597 C CA . PRO B 1 137 ? 13.422 -18.375 12.938 1 98 137 PRO B CA 1
ATOM 3598 C C . PRO B 1 137 ? 12.703 -17.375 12.039 1 98 137 PRO B C 1
ATOM 3600 O O . PRO B 1 137 ? 11.492 -17.188 12.172 1 98 137 PRO B O 1
ATOM 3603 N N . TRP B 1 138 ? 13.445 -16.781 11.141 1 97.94 138 TRP B N 1
ATOM 3604 C CA . TRP B 1 138 ? 12.789 -15.758 10.344 1 97.94 138 TRP B CA 1
ATOM 3605 C C . TRP B 1 138 ? 11.805 -16.375 9.359 1 97.94 138 TRP B C 1
ATOM 3607 O O . TRP B 1 138 ? 10.805 -15.758 8.992 1 97.94 138 TRP B O 1
ATOM 3617 N N . GLN B 1 139 ? 12 -17.594 8.961 1 98.62 139 GLN B N 1
ATOM 3618 C CA . GLN B 1 139 ? 11.094 -18.297 8.062 1 98.62 139 GLN B CA 1
ATOM 3619 C C . GLN B 1 139 ? 9.844 -18.781 8.812 1 98.62 139 GLN B C 1
ATOM 3621 O O . GLN B 1 139 ? 8.75 -18.812 8.242 1 98.62 139 GLN B O 1
ATOM 3626 N N . LYS B 1 140 ? 10.086 -19.094 10.062 1 98.69 140 LYS B N 1
ATOM 3627 C CA . LYS B 1 140 ? 8.938 -19.391 10.914 1 98.69 140 LYS B CA 1
ATOM 3628 C C . LYS B 1 140 ? 8 -18.188 11.031 1 98.69 140 LYS B C 1
ATOM 3630 O O . LYS B 1 140 ? 6.781 -18.344 10.969 1 98.69 140 LYS B O 1
ATOM 3635 N N . LYS B 1 141 ? 8.594 -17.031 11.211 1 98.69 141 LYS B N 1
ATOM 3636 C CA . LYS B 1 141 ? 7.812 -15.797 11.266 1 98.69 141 LYS B CA 1
ATOM 3637 C C . LYS B 1 141 ? 7.059 -15.57 9.961 1 98.69 141 LYS B C 1
ATOM 3639 O O . LYS B 1 141 ? 5.895 -15.164 9.977 1 98.69 141 LYS B O 1
ATOM 3644 N N . ALA B 1 142 ? 7.723 -15.812 8.844 1 98.75 142 ALA B N 1
ATOM 3645 C CA . ALA B 1 142 ? 7.074 -15.695 7.539 1 98.75 142 ALA B CA 1
ATOM 3646 C C . ALA B 1 142 ? 5.875 -16.641 7.434 1 98.75 142 ALA B C 1
ATOM 3648 O O . ALA B 1 142 ? 4.809 -16.25 6.961 1 98.75 142 ALA B O 1
ATOM 3649 N N . LEU B 1 143 ? 6.055 -17.828 7.941 1 98.88 143 LEU B N 1
ATOM 3650 C CA . LEU B 1 143 ? 4.977 -18.812 7.918 1 98.88 143 LEU B CA 1
ATOM 3651 C C . LEU B 1 143 ? 3.799 -18.359 8.766 1 98.88 143 LEU B C 1
ATOM 3653 O O . LEU B 1 143 ? 2.641 -18.578 8.398 1 98.88 143 LEU B O 1
ATOM 3657 N N . GLU B 1 144 ? 4.047 -17.734 9.844 1 98.56 144 GLU B N 1
ATOM 3658 C CA . GLU B 1 144 ? 2.984 -17.188 10.695 1 98.56 144 GLU B CA 1
ATOM 3659 C C . GLU B 1 144 ? 2.197 -16.109 9.969 1 98.56 144 GLU B C 1
ATOM 3661 O O . GLU B 1 144 ? 0.972 -16.031 10.086 1 98.56 144 GLU B O 1
ATOM 3666 N N . ILE B 1 145 ? 2.908 -15.234 9.281 1 98.44 145 ILE B N 1
ATOM 3667 C CA . ILE B 1 145 ? 2.25 -14.18 8.523 1 98.44 145 ILE B CA 1
ATOM 3668 C C . ILE B 1 145 ? 1.41 -14.797 7.406 1 98.44 145 ILE B C 1
ATOM 3670 O O . ILE B 1 145 ? 0.271 -14.383 7.18 1 98.44 145 ILE B O 1
ATOM 3674 N N . ILE B 1 146 ? 1.964 -15.812 6.723 1 98.75 146 ILE B N 1
ATOM 3675 C CA . ILE B 1 146 ? 1.244 -16.516 5.664 1 98.75 146 ILE B CA 1
ATOM 3676 C C . ILE B 1 146 ? -0.042 -17.109 6.227 1 98.75 146 ILE B C 1
ATOM 3678 O O . ILE B 1 146 ? -1.115 -16.953 5.637 1 98.75 146 ILE B O 1
ATOM 3682 N N . LYS B 1 147 ? 0.045 -17.734 7.344 1 97.88 147 LYS B N 1
ATOM 3683 C CA . LYS B 1 147 ? -1.123 -18.344 7.977 1 97.88 147 LYS B CA 1
ATOM 3684 C C . LYS B 1 147 ? -2.148 -17.281 8.367 1 97.88 147 LYS B C 1
ATOM 3686 O O . LYS B 1 147 ? -3.355 -17.531 8.312 1 97.88 147 LYS B O 1
ATOM 3691 N N . THR B 1 148 ? -1.667 -16.156 8.797 1 96.31 148 THR B N 1
ATOM 3692 C CA . THR B 1 148 ? -2.564 -15.055 9.117 1 96.31 148 THR B CA 1
ATOM 3693 C C . THR B 1 148 ? -3.338 -14.609 7.879 1 96.31 148 THR B C 1
ATOM 3695 O O . THR B 1 148 ? -4.551 -14.398 7.941 1 96.31 148 THR B O 1
ATOM 3698 N N . ILE B 1 149 ? -2.635 -14.438 6.754 1 97.62 149 ILE B N 1
ATOM 3699 C CA . ILE B 1 149 ? -3.256 -14.039 5.5 1 97.62 149 ILE B CA 1
ATOM 3700 C C . ILE B 1 149 ? -4.32 -15.055 5.098 1 97.62 149 ILE B C 1
ATOM 3702 O O . ILE B 1 149 ? -5.41 -14.688 4.66 1 97.62 149 ILE B O 1
ATOM 3706 N N . ILE B 1 150 ? -4.027 -16.328 5.34 1 97 150 ILE B N 1
ATOM 3707 C CA . ILE B 1 150 ? -4.957 -17.406 5.016 1 97 150 ILE B CA 1
ATOM 3708 C C . ILE B 1 150 ? -6.168 -17.344 5.941 1 97 150 ILE B C 1
ATOM 3710 O O . ILE B 1 150 ? -7.309 -17.406 5.484 1 97 150 ILE B O 1
ATOM 3714 N N . ALA B 1 151 ? -5.965 -17.141 7.152 1 95.31 151 ALA B N 1
ATOM 3715 C CA . ALA B 1 151 ? -7.02 -17.172 8.164 1 95.31 151 ALA B CA 1
ATOM 3716 C C . ALA B 1 151 ? -8.008 -16.031 7.957 1 95.31 151 ALA B C 1
ATOM 3718 O O . ALA B 1 151 ? -9.211 -16.203 8.148 1 95.31 151 ALA B O 1
ATOM 3719 N N . VAL B 1 152 ? -7.543 -14.883 7.566 1 95.12 152 VAL B N 1
ATOM 3720 C CA . VAL B 1 152 ? -8.391 -13.703 7.48 1 95.12 152 VAL B CA 1
ATOM 3721 C C . VAL B 1 152 ? -9.32 -13.82 6.27 1 95.12 152 VAL B C 1
ATOM 3723 O O . VAL B 1 152 ? -10.289 -13.07 6.148 1 95.12 152 VAL B O 1
ATOM 3726 N N . GLN B 1 153 ? -8.93 -14.742 5.348 1 93.44 153 GLN B N 1
ATOM 3727 C CA . GLN B 1 153 ? -9.781 -14.906 4.176 1 93.44 153 GLN B CA 1
ATOM 3728 C C . GLN B 1 153 ? -11.18 -15.383 4.57 1 93.44 153 GLN B C 1
ATOM 3730 O O . GLN B 1 153 ? -12.148 -15.141 3.846 1 93.44 153 GLN B O 1
ATOM 3735 N N . GLU B 1 154 ? -11.273 -15.984 5.703 1 86.5 154 GLU B N 1
ATOM 3736 C CA . GLU B 1 154 ? -12.539 -16.547 6.164 1 86.5 154 GLU B CA 1
ATOM 3737 C C . GLU B 1 154 ? -13.281 -15.562 7.066 1 86.5 154 GLU B C 1
ATOM 3739 O O . GLU B 1 154 ? -14.406 -15.836 7.496 1 86.5 154 GLU B O 1
ATOM 3744 N N . THR B 1 155 ? -12.578 -14.547 7.418 1 77.81 155 THR B N 1
ATOM 3745 C CA . THR B 1 155 ? -13.219 -13.609 8.328 1 77.81 155 THR B CA 1
ATOM 3746 C C . THR B 1 155 ? -13.555 -12.305 7.621 1 77.81 155 THR B C 1
ATOM 3748 O O . THR B 1 155 ? -12.969 -11.992 6.578 1 77.81 155 THR B O 1
ATOM 3751 N N . GLU B 1 156 ? -14.609 -11.625 7.945 1 66.75 156 GLU B N 1
ATOM 3752 C CA . GLU B 1 156 ? -15.227 -10.516 7.219 1 66.75 156 GLU B CA 1
ATOM 3753 C C . GLU B 1 156 ? -14.539 -9.195 7.547 1 66.75 156 GLU B C 1
ATOM 3755 O O . GLU B 1 156 ? -14.25 -8.398 6.652 1 66.75 156 GLU B O 1
ATOM 3760 N N . PHE B 1 157 ? -14.102 -8.898 8.711 1 82.12 157 PHE B N 1
ATOM 3761 C CA . PHE B 1 157 ? -13.953 -7.473 8.969 1 82.12 157 PHE B CA 1
ATOM 3762 C C . PHE B 1 157 ? -12.539 -7.008 8.617 1 82.12 157 PHE B C 1
ATOM 3764 O O . PHE B 1 157 ? -11.555 -7.582 9.086 1 82.12 157 PHE B O 1
ATOM 3771 N N . ASN B 1 158 ? -12.336 -6.105 7.742 1 91.19 158 ASN B N 1
ATOM 3772 C CA . ASN B 1 158 ? -11.141 -5.379 7.324 1 91.19 158 ASN B CA 1
ATOM 3773 C C . ASN B 1 158 ? -10.141 -6.301 6.637 1 91.19 158 ASN B C 1
ATOM 3775 O O . ASN B 1 158 ? -8.93 -6.133 6.793 1 91.19 158 ASN B O 1
ATOM 3779 N N . ARG B 1 159 ? -10.633 -7.379 5.98 1 95.19 159 ARG B N 1
ATOM 3780 C CA . ARG B 1 159 ? -9.805 -8.43 5.391 1 95.19 159 ARG B CA 1
ATOM 3781 C C . ARG B 1 159 ? -8.805 -7.84 4.402 1 95.19 159 ARG B C 1
ATOM 3783 O O . ARG B 1 159 ? -7.598 -8.07 4.527 1 95.19 159 ARG B O 1
ATOM 3790 N N . GLU B 1 160 ? -9.258 -7.008 3.451 1 96 160 GLU B N 1
ATOM 3791 C CA . GLU B 1 160 ? -8.43 -6.566 2.332 1 96 160 GLU B CA 1
ATOM 3792 C C . GLU B 1 160 ? -7.254 -5.727 2.814 1 96 160 GLU B C 1
ATOM 3794 O O . GLU B 1 160 ? -6.129 -5.895 2.34 1 96 160 GLU B O 1
ATOM 3799 N N . ILE B 1 161 ? -7.5 -4.828 3.766 1 96.94 161 ILE B N 1
ATOM 3800 C CA . ILE B 1 161 ? -6.418 -3.961 4.223 1 96.94 161 ILE B CA 1
ATOM 3801 C C . ILE B 1 161 ? -5.465 -4.754 5.117 1 96.94 161 ILE B C 1
ATOM 3803 O O . ILE B 1 161 ? -4.254 -4.512 5.113 1 96.94 161 ILE B O 1
ATOM 3807 N N . ILE B 1 162 ? -5.938 -5.715 5.879 1 97.06 162 ILE B N 1
ATOM 3808 C CA . ILE B 1 162 ? -5.082 -6.574 6.691 1 97.06 162 ILE B CA 1
ATOM 3809 C C . ILE B 1 162 ? -4.168 -7.395 5.785 1 97.06 162 ILE B C 1
ATOM 3811 O O . ILE B 1 162 ? -2.979 -7.551 6.07 1 97.06 162 ILE B O 1
ATOM 3815 N N . VAL B 1 163 ? -4.754 -7.934 4.688 1 97.62 163 VAL B N 1
ATOM 3816 C CA . VAL B 1 163 ? -3.951 -8.688 3.727 1 97.62 163 VAL B CA 1
ATOM 3817 C C . VAL B 1 163 ? -2.854 -7.789 3.156 1 97.62 163 VAL B C 1
ATOM 3819 O O . VAL B 1 163 ? -1.689 -8.195 3.088 1 97.62 163 VAL B O 1
ATOM 3822 N N . SER B 1 164 ? -3.176 -6.57 2.76 1 97.69 164 SER B N 1
ATOM 3823 C CA . SER B 1 164 ? -2.213 -5.625 2.201 1 97.69 164 SER B CA 1
ATOM 3824 C C . SER B 1 164 ? -1.068 -5.363 3.174 1 97.69 164 SER B C 1
ATOM 3826 O O . SER B 1 164 ? 0.103 -5.434 2.797 1 97.69 164 SER B O 1
ATOM 3828 N N . MET B 1 165 ? -1.415 -5.113 4.387 1 97.44 165 MET B N 1
ATOM 3829 C CA . MET B 1 165 ? -0.418 -4.867 5.426 1 97.44 165 MET B CA 1
ATOM 3830 C C . MET B 1 165 ? 0.456 -6.098 5.645 1 97.44 165 MET B C 1
ATOM 3832 O O . MET B 1 165 ? 1.678 -5.984 5.758 1 97.44 165 MET B O 1
ATOM 3836 N N . SER B 1 166 ? -0.137 -7.254 5.711 1 98 166 SER B N 1
ATOM 3837 C CA . SER B 1 166 ? 0.582 -8.5 5.98 1 98 166 SER B CA 1
ATOM 3838 C C . SER B 1 166 ? 1.533 -8.844 4.84 1 98 166 SER B C 1
ATOM 3840 O O . SER B 1 166 ? 2.619 -9.383 5.07 1 98 166 SER B O 1
ATOM 3842 N N . VAL B 1 167 ? 1.128 -8.578 3.629 1 98.44 167 VAL B N 1
ATOM 3843 C CA . VAL B 1 167 ? 1.989 -8.82 2.477 1 98.44 167 VAL B CA 1
ATOM 3844 C C . VAL B 1 167 ? 3.232 -7.938 2.568 1 98.44 167 VAL B C 1
ATOM 3846 O O . VAL B 1 167 ? 4.344 -8.391 2.287 1 98.44 167 VAL B O 1
ATOM 3849 N N . GLN B 1 168 ? 3.062 -6.676 2.955 1 98.31 168 GLN B N 1
ATOM 3850 C CA . GLN B 1 168 ? 4.223 -5.812 3.15 1 98.31 168 GLN B CA 1
ATOM 3851 C C . GLN B 1 168 ? 5.113 -6.332 4.277 1 98.31 168 GLN B C 1
ATOM 3853 O O . GLN B 1 168 ? 6.34 -6.266 4.188 1 98.31 168 GLN B O 1
ATOM 3858 N N . GLN B 1 169 ? 4.48 -6.801 5.309 1 97.62 169 GLN B N 1
ATOM 3859 C CA . GLN B 1 169 ? 5.238 -7.391 6.406 1 97.62 169 GLN B CA 1
ATOM 3860 C C . GLN B 1 169 ? 6.102 -8.555 5.918 1 97.62 169 GLN B C 1
ATOM 3862 O O . GLN B 1 169 ? 7.273 -8.656 6.277 1 97.62 169 GLN B O 1
ATOM 3867 N N . LEU B 1 170 ? 5.527 -9.422 5.078 1 98.06 170 LEU B N 1
ATOM 3868 C CA . LEU B 1 170 ? 6.258 -10.547 4.5 1 98.06 170 LEU B CA 1
ATOM 3869 C C . LEU B 1 170 ? 7.449 -10.055 3.682 1 98.06 170 LEU B C 1
ATOM 3871 O O . LEU B 1 170 ? 8.555 -10.594 3.799 1 98.06 170 LEU B O 1
ATOM 3875 N N . TRP B 1 171 ? 7.176 -9.031 2.902 1 98.31 171 TRP B N 1
ATOM 3876 C CA . TRP B 1 171 ? 8.219 -8.523 2.018 1 98.31 171 TRP B CA 1
ATOM 3877 C C . TRP B 1 171 ? 9.375 -7.926 2.82 1 98.31 171 TRP B C 1
ATOM 3879 O O . TRP B 1 171 ? 10.539 -8.125 2.477 1 98.31 171 TRP B O 1
ATOM 3889 N N . ILE B 1 172 ? 9.07 -7.238 3.881 1 97 172 ILE B N 1
ATOM 3890 C CA . ILE B 1 172 ? 10.086 -6.641 4.746 1 97 172 ILE B CA 1
ATOM 3891 C C . ILE B 1 172 ? 10.945 -7.738 5.363 1 97 172 ILE B C 1
ATOM 3893 O O . ILE B 1 172 ? 12.172 -7.621 5.414 1 97 172 ILE B O 1
ATOM 3897 N N . LEU B 1 173 ? 10.305 -8.797 5.805 1 97 173 LEU B N 1
ATOM 3898 C CA . LEU B 1 173 ? 11.031 -9.922 6.375 1 97 173 LEU B CA 1
ATOM 3899 C C . LEU B 1 173 ? 12.016 -10.508 5.359 1 97 173 LEU B C 1
ATOM 3901 O O . LEU B 1 173 ? 13.148 -10.836 5.707 1 97 173 LEU B O 1
ATOM 3905 N N . LEU B 1 174 ? 11.594 -10.633 4.117 1 96.88 174 LEU B N 1
ATOM 3906 C CA . LEU B 1 174 ? 12.461 -11.117 3.047 1 96.88 174 LEU B CA 1
ATOM 3907 C C . LEU B 1 174 ? 13.664 -10.195 2.871 1 96.88 174 LEU B C 1
ATOM 3909 O O . LEU B 1 174 ? 14.805 -10.664 2.834 1 96.88 174 LEU B O 1
ATOM 3913 N N . LEU B 1 175 ? 13.406 -8.906 2.811 1 96.06 175 LEU B N 1
ATOM 3914 C CA . LEU B 1 175 ? 14.453 -7.922 2.568 1 96.06 175 LEU B CA 1
ATOM 3915 C C . LEU B 1 175 ? 15.477 -7.926 3.701 1 96.06 175 LEU B C 1
ATOM 3917 O O . LEU B 1 175 ? 16.672 -7.688 3.471 1 96.06 175 LEU B O 1
ATOM 3921 N N . GLU B 1 176 ? 15.055 -8.211 4.883 1 95.25 176 GLU B N 1
ATOM 3922 C CA . GLU B 1 176 ? 15.922 -8.172 6.059 1 95.25 176 GLU B CA 1
ATOM 3923 C C . GLU B 1 176 ? 16.828 -9.406 6.113 1 95.25 176 GLU B C 1
ATOM 3925 O O . GLU B 1 176 ? 17.859 -9.398 6.801 1 95.25 176 GLU B O 1
ATOM 3930 N N . ASN B 1 177 ? 16.469 -10.461 5.406 1 96.44 177 ASN B N 1
ATOM 3931 C CA . ASN B 1 177 ? 17.156 -11.719 5.637 1 96.44 177 ASN B CA 1
ATOM 3932 C C . ASN B 1 177 ? 17.812 -12.242 4.363 1 96.44 177 ASN B C 1
ATOM 3934 O O . ASN B 1 177 ? 18.531 -13.242 4.395 1 96.44 177 ASN B O 1
ATOM 3938 N N . LEU B 1 178 ? 17.562 -11.523 3.248 1 93.56 178 LEU B N 1
ATOM 3939 C CA . LEU B 1 178 ? 18.109 -11.984 1.979 1 93.56 178 LEU B CA 1
ATOM 3940 C C . LEU B 1 178 ? 18.812 -10.844 1.246 1 93.56 178 LEU B C 1
ATOM 3942 O O . LEU B 1 178 ? 18.547 -9.672 1.512 1 93.56 178 LEU B O 1
ATOM 3946 N N . THR B 1 179 ? 19.703 -11.227 0.415 1 90.5 179 THR B N 1
ATOM 3947 C CA . THR B 1 179 ? 20.344 -10.312 -0.534 1 90.5 179 THR B CA 1
ATOM 3948 C C . THR B 1 179 ? 20 -10.719 -1.969 1 90.5 179 THR B C 1
ATOM 3950 O O . THR B 1 179 ? 19.922 -11.906 -2.283 1 90.5 179 THR B O 1
ATOM 3953 N N . PHE B 1 180 ? 19.797 -9.727 -2.709 1 86.62 180 PHE B N 1
ATOM 3954 C CA . PHE B 1 180 ? 19.391 -10 -4.082 1 86.62 180 PHE B CA 1
ATOM 3955 C C . PHE B 1 180 ? 20.406 -9.453 -5.07 1 86.62 180 PHE B C 1
ATOM 3957 O O . PHE B 1 180 ? 20.984 -8.383 -4.844 1 86.62 180 PHE B O 1
ATOM 3964 N N . ASP B 1 181 ? 20.734 -10.289 -5.988 1 79.06 181 ASP B N 1
ATOM 3965 C CA . ASP B 1 181 ? 21.672 -9.859 -7.016 1 79.06 181 ASP B CA 1
ATOM 3966 C C . ASP B 1 181 ? 21.047 -8.805 -7.926 1 79.06 181 ASP B C 1
ATOM 3968 O O . ASP B 1 181 ? 19.844 -8.844 -8.195 1 79.06 181 ASP B O 1
ATOM 3972 N N . GLN B 1 182 ? 21.781 -7.691 -8.102 1 67.81 182 GLN B N 1
ATOM 3973 C CA . GLN B 1 182 ? 21.312 -6.602 -8.945 1 67.81 182 GLN B CA 1
ATOM 3974 C C . GLN B 1 182 ? 21.406 -6.957 -10.422 1 67.81 182 GLN B C 1
ATOM 3976 O O . GLN B 1 182 ? 20.844 -6.273 -11.273 1 67.81 182 GLN B O 1
ATOM 3981 N N . PHE B 1 183 ? 22.109 -8.086 -10.688 1 63.19 183 PHE B N 1
ATOM 3982 C CA . PHE B 1 183 ? 22.328 -8.359 -12.102 1 63.19 183 PHE B CA 1
ATOM 3983 C C . PHE B 1 183 ? 21.453 -9.508 -12.578 1 63.19 183 PHE B C 1
ATOM 3985 O O . PHE B 1 183 ? 21.453 -10.586 -11.977 1 63.19 183 PHE B O 1
ATOM 3992 N N . GLU B 1 184 ? 20.594 -9.07 -13.391 1 66.12 184 GLU B N 1
ATOM 3993 C CA . GLU B 1 184 ? 19.766 -10.094 -14.047 1 66.12 184 GLU B CA 1
ATOM 3994 C C . GLU B 1 184 ? 20.625 -11.008 -14.914 1 66.12 184 GLU B C 1
ATOM 3996 O O . GLU B 1 184 ? 21.5 -10.547 -15.641 1 66.12 184 GLU B O 1
ATOM 4001 N N . ASN B 1 185 ? 20.641 -12.258 -14.555 1 74.88 185 ASN B N 1
ATOM 4002 C CA . ASN B 1 185 ? 21.219 -13.172 -15.523 1 74.88 185 ASN B CA 1
ATOM 4003 C C . ASN B 1 185 ? 20.516 -13.094 -16.875 1 74.88 185 ASN B C 1
ATOM 4005 O O . ASN B 1 185 ? 19.484 -13.742 -17.078 1 74.88 185 ASN B O 1
ATOM 4009 N N . MET B 1 186 ? 21.109 -12.344 -17.75 1 78.5 186 MET B N 1
ATOM 4010 C CA . MET B 1 186 ? 20.469 -12.055 -19.031 1 78.5 186 MET B CA 1
ATOM 4011 C C . MET B 1 186 ? 20.234 -13.344 -19.812 1 78.5 186 MET B C 1
ATOM 4013 O O . MET B 1 186 ? 19.203 -13.469 -20.5 1 78.5 186 MET B O 1
ATOM 4017 N N . GLY B 1 187 ? 21.156 -14.25 -19.734 1 82.25 187 GLY B N 1
ATOM 4018 C CA . GLY B 1 187 ? 21 -15.516 -20.422 1 82.25 187 GLY B CA 1
ATOM 4019 C C . GLY B 1 187 ? 19.797 -16.312 -19.938 1 82.25 187 GLY B C 1
ATOM 4020 O O . GLY B 1 187 ? 19.016 -16.812 -20.75 1 82.25 187 GLY B O 1
ATOM 4021 N N . ALA B 1 188 ? 19.719 -16.312 -18.734 1 82.25 188 ALA B N 1
ATOM 4022 C CA . ALA B 1 188 ? 18.594 -17.047 -18.156 1 82.25 188 ALA B CA 1
ATOM 4023 C C . ALA B 1 188 ? 17.266 -16.359 -18.484 1 82.25 188 ALA B C 1
ATOM 4025 O O . ALA B 1 188 ? 16.281 -17.047 -18.766 1 82.25 188 ALA B O 1
ATOM 4026 N N . VAL B 1 189 ? 17.297 -15.117 -18.484 1 83.69 189 VAL B N 1
ATOM 4027 C CA . VAL B 1 189 ? 16.078 -14.352 -18.797 1 83.69 189 VAL B CA 1
ATOM 4028 C C . VAL B 1 189 ? 15.672 -14.578 -20.234 1 83.69 189 VAL B C 1
ATOM 4030 O O . VAL B 1 189 ? 14.492 -14.789 -20.531 1 83.69 189 VAL B O 1
ATOM 4033 N N . ILE B 1 190 ? 16.641 -14.594 -21.062 1 88.06 190 ILE B N 1
ATOM 4034 C CA . ILE B 1 190 ? 16.391 -14.781 -22.484 1 88.06 190 ILE B CA 1
ATOM 4035 C C . ILE B 1 190 ? 15.82 -16.188 -22.719 1 88.06 190 ILE B C 1
ATOM 4037 O O . ILE B 1 190 ? 14.836 -16.344 -23.438 1 88.06 190 ILE B O 1
ATOM 4041 N N . SER B 1 191 ? 16.438 -17.141 -22.156 1 89.69 191 SER B N 1
ATOM 4042 C CA . SER B 1 191 ? 15.977 -18.516 -22.297 1 89.69 191 SER B CA 1
ATOM 4043 C C . SER B 1 191 ? 14.547 -18.688 -21.812 1 89.69 191 SER B C 1
ATOM 4045 O O . SER B 1 191 ? 13.727 -19.328 -22.469 1 89.69 191 SER B O 1
ATOM 4047 N N . ARG B 1 192 ? 14.281 -18.109 -20.734 1 88.5 192 ARG B N 1
ATOM 4048 C CA . ARG B 1 192 ? 12.938 -18.188 -20.156 1 88.5 192 ARG B CA 1
ATOM 4049 C C . ARG B 1 192 ? 11.914 -17.5 -21.047 1 88.5 192 ARG B C 1
ATOM 4051 O O . ARG B 1 192 ? 10.828 -18.031 -21.281 1 88.5 192 ARG B O 1
ATOM 4058 N N . THR B 1 193 ? 12.297 -16.391 -21.5 1 89.75 193 THR B N 1
ATOM 4059 C CA . THR B 1 193 ? 11.398 -15.641 -22.375 1 89.75 193 THR B CA 1
ATOM 4060 C C . THR B 1 193 ? 11.102 -16.406 -23.656 1 89.75 193 THR B C 1
ATOM 4062 O O . THR B 1 193 ? 9.961 -16.453 -24.109 1 89.75 193 THR B O 1
ATOM 4065 N N . ARG B 1 194 ? 12.086 -16.969 -24.156 1 94.06 194 ARG B N 1
ATOM 4066 C CA . ARG B 1 194 ? 11.93 -17.75 -25.375 1 94.06 194 ARG B CA 1
ATOM 4067 C C . ARG B 1 194 ? 11.016 -18.953 -25.156 1 94.06 194 ARG B C 1
ATOM 4069 O O . ARG B 1 194 ? 10.141 -19.234 -25.969 1 94.06 194 ARG B O 1
ATOM 4076 N N . LEU B 1 195 ? 11.281 -19.609 -24.109 1 93.75 195 LEU B N 1
ATOM 4077 C CA . LEU B 1 195 ? 10.445 -20.766 -23.781 1 93.75 195 LEU B CA 1
ATOM 4078 C C . LEU B 1 195 ? 8.984 -20.344 -23.594 1 93.75 195 LEU B C 1
ATOM 4080 O O . LEU B 1 195 ? 8.078 -21 -24.109 1 93.75 195 LEU B O 1
ATOM 4084 N N . GLN B 1 196 ? 8.797 -19.266 -22.922 1 91 196 GLN B N 1
ATOM 4085 C CA . GLN B 1 196 ? 7.449 -18.75 -22.688 1 91 196 GLN B CA 1
ATOM 4086 C C . GLN B 1 196 ? 6.762 -18.375 -23.984 1 91 196 GLN B C 1
ATOM 4088 O O . GLN B 1 196 ? 5.57 -18.641 -24.172 1 91 196 GLN B O 1
ATOM 4093 N N . LEU B 1 197 ? 7.48 -17.812 -24.875 1 93.5 197 LEU B N 1
ATOM 4094 C CA . LEU B 1 197 ? 6.938 -17.469 -26.188 1 93.5 197 LEU B CA 1
ATOM 4095 C C . LEU B 1 197 ? 6.48 -18.719 -26.938 1 93.5 197 LEU B C 1
ATOM 4097 O O . LEU B 1 197 ? 5.406 -18.719 -27.531 1 93.5 197 LEU B O 1
ATOM 4101 N N . MET B 1 198 ? 7.281 -19.672 -26.891 1 95.31 198 MET B N 1
ATOM 4102 C CA . MET B 1 198 ? 6.957 -20.922 -27.578 1 95.31 198 MET B CA 1
ATOM 4103 C C . MET B 1 198 ? 5.738 -21.578 -26.953 1 95.31 198 MET B C 1
ATOM 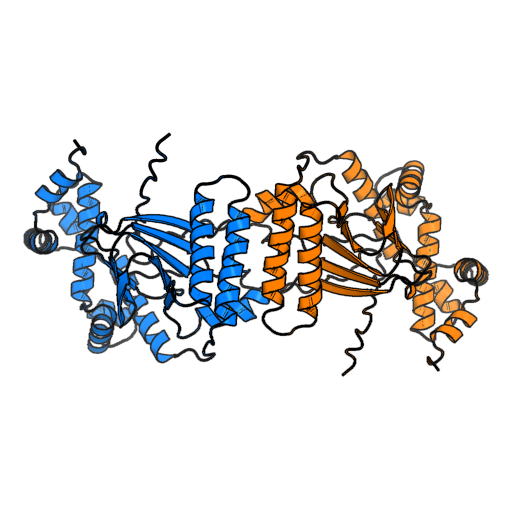4105 O O . MET B 1 198 ? 4.859 -22.078 -27.672 1 95.31 198 MET B O 1
ATOM 4109 N N . MET B 1 199 ? 5.738 -21.578 -25.703 1 93.88 199 MET B N 1
ATOM 4110 C CA . MET B 1 199 ? 4.59 -22.141 -25.016 1 93.88 199 MET B CA 1
ATOM 4111 C C . MET B 1 199 ? 3.311 -21.391 -25.359 1 93.88 199 MET B C 1
ATOM 4113 O O . MET B 1 199 ? 2.271 -22 -25.609 1 93.88 199 MET B O 1
ATOM 4117 N N . GLN B 1 200 ? 3.383 -20.094 -25.375 1 92.56 200 GLN B N 1
ATOM 4118 C CA . GLN B 1 200 ? 2.23 -19.281 -25.719 1 92.56 200 GLN B CA 1
ATOM 4119 C C . GLN B 1 200 ? 1.743 -19.578 -27.125 1 92.56 200 GLN B C 1
ATOM 4121 O O . GLN B 1 200 ? 0.537 -19.609 -27.375 1 92.56 200 GLN B O 1
ATOM 4126 N N . TYR B 1 201 ? 2.645 -19.734 -27.984 1 93.94 201 TYR B N 1
ATOM 4127 C CA . TYR B 1 201 ? 2.295 -20.078 -29.359 1 93.94 201 TYR B CA 1
ATOM 4128 C C . TYR B 1 201 ? 1.539 -21.406 -29.422 1 93.94 201 TYR B C 1
ATOM 4130 O O . TYR B 1 201 ? 0.527 -21.516 -30.109 1 93.94 201 TYR B O 1
ATOM 4138 N N . VAL B 1 202 ? 2.053 -22.359 -28.719 1 94.81 202 VAL B N 1
ATOM 4139 C CA . VAL B 1 202 ? 1.406 -23.672 -28.672 1 94.81 202 VAL B CA 1
ATOM 4140 C C . VAL B 1 202 ? -0.023 -23.516 -28.156 1 94.81 202 VAL B C 1
ATOM 4142 O O . VAL B 1 202 ? -0.959 -24.078 -28.734 1 94.81 202 VAL B O 1
ATOM 4145 N N . HIS B 1 203 ? -0.173 -22.75 -27.188 1 92.44 203 HIS B N 1
ATOM 4146 C CA . HIS B 1 203 ? -1.488 -22.578 -26.578 1 92.44 203 HIS B CA 1
ATOM 4147 C C . HIS B 1 203 ? -2.447 -21.875 -27.531 1 92.44 203 HIS B C 1
ATOM 4149 O O . HIS B 1 203 ? -3.635 -22.203 -27.578 1 92.44 203 HIS B O 1
ATOM 4155 N N . ALA B 1 204 ? -1.922 -20.984 -28.219 1 92.88 204 ALA B N 1
ATOM 4156 C CA . ALA B 1 204 ? -2.744 -20.188 -29.125 1 92.88 204 ALA B CA 1
ATOM 4157 C C . ALA B 1 204 ? -3.092 -20.969 -30.391 1 92.88 204 ALA B C 1
ATOM 4159 O O . ALA B 1 204 ? -4.125 -20.719 -31.016 1 92.88 204 ALA B O 1
ATOM 4160 N N . HIS B 1 205 ? -2.287 -21.953 -30.734 1 95.56 205 HIS B N 1
ATOM 4161 C CA . HIS B 1 205 ? -2.428 -22.578 -32.031 1 95.56 205 HIS B CA 1
ATOM 4162 C C . HIS B 1 205 ? -2.508 -24.094 -31.922 1 95.56 205 HIS B C 1
ATOM 4164 O O . HIS B 1 205 ? -2.256 -24.812 -32.906 1 95.56 205 HIS B O 1
ATOM 4170 N N . TYR B 1 206 ? -2.797 -24.562 -30.75 1 95.31 206 TYR B N 1
ATOM 4171 C CA . TYR B 1 206 ? -2.742 -25.984 -30.484 1 95.31 206 TYR B CA 1
ATOM 4172 C C . TYR B 1 206 ? -3.674 -26.75 -31.422 1 95.31 206 TYR B C 1
ATOM 4174 O O . TYR B 1 206 ? -3.465 -27.938 -31.688 1 95.31 206 TYR B O 1
ATOM 4182 N N . SER B 1 207 ? -4.742 -26.109 -31.891 1 96.12 207 SER B N 1
ATOM 4183 C CA . SER B 1 207 ? -5.754 -26.797 -32.688 1 96.12 207 SER B CA 1
ATOM 4184 C C . SER B 1 207 ? -5.344 -26.844 -34.156 1 96.12 207 SER B C 1
ATOM 4186 O O . SER B 1 207 ? -6.008 -27.484 -34.969 1 96.12 207 SER B O 1
ATOM 4188 N N . GLU B 1 208 ? -4.328 -26.219 -34.5 1 96.12 208 GLU B N 1
ATOM 4189 C CA . GLU B 1 208 ? -3.822 -26.156 -35.844 1 96.12 208 GLU B CA 1
ATOM 4190 C C . GLU B 1 208 ? -2.701 -27.172 -36.062 1 96.12 208 GLU B C 1
ATOM 4192 O O . GLU B 1 208 ? -2.275 -27.844 -35.125 1 96.12 208 GLU B O 1
ATOM 4197 N N . ASN B 1 209 ? -2.385 -27.359 -37.406 1 94.81 209 ASN B N 1
ATOM 4198 C CA . ASN B 1 209 ? -1.23 -28.188 -37.75 1 94.81 209 ASN B CA 1
ATOM 4199 C C . ASN B 1 209 ? 0.076 -27.406 -37.594 1 94.81 209 ASN B C 1
ATOM 4201 O O . ASN B 1 209 ? 0.537 -26.781 -38.562 1 94.81 209 ASN B O 1
ATOM 4205 N N . ILE B 1 210 ? 0.652 -27.516 -36.438 1 95.25 210 ILE B N 1
ATOM 4206 C CA . ILE B 1 210 ? 1.895 -26.781 -36.188 1 95.25 210 ILE B CA 1
ATOM 4207 C C . ILE B 1 210 ? 3.047 -27.766 -36.031 1 95.25 210 ILE B C 1
ATOM 4209 O O . ILE B 1 210 ? 2.857 -28.859 -35.5 1 95.25 210 ILE B O 1
ATOM 4213 N N . THR B 1 211 ? 4.23 -27.359 -36.469 1 95.38 211 THR B N 1
ATOM 4214 C CA . THR B 1 211 ? 5.422 -28.203 -36.438 1 95.38 211 THR B CA 1
ATOM 4215 C C . THR B 1 211 ? 6.434 -27.656 -35.438 1 95.38 211 THR B C 1
ATOM 4217 O O . THR B 1 211 ? 6.258 -26.562 -34.906 1 95.38 211 THR B O 1
ATOM 4220 N N . LEU B 1 212 ? 7.453 -28.484 -35.219 1 96.75 212 LEU B N 1
ATOM 4221 C CA . LEU B 1 212 ? 8.57 -28.031 -34.375 1 96.75 212 LEU B CA 1
ATOM 4222 C C . LEU B 1 212 ? 9.195 -26.766 -34.938 1 96.75 212 LEU B C 1
ATOM 4224 O O . LEU B 1 212 ? 9.609 -25.891 -34.188 1 96.75 212 LEU B O 1
ATOM 4228 N N . GLU B 1 213 ? 9.219 -26.688 -36.219 1 96.56 213 GLU B N 1
ATOM 4229 C CA . GLU B 1 213 ? 9.766 -25.516 -36.906 1 96.56 213 GLU B CA 1
ATOM 4230 C C . GLU B 1 213 ? 8.93 -24.266 -36.625 1 96.56 213 GLU B C 1
ATOM 4232 O O . GLU B 1 213 ? 9.477 -23.188 -36.375 1 96.56 213 GLU B O 1
ATOM 4237 N N . ASP B 1 214 ? 7.672 -24.438 -36.688 1 96.81 214 ASP B N 1
ATOM 4238 C CA . ASP B 1 214 ? 6.773 -23.328 -36.375 1 96.81 214 ASP B CA 1
ATOM 4239 C C . ASP B 1 214 ? 6.98 -22.828 -34.938 1 96.81 214 ASP B C 1
ATOM 4241 O O . ASP B 1 214 ? 7.043 -21.625 -34.719 1 96.81 214 ASP B O 1
ATOM 4245 N N . ILE B 1 215 ? 7.102 -23.75 -34.031 1 97.12 215 ILE B N 1
ATOM 4246 C CA . ILE B 1 215 ? 7.277 -23.422 -32.625 1 97.12 215 ILE B CA 1
ATOM 4247 C C . ILE B 1 215 ? 8.609 -22.719 -32.406 1 97.12 215 ILE B C 1
ATOM 4249 O O . ILE B 1 215 ? 8.672 -21.656 -31.781 1 97.12 215 ILE B O 1
ATOM 4253 N N . ALA B 1 216 ? 9.641 -23.188 -33.031 1 97.5 216 ALA B N 1
ATOM 4254 C CA . ALA B 1 216 ? 10.977 -22.625 -32.875 1 97.5 216 ALA B CA 1
ATOM 4255 C C . ALA B 1 216 ? 11.047 -21.219 -33.5 1 97.5 216 ALA B C 1
ATOM 4257 O O . ALA B 1 216 ? 11.727 -20.344 -32.969 1 97.5 216 ALA B O 1
ATOM 4258 N N . ARG B 1 217 ? 10.383 -21.016 -34.531 1 96.75 217 ARG B N 1
ATOM 4259 C CA . ARG B 1 217 ? 10.391 -19.75 -35.25 1 96.75 217 ARG B CA 1
ATOM 4260 C C . ARG B 1 217 ? 9.836 -18.625 -34.406 1 96.75 217 ARG B C 1
ATOM 4262 O O . ARG B 1 217 ? 10.297 -17.484 -34.5 1 96.75 217 ARG B O 1
ATOM 4269 N N . THR B 1 218 ? 8.961 -18.938 -33.594 1 94.44 218 THR B N 1
ATOM 4270 C CA . THR B 1 218 ? 8.336 -17.922 -32.75 1 94.44 218 THR B CA 1
ATOM 4271 C C . THR B 1 218 ? 9.359 -17.281 -31.812 1 94.44 218 THR B C 1
ATOM 4273 O O . THR B 1 218 ? 9.242 -16.109 -31.469 1 94.44 218 THR B O 1
ATOM 4276 N N . ALA B 1 219 ? 10.328 -18 -31.438 1 95.94 219 ALA B N 1
ATOM 4277 C CA . ALA B 1 219 ? 11.367 -17.531 -30.516 1 95.94 219 ALA B CA 1
ATOM 4278 C C . ALA B 1 219 ? 12.648 -17.203 -31.281 1 95.94 219 ALA B C 1
ATOM 4280 O O . ALA B 1 219 ? 13.672 -16.875 -30.672 1 95.94 219 ALA B O 1
ATOM 4281 N N . ASN B 1 220 ? 12.617 -17.297 -32.594 1 96.62 220 ASN B N 1
ATOM 4282 C CA . ASN B 1 220 ? 13.758 -17.016 -33.469 1 96.62 220 ASN B CA 1
ATOM 4283 C C . ASN B 1 220 ? 14.977 -17.859 -33.062 1 96.62 220 ASN B C 1
ATOM 4285 O O . ASN B 1 220 ? 16.062 -17.328 -32.875 1 96.62 220 ASN B O 1
ATOM 4289 N N . ILE B 1 221 ? 14.766 -19.109 -32.906 1 96.94 221 ILE B N 1
ATOM 4290 C CA . ILE B 1 221 ? 15.852 -20.031 -32.531 1 96.94 221 ILE B CA 1
ATOM 4291 C C . ILE B 1 221 ? 15.781 -21.281 -33.406 1 96.94 221 ILE B C 1
ATOM 4293 O O . ILE B 1 221 ? 14.82 -21.469 -34.156 1 96.94 221 ILE B O 1
ATOM 4297 N N . SER B 1 222 ? 16.828 -22.156 -33.312 1 97.06 222 SER B N 1
ATOM 4298 C CA . SER B 1 222 ? 16.844 -23.406 -34.062 1 97.06 222 SER B CA 1
ATOM 4299 C C . SER B 1 222 ? 15.969 -24.469 -33.406 1 97.06 222 SER B C 1
ATOM 4301 O O . SER B 1 222 ? 15.602 -24.344 -32.25 1 97.06 222 SER B O 1
ATOM 4303 N N . LYS B 1 223 ? 15.656 -25.469 -34.188 1 97.12 223 LYS B N 1
ATOM 4304 C CA . LYS B 1 223 ? 14.906 -26.594 -33.656 1 97.12 223 LYS B CA 1
ATOM 4305 C C . LYS B 1 223 ? 15.656 -27.266 -32.5 1 97.12 223 LYS B C 1
ATOM 4307 O O . LYS B 1 223 ? 15.047 -27.672 -31.516 1 97.12 223 LYS B O 1
ATOM 4312 N N . SER B 1 224 ? 16.938 -27.312 -32.75 1 97.25 224 SER B N 1
ATOM 4313 C CA . SER B 1 224 ? 17.766 -27.953 -31.719 1 97.25 224 SER B CA 1
ATOM 4314 C C . SER B 1 224 ? 17.719 -27.172 -30.406 1 97.25 224 SER B C 1
ATOM 4316 O O . SER B 1 224 ? 17.594 -27.766 -29.344 1 97.25 224 SER B O 1
ATOM 4318 N N . THR B 1 225 ? 17.797 -25.891 -30.562 1 96.62 225 THR B N 1
ATOM 4319 C CA . THR B 1 225 ? 17.734 -25.047 -29.375 1 96.62 225 THR B CA 1
ATOM 4320 C C . THR B 1 225 ? 16.375 -25.141 -28.703 1 96.62 225 THR B C 1
ATOM 4322 O O . THR B 1 225 ? 16.266 -25.172 -27.484 1 96.62 225 THR B O 1
ATOM 4325 N N . ALA B 1 226 ? 15.344 -25.172 -29.484 1 97.38 226 ALA B N 1
ATOM 4326 C CA . ALA B 1 226 ? 13.992 -25.328 -28.938 1 97.38 226 ALA B CA 1
ATOM 4327 C C . ALA B 1 226 ? 13.852 -26.641 -28.172 1 97.38 226 ALA B C 1
ATOM 4329 O O . ALA B 1 226 ? 13.32 -26.656 -27.062 1 97.38 226 ALA B O 1
ATOM 4330 N N . LEU B 1 227 ? 14.352 -27.703 -28.75 1 97.06 227 LEU B N 1
ATOM 4331 C CA . LEU B 1 227 ? 14.32 -29 -28.094 1 97.06 227 LEU B CA 1
ATOM 4332 C C . LEU B 1 227 ? 15.047 -28.969 -26.766 1 97.06 227 LEU B C 1
ATOM 4334 O O . LEU B 1 227 ? 14.555 -29.5 -25.766 1 97.06 227 LEU B O 1
ATOM 4338 N N . HIS B 1 228 ? 16.156 -28.297 -26.797 1 95.69 228 HIS B N 1
ATOM 4339 C CA . HIS B 1 228 ? 16.969 -28.203 -25.594 1 95.69 228 HIS B CA 1
ATOM 4340 C C . HIS B 1 228 ? 16.266 -27.406 -24.5 1 95.69 228 HIS B C 1
ATOM 4342 O O . HIS B 1 228 ? 16.281 -27.797 -23.328 1 95.69 228 HIS B O 1
ATOM 4348 N N . LEU B 1 229 ? 15.672 -26.344 -24.844 1 94.56 229 LEU B N 1
ATOM 4349 C CA . LEU B 1 229 ? 14.977 -25.484 -23.875 1 94.56 229 LEU B CA 1
ATOM 4350 C C . LEU B 1 229 ? 13.812 -26.234 -23.234 1 94.56 229 LEU B C 1
ATOM 4352 O O . LEU B 1 229 ? 13.648 -26.203 -22.016 1 94.56 229 LEU B O 1
ATOM 4356 N N . PHE B 1 230 ? 13.062 -26.891 -24.031 1 95.31 230 PHE B N 1
ATOM 4357 C CA . PHE B 1 230 ? 11.938 -27.656 -23.5 1 95.31 230 PHE B CA 1
ATOM 4358 C C . PHE B 1 230 ? 12.43 -28.797 -22.625 1 95.31 230 PHE B C 1
ATOM 4360 O O . PHE B 1 230 ? 11.914 -29.016 -21.516 1 95.31 230 PHE B O 1
ATOM 4367 N N . GLN B 1 231 ? 13.398 -29.484 -23.094 1 94.06 231 GLN B N 1
ATOM 4368 C CA . GLN B 1 231 ? 13.922 -30.625 -22.344 1 94.06 231 GLN B CA 1
ATOM 4369 C C . GLN B 1 231 ? 14.508 -30.188 -21 1 94.06 231 GLN B C 1
ATOM 4371 O O . GLN B 1 231 ? 14.273 -30.828 -19.984 1 94.06 231 GLN B O 1
ATOM 4376 N N . ASN B 1 232 ? 15.266 -29.172 -21.094 1 91 232 ASN B N 1
ATOM 4377 C CA . ASN B 1 232 ? 15.961 -28.719 -19.891 1 91 232 ASN B CA 1
ATOM 4378 C C . ASN B 1 232 ? 14.992 -28.156 -18.859 1 91 232 ASN B C 1
ATOM 4380 O O . ASN B 1 232 ? 15.227 -28.281 -17.656 1 91 232 ASN B O 1
ATOM 4384 N N . ASN B 1 233 ? 13.93 -27.594 -19.312 1 89.75 233 ASN B N 1
ATOM 4385 C CA . ASN B 1 233 ? 13.055 -26.875 -18.391 1 89.75 233 ASN B CA 1
ATOM 4386 C C . ASN B 1 233 ? 11.797 -27.672 -18.062 1 89.75 233 ASN B C 1
ATOM 4388 O O . ASN B 1 233 ? 11.328 -27.656 -16.922 1 89.75 233 ASN B O 1
ATOM 4392 N N . LEU B 1 234 ? 11.297 -28.422 -19.031 1 91.31 234 LEU B N 1
ATOM 4393 C CA . LEU B 1 234 ? 10 -29.078 -18.844 1 91.31 234 LEU B CA 1
ATOM 4394 C C . LEU B 1 234 ? 10.156 -30.594 -18.844 1 91.31 234 LEU B C 1
ATOM 4396 O O . LEU B 1 234 ? 9.211 -31.312 -18.531 1 91.31 234 LEU B O 1
ATOM 4400 N N . LYS B 1 235 ? 11.242 -31.047 -19.266 1 90.44 235 LYS B N 1
ATOM 4401 C CA . LYS B 1 235 ? 11.531 -32.469 -19.375 1 90.44 235 LYS B CA 1
ATOM 4402 C C . LYS B 1 235 ? 10.625 -33.125 -20.422 1 90.44 235 LYS B C 1
ATOM 4404 O O . LYS B 1 235 ? 10.219 -34.281 -20.25 1 90.44 235 LYS B O 1
ATOM 4409 N N . LEU B 1 236 ? 10.281 -32.281 -21.375 1 92.31 236 LEU B N 1
ATOM 4410 C CA . LEU B 1 236 ? 9.469 -32.719 -22.5 1 92.31 236 LEU B CA 1
ATOM 4411 C C . LEU B 1 236 ? 9.969 -32.094 -23.812 1 92.31 236 LEU B C 1
ATOM 4413 O O . LEU B 1 236 ? 10.656 -31.062 -23.781 1 92.31 236 LEU B O 1
ATOM 4417 N N . THR B 1 237 ? 9.609 -32.688 -24.922 1 95.25 237 THR B N 1
ATOM 4418 C CA . THR B 1 237 ? 9.836 -32.062 -26.219 1 95.25 237 THR B CA 1
ATOM 4419 C C . THR B 1 237 ? 8.695 -31.094 -26.547 1 95.25 237 THR B C 1
ATOM 4421 O O . THR B 1 237 ? 7.59 -31.234 -26.031 1 95.25 237 THR B O 1
ATOM 4424 N N . PRO B 1 238 ? 8.945 -30.188 -27.469 1 96.38 238 PRO B N 1
ATOM 4425 C CA . PRO B 1 238 ? 7.879 -29.266 -27.891 1 96.38 238 PRO B CA 1
ATOM 4426 C C . PRO B 1 238 ? 6.664 -30 -28.438 1 96.38 238 PRO B C 1
ATOM 4428 O O . PRO B 1 238 ? 5.523 -29.625 -28.156 1 96.38 238 PRO B O 1
ATOM 4431 N N . VAL B 1 239 ? 6.891 -31.047 -29.109 1 95.06 239 VAL B N 1
ATOM 4432 C CA . VAL B 1 239 ? 5.801 -31.797 -29.734 1 95.06 239 VAL B CA 1
ATOM 4433 C C . VAL B 1 239 ? 5 -32.531 -28.656 1 95.06 239 VAL B C 1
ATOM 4435 O O . VAL B 1 239 ? 3.768 -32.562 -28.703 1 95.06 239 VAL B O 1
ATOM 4438 N N . LYS B 1 240 ? 5.703 -33.156 -27.781 1 95 240 LYS B N 1
ATOM 4439 C CA . LYS B 1 240 ? 5.008 -33.812 -26.688 1 95 240 LYS B CA 1
ATOM 4440 C C . LYS B 1 240 ? 4.195 -32.812 -25.875 1 95 240 LYS B C 1
ATOM 4442 O O . LYS B 1 240 ? 3.08 -33.125 -25.438 1 95 240 LYS B O 1
ATOM 4447 N N . TYR B 1 241 ? 4.812 -31.672 -25.656 1 94.81 241 TYR B N 1
ATOM 4448 C CA . TYR B 1 241 ? 4.105 -30.609 -24.953 1 94.81 241 TYR B CA 1
ATOM 4449 C C . TYR B 1 241 ? 2.816 -30.234 -25.672 1 94.81 241 TYR B C 1
ATOM 4451 O O . TYR B 1 241 ? 1.764 -30.094 -25.047 1 94.81 241 TYR B O 1
ATOM 4459 N N . LEU B 1 242 ? 2.857 -30.125 -26.938 1 95.81 242 LEU B N 1
ATOM 4460 C CA . LEU B 1 242 ? 1.703 -29.812 -27.781 1 95.81 242 LEU B CA 1
ATOM 4461 C C . LEU B 1 242 ? 0.628 -30.891 -27.625 1 95.81 242 LEU B C 1
ATOM 4463 O O . LEU B 1 242 ? -0.542 -30.562 -27.406 1 95.81 242 LEU B O 1
ATOM 4467 N N . ILE B 1 243 ? 1.036 -32.062 -27.719 1 95.44 243 ILE B N 1
ATOM 4468 C CA . ILE B 1 243 ? 0.103 -33.188 -27.672 1 95.44 243 ILE B CA 1
ATOM 4469 C C . ILE B 1 243 ? -0.582 -33.219 -26.297 1 95.44 243 ILE B C 1
ATOM 4471 O O . ILE B 1 243 ? -1.801 -33.375 -26.219 1 95.44 243 ILE B O 1
ATOM 4475 N N . ASN B 1 244 ? 0.228 -33.094 -25.297 1 93.94 244 ASN B N 1
ATOM 4476 C CA . ASN B 1 244 ? -0.327 -33.062 -23.953 1 93.94 244 ASN B CA 1
ATOM 4477 C C . ASN B 1 244 ? -1.36 -31.953 -23.781 1 93.94 244 ASN B C 1
ATOM 4479 O O . ASN B 1 244 ? -2.398 -32.156 -23.156 1 93.94 244 ASN B O 1
ATOM 4483 N N . TYR B 1 245 ? -1.049 -30.797 -24.281 1 93.62 245 TYR B N 1
ATOM 4484 C CA . TYR B 1 245 ? -1.978 -29.672 -24.203 1 93.62 245 TYR B CA 1
ATOM 4485 C C . TYR B 1 245 ? -3.268 -29.984 -24.953 1 93.62 245 TYR B C 1
ATOM 4487 O O . TYR B 1 245 ? -4.359 -29.672 -24.469 1 93.62 245 TYR B O 1
ATOM 4495 N N . ARG B 1 246 ? -3.129 -30.547 -26.094 1 95.12 246 ARG B N 1
ATOM 4496 C CA . ARG B 1 246 ? -4.293 -30.953 -26.875 1 95.12 246 ARG B CA 1
ATOM 4497 C C . ARG B 1 246 ? -5.168 -31.922 -26.109 1 95.12 246 ARG B C 1
ATOM 4499 O O . ARG B 1 246 ? -6.395 -31.812 -26.109 1 95.12 246 ARG B O 1
ATOM 4506 N N . LEU B 1 247 ? -4.543 -32.875 -25.531 1 95.25 247 LEU B N 1
ATOM 4507 C CA . LEU B 1 247 ? -5.277 -33.875 -24.75 1 95.25 247 LEU B CA 1
ATOM 4508 C C . LEU B 1 247 ? -6.035 -33.219 -23.609 1 95.25 247 LEU B C 1
ATOM 4510 O O . LEU B 1 247 ? -7.18 -33.562 -23.328 1 95.25 247 LEU B O 1
ATOM 4514 N N . LYS B 1 248 ? -5.402 -32.312 -22.953 1 92.81 248 LYS B N 1
ATOM 4515 C CA . LYS B 1 248 ? -6.043 -31.594 -21.859 1 92.81 248 LYS B CA 1
ATOM 4516 C C . LYS B 1 248 ? -7.262 -30.812 -22.344 1 92.81 248 LYS B C 1
ATOM 4518 O O . LYS B 1 248 ? -8.305 -30.797 -21.688 1 92.81 248 LYS B O 1
ATOM 4523 N N . GLN B 1 249 ? -7.09 -30.156 -23.422 1 93.56 249 GLN B N 1
ATOM 4524 C CA . GLN B 1 249 ? -8.203 -29.422 -24.031 1 93.56 249 GLN B CA 1
ATOM 4525 C C . GLN B 1 249 ? -9.336 -30.375 -24.406 1 93.56 249 GLN B C 1
ATOM 4527 O O . GLN B 1 249 ? -10.516 -30.047 -24.234 1 93.56 249 GLN B O 1
ATOM 4532 N N . ALA B 1 250 ? -8.961 -31.438 -24.875 1 94.75 250 ALA B N 1
ATOM 4533 C CA . ALA B 1 250 ? -9.961 -32.438 -25.234 1 94.75 250 ALA B CA 1
ATOM 4534 C C . ALA B 1 250 ? -10.727 -32.906 -24.016 1 94.75 250 ALA B C 1
ATOM 4536 O O . ALA B 1 250 ? -11.953 -33.062 -24.047 1 94.75 250 ALA B O 1
ATOM 4537 N N . ALA B 1 251 ? -10.008 -33.156 -23.016 1 92.94 251 ALA B N 1
ATOM 4538 C CA . ALA B 1 251 ? -10.633 -33.594 -21.766 1 92.94 251 ALA B CA 1
ATOM 4539 C C . ALA B 1 251 ? -11.656 -32.594 -21.281 1 92.94 251 ALA B C 1
ATOM 4541 O O . ALA B 1 251 ? -12.742 -32.969 -20.828 1 92.94 251 ALA B O 1
ATOM 4542 N N . LEU B 1 252 ? -11.328 -31.391 -21.375 1 90.62 252 LEU B N 1
ATOM 4543 C CA . LEU B 1 252 ? -12.234 -30.312 -20.953 1 90.62 252 LEU B CA 1
ATOM 4544 C C . LEU B 1 252 ? -13.5 -30.312 -21.797 1 90.62 252 LEU B C 1
ATOM 4546 O O . LEU B 1 252 ? -14.602 -30.156 -21.266 1 90.62 252 LEU B O 1
ATOM 4550 N N . LEU B 1 253 ? -13.266 -30.453 -23.031 1 93.06 253 LEU B N 1
ATOM 4551 C CA . LEU B 1 253 ? -14.414 -30.484 -23.922 1 93.06 253 LEU B CA 1
ATOM 4552 C C . LEU B 1 253 ? -15.281 -31.703 -23.656 1 93.06 253 LEU B C 1
ATOM 4554 O O . LEU B 1 253 ? -16.5 -31.641 -23.781 1 93.06 253 LEU B O 1
ATOM 4558 N N . LEU B 1 254 ? -14.664 -32.781 -23.344 1 93.56 254 LEU B N 1
ATOM 4559 C CA . LEU B 1 254 ? -15.398 -34.031 -23.062 1 93.56 254 LEU B CA 1
ATOM 4560 C C . LEU B 1 254 ? -16.328 -33.844 -21.875 1 93.56 254 LEU B C 1
ATOM 4562 O O . LEU B 1 254 ? -17.438 -34.344 -21.859 1 93.56 254 LEU B O 1
ATOM 4566 N N . ILE B 1 255 ? -15.852 -33.094 -20.922 1 90.81 255 ILE B N 1
ATOM 4567 C CA . ILE B 1 255 ? -16.609 -32.906 -19.688 1 90.81 255 ILE B CA 1
ATOM 4568 C C . ILE B 1 255 ? -17.641 -31.812 -19.875 1 90.81 255 ILE B C 1
ATOM 4570 O O . ILE B 1 255 ? -18.75 -31.891 -19.344 1 90.81 255 ILE B O 1
ATOM 4574 N N . ASN B 1 256 ? -17.344 -30.828 -20.656 1 91.12 256 ASN B N 1
ATOM 4575 C CA . ASN B 1 256 ? -18.156 -29.594 -20.641 1 91.12 256 ASN B CA 1
ATOM 4576 C C . ASN B 1 256 ? -19.078 -29.531 -21.844 1 91.12 256 ASN B C 1
ATOM 4578 O O . ASN B 1 256 ? -19.938 -28.656 -21.938 1 91.12 256 ASN B O 1
ATOM 4582 N N . THR B 1 257 ? -18.906 -30.453 -22.797 1 92.5 257 THR B N 1
ATOM 4583 C CA . THR B 1 257 ? -19.75 -30.422 -23.984 1 92.5 257 THR B CA 1
ATOM 4584 C C . THR B 1 257 ? -20.281 -31.812 -24.312 1 92.5 257 THR B C 1
ATOM 4586 O O . THR B 1 257 ? -19.891 -32.812 -23.688 1 92.5 257 THR B O 1
ATOM 4589 N N . GLU B 1 258 ? -21.234 -31.844 -25.266 1 93.06 258 GLU B N 1
ATOM 4590 C CA . GLU B 1 258 ? -21.781 -33.094 -25.766 1 93.06 258 GLU B CA 1
ATOM 4591 C C . GLU B 1 258 ? -21.312 -33.375 -27.188 1 93.06 258 GLU B C 1
ATOM 4593 O O . GLU B 1 258 ? -21.938 -34.188 -27.906 1 93.06 258 GLU B O 1
ATOM 4598 N N . GLU B 1 259 ? -20.281 -32.812 -27.562 1 95.56 259 GLU B N 1
ATOM 4599 C CA . GLU B 1 259 ? -19.781 -32.969 -28.922 1 95.56 259 GLU B CA 1
ATOM 4600 C C . GLU B 1 259 ? -19.312 -34.406 -29.156 1 95.56 259 GLU B C 1
ATOM 4602 O O . GLU B 1 259 ? -18.875 -35.094 -28.219 1 95.56 259 GLU B O 1
ATOM 4607 N N . LYS B 1 260 ? -19.422 -34.812 -30.438 1 96.88 260 LYS B N 1
ATOM 4608 C CA . LYS B 1 260 ? -18.938 -36.156 -30.797 1 96.88 260 LYS B CA 1
ATOM 4609 C C . LYS B 1 260 ? -17.438 -36.25 -30.609 1 96.88 260 LYS B C 1
ATOM 4611 O O . LYS B 1 260 ? -16.703 -35.281 -30.781 1 96.88 260 LYS B O 1
ATOM 4616 N N . ILE B 1 261 ? -16.953 -37.438 -30.328 1 96.62 261 ILE B N 1
ATOM 4617 C CA . ILE B 1 261 ? -15.547 -37.688 -30.094 1 96.62 261 ILE B CA 1
ATOM 4618 C C . ILE B 1 261 ? -14.727 -37.219 -31.297 1 96.62 261 ILE B C 1
ATOM 4620 O O . ILE B 1 261 ? -13.664 -36.625 -31.141 1 96.62 261 ILE B O 1
ATOM 4624 N N . ALA B 1 262 ? 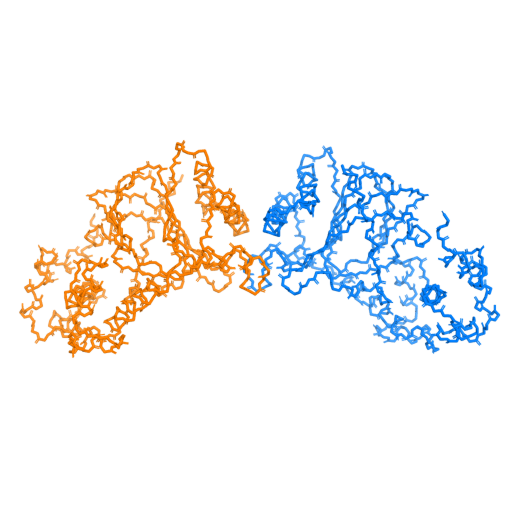-15.266 -37.5 -32.469 1 96.06 262 ALA B N 1
ATOM 4625 C CA . ALA B 1 262 ? -14.57 -37.125 -33.688 1 96.06 262 ALA B CA 1
ATOM 4626 C C . ALA B 1 262 ? -14.43 -35.594 -33.812 1 96.06 262 ALA B C 1
ATOM 4628 O O . ALA B 1 262 ? -13.398 -35.094 -34.25 1 96.06 262 ALA B O 1
ATOM 4629 N N . THR B 1 263 ? -15.438 -34.938 -33.438 1 96.81 263 THR B N 1
ATOM 4630 C CA . THR B 1 263 ? -15.438 -33.469 -33.5 1 96.81 263 THR B CA 1
ATOM 4631 C C . THR B 1 263 ? -14.414 -32.906 -32.5 1 96.81 263 THR B C 1
ATOM 4633 O O . THR B 1 263 ? -13.648 -32 -32.844 1 96.81 263 THR B O 1
ATOM 4636 N N . ILE B 1 264 ? -14.383 -33.469 -31.344 1 97.06 264 ILE B N 1
ATOM 4637 C CA . ILE B 1 264 ? -13.438 -33.031 -30.312 1 97.06 264 ILE B CA 1
ATOM 4638 C C . ILE B 1 264 ? -12.008 -33.281 -30.781 1 97.06 264 ILE B C 1
ATOM 4640 O O . ILE B 1 264 ? -11.133 -32.438 -30.625 1 97.06 264 ILE B O 1
ATOM 4644 N N . SER B 1 265 ? -11.812 -34.438 -31.344 1 96.81 265 SER B N 1
ATOM 4645 C CA . SER B 1 265 ? -10.5 -34.781 -31.891 1 96.81 265 SER B CA 1
ATOM 4646 C C . SER B 1 265 ? -10.016 -33.75 -32.875 1 96.81 265 SER B C 1
ATOM 4648 O O . SER B 1 265 ? -8.906 -33.219 -32.75 1 96.81 265 SER B O 1
ATOM 4650 N N . ASN B 1 266 ? -10.906 -33.438 -33.781 1 95.56 266 ASN B N 1
ATOM 4651 C CA . ASN B 1 266 ? -10.562 -32.469 -34.844 1 95.56 266 ASN B CA 1
ATOM 4652 C C . ASN B 1 266 ? -10.367 -31.062 -34.25 1 95.56 266 ASN B C 1
ATOM 4654 O O . ASN B 1 266 ? -9.43 -30.359 -34.625 1 95.56 266 ASN B O 1
ATOM 4658 N N . ASN B 1 267 ? -11.164 -30.703 -33.344 1 95.56 267 ASN B N 1
ATOM 4659 C CA . ASN B 1 267 ? -11.141 -29.359 -32.75 1 95.56 267 ASN B CA 1
ATOM 4660 C C . ASN B 1 267 ? -9.898 -29.156 -31.891 1 95.56 267 ASN B C 1
ATOM 4662 O O . ASN B 1 267 ? -9.516 -28.016 -31.625 1 95.56 267 ASN B O 1
ATOM 4666 N N . THR B 1 268 ? -9.336 -30.234 -31.484 1 96.62 268 THR B N 1
ATOM 4667 C CA . THR B 1 268 ? -8.18 -30.109 -30.609 1 96.62 268 THR B CA 1
ATOM 4668 C C . THR B 1 268 ? -6.883 -30.375 -31.359 1 96.62 268 THR B C 1
ATOM 4670 O O . THR B 1 268 ? -5.809 -30.438 -30.75 1 96.62 268 THR B O 1
ATOM 4673 N N . GLY B 1 269 ? -6.988 -30.531 -32.625 1 96.12 269 GLY B N 1
ATOM 4674 C CA . GLY B 1 269 ? -5.805 -30.531 -33.469 1 96.12 269 GLY B CA 1
ATOM 4675 C C . GLY B 1 269 ? -5.324 -31.922 -33.844 1 96.12 269 GLY B C 1
ATOM 4676 O O . GLY B 1 269 ? -4.262 -32.062 -34.469 1 96.12 269 GLY B O 1
ATOM 4677 N N . PHE B 1 270 ? -6.117 -32.938 -33.469 1 95 270 PHE B N 1
ATOM 4678 C CA . PHE B 1 270 ? -5.789 -34.281 -33.906 1 95 270 PHE B CA 1
ATOM 4679 C C . PHE B 1 270 ? -6.332 -34.531 -35.312 1 95 270 PHE B C 1
ATOM 4681 O O . PHE B 1 270 ? -7.469 -34.156 -35.625 1 95 270 PHE B O 1
ATOM 4688 N N . ASN B 1 271 ? -5.512 -34.969 -36.188 1 87.69 271 ASN B N 1
ATOM 4689 C CA . ASN B 1 271 ? -5.941 -35.188 -37.562 1 87.69 271 ASN B CA 1
ATOM 4690 C C . ASN B 1 271 ? -6.469 -36.594 -37.781 1 87.69 271 ASN B C 1
ATOM 4692 O O . ASN B 1 271 ? -6.965 -36.938 -38.844 1 87.69 271 ASN B O 1
ATOM 4696 N N . ASN B 1 272 ? -6.402 -37.375 -36.812 1 93.5 272 ASN B N 1
ATOM 4697 C CA . ASN B 1 272 ? -6.844 -38.781 -36.844 1 93.5 272 ASN B CA 1
ATOM 4698 C C . ASN B 1 272 ? -7.496 -39.188 -35.531 1 93.5 272 ASN B C 1
ATOM 4700 O O . ASN B 1 272 ? -6.84 -39.219 -34.5 1 93.5 272 ASN B O 1
ATOM 4704 N N . VAL B 1 273 ? -8.805 -39.594 -35.656 1 95.62 273 VAL B N 1
ATOM 4705 C CA . VAL B 1 273 ? -9.586 -39.906 -34.469 1 95.62 273 VAL B CA 1
ATOM 4706 C C . VAL B 1 273 ? -9.008 -41.156 -33.781 1 95.62 273 VAL B C 1
ATOM 4708 O O . VAL B 1 273 ? -9.008 -41.25 -32.531 1 95.62 273 VAL B O 1
ATOM 4711 N N . ASP B 1 274 ? -8.523 -42.031 -34.594 1 95.81 274 ASP B N 1
ATOM 4712 C CA . ASP B 1 274 ? -7.926 -43.219 -34 1 95.81 274 ASP B CA 1
ATOM 4713 C C . ASP B 1 274 ? -6.676 -42.875 -33.219 1 95.81 274 ASP B C 1
ATOM 4715 O O . ASP B 1 274 ? -6.469 -43.438 -32.125 1 95.81 274 ASP B O 1
ATOM 4719 N N . HIS B 1 275 ? -5.914 -42.031 -33.812 1 95.5 275 HIS B N 1
ATOM 4720 C CA . HIS B 1 275 ? -4.719 -41.594 -33.125 1 95.5 275 HIS B CA 1
ATOM 4721 C C . HIS B 1 275 ? -5.074 -40.844 -31.844 1 95.5 275 HIS B C 1
ATOM 4723 O O . HIS B 1 275 ? -4.422 -41.031 -30.812 1 95.5 275 HIS B O 1
ATOM 4729 N N . PHE B 1 276 ? -6.109 -40.031 -31.938 1 97.06 276 PHE B N 1
ATOM 4730 C CA . PHE B 1 276 ? -6.594 -39.312 -30.766 1 97.06 276 PHE B CA 1
ATOM 4731 C C . PHE B 1 276 ? -7.004 -40.281 -29.656 1 97.06 276 PHE B C 1
ATOM 4733 O O . PHE B 1 276 ? -6.559 -40.188 -28.516 1 97.06 276 PHE B O 1
ATOM 4740 N N . CYS B 1 277 ? -7.777 -41.25 -29.969 1 96.81 277 CYS B N 1
ATOM 4741 C CA . CYS B 1 277 ? -8.305 -42.188 -29 1 96.81 277 CYS B CA 1
ATOM 4742 C C . CYS B 1 277 ? -7.184 -43 -28.344 1 96.81 277 CYS B C 1
ATOM 4744 O O . CYS B 1 277 ? -7.184 -43.219 -27.141 1 96.81 277 CYS B O 1
ATOM 4746 N N . ARG B 1 278 ? -6.254 -43.406 -29.141 1 96.75 278 ARG B N 1
ATOM 4747 C CA . ARG B 1 278 ? -5.125 -44.156 -28.625 1 96.75 278 ARG B CA 1
ATOM 4748 C C . ARG B 1 278 ? -4.27 -43.312 -27.688 1 96.75 278 ARG B C 1
ATOM 4750 O O . ARG B 1 278 ? -3.865 -43.781 -26.625 1 96.75 278 ARG B O 1
ATOM 4757 N N .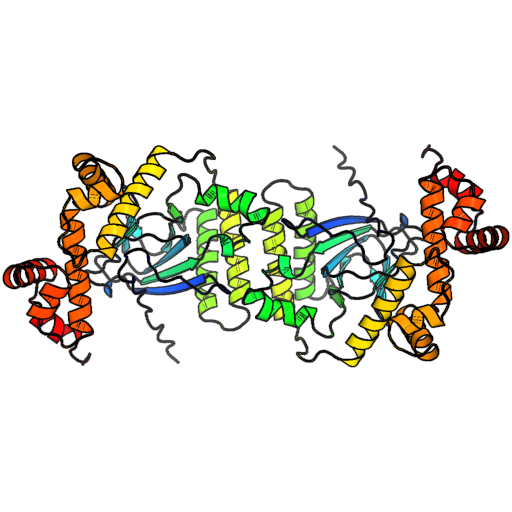 THR B 1 279 ? -3.988 -42.156 -28.156 1 96.62 279 THR B N 1
ATOM 4758 C CA . THR B 1 279 ? -3.156 -41.25 -27.375 1 96.62 279 THR B CA 1
ATOM 4759 C C . THR B 1 279 ? -3.859 -40.875 -26.078 1 96.62 279 THR B C 1
ATOM 4761 O O . THR B 1 279 ? -3.225 -40.781 -25.016 1 96.62 279 THR B O 1
ATOM 4764 N N . PHE B 1 280 ? -5.164 -40.625 -26.156 1 97.12 280 PHE B N 1
ATOM 4765 C CA . PHE B 1 280 ? -5.953 -40.281 -24.969 1 97.12 280 PHE B CA 1
ATOM 4766 C C . PHE B 1 280 ? -5.953 -41.438 -23.984 1 97.12 280 PHE B C 1
ATOM 4768 O O . PHE B 1 280 ? -5.727 -41.25 -22.781 1 97.12 280 PHE B O 1
ATOM 4775 N N . LYS B 1 281 ? -6.129 -42.594 -24.438 1 96.62 281 LYS B N 1
ATOM 4776 C CA . LYS B 1 281 ? -6.145 -43.75 -23.578 1 96.62 281 LYS B CA 1
ATOM 4777 C C . LYS B 1 281 ? -4.789 -43.969 -22.906 1 96.62 281 LYS B C 1
ATOM 4779 O O . LYS B 1 281 ? -4.723 -44.344 -21.734 1 96.62 281 LYS B O 1
ATOM 4784 N N . LYS B 1 282 ? -3.789 -43.812 -23.672 1 95.88 282 LYS B N 1
ATOM 4785 C CA . LYS B 1 282 ? -2.443 -43.938 -23.125 1 95.88 282 LYS B CA 1
ATOM 4786 C C . LYS B 1 282 ? -2.215 -42.938 -21.984 1 95.88 282 LYS B C 1
ATOM 4788 O O . LYS B 1 282 ? -1.622 -43.312 -20.969 1 95.88 282 LYS B O 1
ATOM 4793 N N . ALA B 1 283 ? -2.674 -41.781 -22.156 1 92.88 283 ALA B N 1
ATOM 4794 C CA . ALA B 1 283 ? -2.43 -40.719 -21.188 1 92.88 283 ALA B CA 1
ATOM 4795 C C . ALA B 1 283 ? -3.395 -40.812 -20.016 1 92.88 283 ALA B C 1
ATOM 4797 O O . ALA B 1 283 ? -2.982 -40.656 -18.859 1 92.88 283 ALA B O 1
ATOM 4798 N N . TYR B 1 284 ? -4.672 -41.031 -20.203 1 93.62 284 TYR B N 1
ATOM 4799 C CA . TYR B 1 284 ? -5.707 -40.969 -19.188 1 93.62 284 TYR B CA 1
ATOM 4800 C C . TYR B 1 284 ? -6.09 -42.344 -18.688 1 93.62 284 TYR B C 1
ATOM 4802 O O . TYR B 1 284 ? -6.887 -42.469 -17.75 1 93.62 284 TYR B O 1
ATOM 4810 N N . LYS B 1 285 ? -5.582 -43.344 -19.328 1 93.56 285 LYS B N 1
ATOM 4811 C CA . LYS B 1 285 ? -5.762 -44.75 -18.953 1 93.56 285 LYS B CA 1
ATOM 4812 C C . LYS B 1 285 ? -7.211 -45.188 -19.141 1 93.56 285 LYS B C 1
ATOM 4814 O O . LYS B 1 285 ? -7.652 -46.156 -18.531 1 93.56 285 LYS B O 1
ATOM 4819 N N . MET B 1 286 ? -7.945 -44.438 -19.922 1 93.69 286 MET B N 1
ATOM 4820 C CA . MET B 1 286 ? -9.305 -44.781 -20.344 1 93.69 286 MET B CA 1
ATOM 4821 C C . MET B 1 286 ? -9.656 -44.125 -21.656 1 93.69 286 MET B C 1
ATOM 4823 O O . MET B 1 286 ? -8.992 -43.156 -22.062 1 93.69 286 MET B O 1
ATOM 4827 N N . THR B 1 287 ? -10.664 -44.625 -22.281 1 95.75 287 THR B N 1
ATOM 4828 C CA . THR B 1 287 ? -11.078 -44.062 -23.547 1 95.75 287 THR B CA 1
ATOM 4829 C C . THR B 1 287 ? -11.773 -42.719 -23.344 1 95.75 287 THR B C 1
ATOM 4831 O O . THR B 1 287 ? -12.258 -42.406 -22.25 1 95.75 287 THR B O 1
ATOM 4834 N N . PRO B 1 288 ? -11.789 -41.906 -24.422 1 96.56 288 PRO B N 1
ATOM 4835 C CA . PRO B 1 288 ? -12.508 -40.625 -24.312 1 96.56 288 PRO B CA 1
ATOM 4836 C C . PRO B 1 288 ? -13.953 -40.812 -23.875 1 96.56 288 PRO B C 1
ATOM 4838 O O . PRO B 1 288 ? -14.445 -40.031 -23.031 1 96.56 288 PRO B O 1
ATOM 4841 N N . THR B 1 289 ? -14.57 -41.75 -24.391 1 95 289 THR B N 1
ATOM 4842 C CA . THR B 1 289 ? -15.969 -42 -24.062 1 95 289 THR B CA 1
ATOM 4843 C C . THR B 1 289 ? -16.109 -42.375 -22.578 1 95 289 THR B C 1
ATOM 4845 O O . THR B 1 289 ? -17 -41.875 -21.891 1 95 289 THR B O 1
ATOM 4848 N N . ASP B 1 290 ? -15.266 -43.25 -22.156 1 95 290 ASP B N 1
ATOM 4849 C CA . ASP B 1 290 ? -15.297 -43.656 -20.75 1 95 290 ASP B CA 1
ATOM 4850 C C . ASP B 1 290 ? -15.023 -42.469 -19.828 1 95 290 ASP B C 1
ATOM 4852 O O . ASP B 1 290 ? -15.648 -42.344 -18.781 1 95 290 ASP B O 1
ATOM 4856 N N . TYR B 1 291 ? -14.078 -41.688 -20.203 1 94.06 291 TYR B N 1
ATOM 4857 C CA . TYR B 1 291 ? -13.734 -40.5 -19.438 1 94.06 291 TYR B CA 1
ATOM 4858 C C . TYR B 1 291 ? -14.93 -39.562 -19.297 1 94.06 291 TYR B C 1
ATOM 4860 O O . TYR B 1 291 ? -15.227 -39.094 -18.188 1 94.06 291 TYR B O 1
ATOM 4868 N N . ARG B 1 292 ? -15.594 -39.219 -20.359 1 93.38 292 ARG B N 1
ATOM 4869 C CA . ARG B 1 292 ? -16.797 -38.406 -20.344 1 93.38 292 ARG B CA 1
ATOM 4870 C C . ARG B 1 292 ? -17.844 -38.969 -19.406 1 93.38 292 ARG B C 1
ATOM 4872 O O . ARG B 1 292 ? -18.422 -38.25 -18.594 1 93.38 292 ARG B O 1
ATOM 4879 N N . ASN B 1 293 ? -18.094 -40.281 -19.531 1 91.94 293 ASN B N 1
ATOM 4880 C CA . ASN B 1 293 ? -19.109 -40.938 -18.719 1 91.94 293 ASN B CA 1
ATOM 4881 C C . ASN B 1 293 ? -18.781 -40.875 -17.234 1 91.94 293 ASN B C 1
ATOM 4883 O O . ASN B 1 293 ? -19.672 -40.688 -16.406 1 91.94 293 ASN B O 1
ATOM 4887 N N . GLN B 1 294 ? -17.594 -41.062 -16.984 1 89.19 294 GLN B N 1
ATOM 4888 C CA . GLN B 1 294 ? -17.141 -41.062 -15.594 1 89.19 294 GLN B CA 1
ATOM 4889 C C . GLN B 1 294 ? -17.219 -39.688 -14.984 1 89.19 294 GLN B C 1
ATOM 4891 O O . GLN B 1 294 ? -17.672 -39.531 -13.844 1 89.19 294 GLN B O 1
ATOM 4896 N N . GLU B 1 295 ? -16.797 -38.688 -15.664 1 84.25 295 GLU B N 1
ATOM 4897 C CA . GLU B 1 295 ? -16.688 -37.344 -15.133 1 84.25 295 GLU B CA 1
ATOM 4898 C C . GLU B 1 295 ? -18.047 -36.656 -15.109 1 84.25 295 GLU B C 1
ATOM 4900 O O . GLU B 1 295 ? -18.266 -35.75 -14.32 1 84.25 295 GLU B O 1
ATOM 4905 N N . ARG B 1 296 ? -18.891 -37.031 -15.938 1 82.06 296 ARG B N 1
ATOM 4906 C CA . ARG B 1 296 ? -20.234 -36.469 -15.969 1 82.06 296 ARG B CA 1
ATOM 4907 C C . ARG B 1 296 ? -21.188 -37.219 -15.078 1 82.06 296 ARG B C 1
ATOM 4909 O O . ARG B 1 296 ? -22.328 -36.812 -14.859 1 82.06 296 ARG B O 1
ATOM 4916 N N . ALA B 1 297 ? -20.844 -38.375 -14.781 1 72.12 297 ALA B N 1
ATOM 4917 C CA . ALA B 1 297 ? -21.719 -39.125 -13.906 1 72.12 297 ALA B CA 1
ATOM 4918 C C . ALA B 1 297 ? -21.969 -38.406 -12.586 1 72.12 297 ALA B C 1
ATOM 4920 O O . ALA B 1 297 ? -21.047 -37.781 -12.047 1 72.12 297 ALA B O 1
ATOM 4921 N N . PRO B 1 298 ? -23.25 -38.094 -12.258 1 61.06 298 PRO B N 1
ATOM 4922 C CA . PRO B 1 298 ? -23.562 -37.438 -10.984 1 61.06 298 PRO B CA 1
ATOM 4923 C C . PRO B 1 298 ? -22.797 -38.031 -9.812 1 61.06 298 PRO B C 1
ATOM 4925 O O . PRO B 1 298 ? -22.5 -39.25 -9.805 1 61.06 298 PRO B O 1
ATOM 4928 N N . VAL B 1 299 ? -21.984 -37.312 -9.266 1 51.09 299 VAL B N 1
ATOM 4929 C CA . VAL B 1 299 ? -21.438 -37.781 -7.996 1 51.09 299 VAL B CA 1
ATOM 4930 C C . VAL B 1 299 ? -22.531 -38.438 -7.172 1 51.09 299 VAL B C 1
ATOM 4932 O O . VAL B 1 299 ? -23.547 -37.812 -6.848 1 51.09 299 VAL B O 1
ATOM 4935 N N . SER B 1 300 ? -22.688 -39.906 -7.293 1 38.56 300 SER B N 1
ATOM 4936 C CA . SER B 1 300 ? -23.625 -40.531 -6.359 1 38.56 300 SER B CA 1
ATOM 4937 C C . SER B 1 300 ? -23.203 -40.281 -4.914 1 38.56 300 SER B C 1
ATOM 4939 O O . SER B 1 300 ? -22.016 -40.281 -4.602 1 38.56 300 SER B O 1
#

Solvent-accessible surface area (backbone atoms only — not comparable to full-atom values): 31446 Å² total; per-residue (Å²): 132,83,78,71,76,71,66,42,76,82,71,64,40,82,53,40,32,46,70,54,69,53,42,41,95,38,45,33,48,35,78,39,43,32,46,38,51,77,33,73,90,15,30,48,65,70,29,31,39,70,35,33,36,40,39,38,26,74,35,44,47,38,38,38,38,45,50,77,44,76,50,75,48,45,53,67,27,33,36,37,38,34,40,61,40,50,32,29,41,34,27,96,44,66,21,35,37,43,28,38,34,25,38,69,48,60,70,34,51,72,78,24,50,51,18,60,69,62,44,46,48,51,59,55,22,73,61,51,60,48,80,28,43,66,88,40,70,73,32,29,52,44,49,52,48,51,50,48,52,57,55,37,72,79,43,75,84,64,33,68,56,51,42,46,31,46,52,38,51,46,50,50,54,48,61,76,75,51,83,68,53,88,60,55,53,60,67,59,51,50,53,50,51,34,52,50,46,28,51,43,48,41,46,76,40,42,45,43,97,70,49,66,63,58,42,15,50,70,49,72,49,48,57,68,55,43,40,47,52,28,35,60,48,69,72,36,44,65,64,57,51,42,50,52,52,24,50,53,54,33,52,49,44,43,59,75,45,88,70,52,70,61,56,43,27,45,64,29,35,36,93,38,56,67,58,38,43,51,52,39,20,70,74,70,72,39,43,64,66,56,47,27,53,60,69,57,44,72,84,126,133,84,78,72,76,71,65,43,75,82,71,63,40,82,54,41,32,46,68,56,68,53,41,42,96,40,45,33,48,34,79,39,44,30,46,39,50,77,33,74,90,14,31,49,65,71,27,31,39,71,35,33,36,40,38,37,28,75,34,42,46,39,37,39,37,45,50,79,44,76,49,75,49,47,53,68,28,33,37,38,38,35,40,62,40,50,32,30,42,34,28,97,44,67,21,37,36,44,29,38,34,26,38,67,48,60,69,34,51,70,78,23,50,51,17,61,68,63,45,47,47,50,59,54,20,74,60,52,61,47,78,27,41,66,87,41,68,72,30,30,52,44,50,51,50,52,51,48,52,58,56,37,70,79,44,77,82,64,33,67,56,50,42,44,32,44,52,37,51,47,50,50,54,49,61,75,73,52,83,67,52,90,61,55,55,59,67,60,50,49,54,51,50,34,52,51,46,28,50,44,48,41,46,76,42,44,45,43,96,71,50,68,62,59,44,16,51,71,48,72,50,49,56,67,54,42,39,47,53,29,36,61,48,67,71,36,44,64,64,56,49,43,51,52,51,24,49,52,53,35,51,51,44,43,59,75,45,86,71,53,70,60,54,44,26,45,64,30,34,38,91,39,57,67,58,37,44,51,53,40,21,70,73,70,71,38,44,65,66,56,48,27,52,60,69,59,43,72,85,125

pLDDT: mean 89.19, std 15.53, range [25.41, 98.88]

Foldseek 3Di:
DPPPVPFDDLPQPLLLASVPQCDDPVASKHKGWHKLCPDAVSKDAKHFYQWKKKKAWQAAKKWKAWFQDIDMDGHPKMKIFAHGTIMMIGHPDIIIIIMMIGHLCLLPHCPDPCCVPQVCLVNQFPDGMDMQDCVDVLSVVLSVLVVVLVVCVPPDDPNRVSNNVSVNVNSVSCVVPDDTDNDRPVVVVLLSVLLSQLSSVLSVQLLEDDDLVNSQVSSPHDSVSQQVSCCSGVVDGSVVSSLVSLLVQLLVCLQPHDDDLVVSCNRSNHPDSVVSQVVNCVSNVDGSVVSSCVNNPPPD/DPPPVPFDDLPQPLLLASVPQCDDPVASKHKGWHKLCPDVVSKDAKHFYQWKKKKAWQAAKKWKAWFQDIDMDGHPKMKIFAHGTIMMIGHPDIIIIIMMIGHLCLLPHCPDPCCVPQVCLVNQFPDGMDMQDCVDVLSVVLSVLVVVLVVLVPPPDPNRVSNNVSVNVNSVSCVVPDDTDNDRPVVVVLLSVLLSQLSSVLSVQLLEDDDLVNSNVSSPHDSVSQQVSCCSGVVDGSVVSSLVSLLVQLLVCLQPHDDDLVVSCNRSNHPDSVVSQVVNCVSNVDGSVVSSCVNNPPPD

Secondary structure (DSSP, 8-state):
-------------TTSB--S--S-SS--EEEEEEEGGGSGGGEEEEEB-SSEEEEE--BSEEEEEETTEEEEEETT-EEEEPTT--EEEE-SS--EEEEEEE-GGGTS-TTSHHIIIIIHHHHTSS--EEEE-TTSHHHHHHHHHHHHHHHHTT--TTHHHHHHHHHHHHHHHHHHH----SS--HHHHHHHHHHHHHHHHHHHHTTS---HHHHHHHTT--HHHHHHHHHHHHSS-HHHHHHHHHHHHHHHHHHH----HHHHHHHTT-S-HHHHHHHHHHHHSS-HHHHHHHHHS---/-------------TTSB--S--S-SS--EEEEEEEGGGSGGGEEEEEB-SSEEEEE--BSEEEEEETTEEEEEETT-EEEEPTT--EEEE-SS--EEEEEEE-GGGTS-TTSHHIIIIIHHHHTSS--EEEE-TTSHHHHHHHHHHHHHHHHTT--TTHHHHHHHHHHHHHHHHHHH----SS--HHHHHHHHHHHHHHHHHHHHTTS---HHHHHHHTT--HHHHHHHHHHHHSS-HHHHHHHHHHHHHHHHHHH----HHHHHHHTT-S-HHHHHHHHHHHHSS-HHHHHHHHHS---